Protein AF-0000000077068169 (afdb_homodimer)

Foldseek 3Di:
DAAAADLLQQDPVGDGNLVLLLLRLVLLVVLPDQEYEALDVLVVNQPDDLVRQLVSLQSSQVSCVPSHFYEYEQAAADALLVSLVSLQSSLVRGLAYEDAQCRQDHQPDDPVSSLVSVVVSCVSRDLGAYEYEQDPPPHGNDDALVSLLVLQQDQSYAEYEDAPVDQVRLLSNVVSSVVHPPGNYAYEYAALLCFVVCVVSPHQAYYYDCCLAFVNLRVCLRPVVVVDDPVLNVLSSVLRNVCRVLQPVLPPLSSQCLLCVPQVRPGDSDGPPRPDDDDPVSVVSSVVSVVVVVVSCVVSVTDGRRSPDD/DAAAQACQAQDPVGDGNLVLLLLSLVLLVVLPDQEYEALDVLNVNQPDDLVRQLVSLQSSQVSCVPSHFYEYEQAAADALLVSLVSLQSSLVRGLAYEDEQCRQPHQPDDPVSSLVSVVVSCVSRDLGAYEYEQDPPPHGNDDALVSLLVLQQDQSYAEYEDAPVDQVRLLSNVVSSVVHPPGNYAYEYAALLCFVVCVVSPHQAYYYDCCLAFVSLRVCLRPVVVVDDPVLNVLSSVLRNVCRVLQPVLPPLSSQCLLCVPQVRPTDSDGPPRPDDDDPVSVVSSVVSVVVVVVSCVVSVTDGRRSPDD

Sequence (620 aa):
MARNFYSVFCNKEKSIDWKGLDMLTEWYIRSGVAGIFSVCLSSEMFQLTNKERIEIAQRVVDKAAGRVPVVAGATFEGNLDEQAQLMRDMGQIASAVIIITNQIAAMDDSDEVWLSNAQKLLDLTGDIPVGIYETPIPKVRSLTPAMLKWAASNDRFVFHKDTSLDTATMINKLKAVQSVESTKLKFFTAKTQFVKTLLDNGGNGFSGVIANFFPWMMVWMTGKGREVGEKEREKMHRFLSVSDRVLAHKYPTSAKVYLNKFYNAPLAPVSRIFDVTLNEQDLMSLESMKEYMEETAKELGVAIVDPTSQMARNFYSVFCNKEKSIDWKGLDMLTEWYIRSGVAGIFSVCLSSEMFQLTNKERIEIAQRVVDKAAGRVPVVAGATFEGNLDEQAQLMRDMGQIASAVIIITNQIAAMDDSDEVWLSNAQKLLDLTGDIPVGIYETPIPKVRSLTPAMLKWAASNDRFVFHKDTSLDTATMINKLKAVQSVESTKLKFFTAKTQFVKTLLDNGGNGFSGVIANFFPWMMVWMTGKGREVGEKEREKMHRFLSVSDRVLAHKYPTSAKVYLNKFYNAPLAPVSRIFDVTLNEQDLMSLESMKEYMEETAKELGVAIVDPTSQ

Organism: Amphimedon queenslandica (NCBI:txid400682)

pLDDT: mean 92.99, std 9.69, range [31.56, 98.81]

Radius of gyration: 27.15 Å; Cα contacts (8 Å, |Δi|>4): 1206; chains: 2; bounding box: 46×78×62 Å

Solvent-accessible surface area (backbone atoms only — not comparable to full-atom values): 31981 Å² total; per-residue (Å²): 60,40,31,36,55,62,27,52,27,19,29,87,83,64,41,83,24,63,68,48,45,50,40,50,54,50,34,44,52,75,33,55,49,59,23,36,31,35,52,32,74,58,37,43,41,88,77,48,52,73,67,53,45,49,51,50,41,45,52,50,44,61,70,43,62,77,76,41,53,32,31,26,53,32,42,45,84,70,55,67,69,57,23,24,51,43,31,47,60,42,41,76,65,29,70,22,25,22,40,33,39,43,52,64,28,53,63,85,50,56,70,64,53,35,51,49,45,52,49,49,39,47,68,67,41,63,83,54,34,29,26,40,34,35,43,63,70,90,53,50,21,78,77,50,36,68,57,42,29,57,43,18,68,34,81,40,26,44,38,35,42,41,65,73,70,37,69,70,60,48,50,48,34,48,49,32,31,66,68,33,80,89,41,51,48,40,45,21,34,39,48,59,76,48,36,65,61,38,46,74,71,70,39,63,32,47,34,25,66,61,43,48,75,44,39,36,60,53,35,37,54,67,47,59,36,72,74,53,56,67,67,62,35,49,52,52,47,32,52,44,26,47,43,46,53,51,55,53,52,67,57,59,40,37,42,23,41,50,41,23,74,75,55,66,36,88,40,36,61,39,52,91,81,53,90,61,80,81,51,60,59,53,52,49,34,51,50,30,47,52,52,51,49,52,52,52,24,59,76,70,70,49,75,83,72,60,61,66,66,129,57,40,34,40,68,27,32,50,37,16,29,89,84,64,42,81,25,64,68,50,46,52,40,50,53,51,32,44,53,75,33,56,49,59,23,36,28,33,48,28,73,50,31,41,42,87,77,49,51,72,69,52,46,50,51,50,42,44,52,50,42,60,70,44,63,75,76,41,53,34,30,26,55,32,41,46,85,69,56,66,68,58,22,24,50,42,32,47,62,41,40,74,64,30,71,22,25,22,39,32,39,43,50,66,30,52,64,86,49,56,70,64,52,36,50,50,43,50,49,49,39,46,69,66,41,64,83,54,33,29,26,40,34,36,44,63,67,91,52,51,23,79,76,51,37,68,57,41,28,57,44,19,69,33,82,41,26,46,38,34,41,42,63,73,70,37,70,69,62,47,50,48,34,48,50,32,31,64,69,33,80,88,41,52,47,39,44,24,34,39,48,58,75,49,37,63,61,37,45,75,70,69,39,66,34,46,37,27,68,62,44,61,74,44,40,35,60,51,35,36,54,67,47,58,36,72,75,52,56,67,68,62,36,49,51,51,47,33,50,44,26,47,44,46,54,51,53,53,53,67,55,55,39,38,41,23,43,49,41,22,75,76,55,66,35,88,43,36,62,36,47,93,83,53,88,62,80,81,51,59,57,53,52,50,34,51,51,30,47,50,50,50,47,52,51,52,26,59,78,69,70,50,74,83,72,62,59,66,65,132

Structure (mmCIF, N/CA/C/O backbone):
data_AF-0000000077068169-model_v1
#
loop_
_entity.id
_entity.type
_entity.pdbx_description
1 polymer 'Dihydrodipicolinate synthase family protein'
#
loop_
_atom_site.group_PDB
_atom_site.id
_atom_site.type_symbol
_atom_site.label_atom_id
_atom_site.label_alt_id
_atom_site.label_comp_id
_atom_site.label_asym_id
_atom_site.label_entity_id
_atom_site.label_seq_id
_atom_site.pdbx_PDB_ins_code
_atom_site.Cartn_x
_atom_site.Cartn_y
_atom_site.Cartn_z
_atom_site.occupancy
_atom_site.B_iso_or_equiv
_atom_site.auth_seq_id
_atom_site.auth_comp_id
_atom_site.auth_asym_id
_atom_site.auth_atom_id
_atom_site.pdbx_PDB_model_num
ATOM 1 N N . MET A 1 1 ? 0.513 -19.75 -17.141 1 31.56 1 MET A N 1
ATOM 2 C CA . MET A 1 1 ? 0.369 -18.641 -16.172 1 31.56 1 MET A CA 1
ATOM 3 C C . MET A 1 1 ? -0.646 -19 -15.094 1 31.56 1 MET A C 1
ATOM 5 O O . MET A 1 1 ? -1.796 -19.328 -15.398 1 31.56 1 MET A O 1
ATOM 9 N N . ALA A 1 2 ? -0.054 -19.844 -14.133 1 37.41 2 ALA A N 1
ATOM 10 C CA . ALA A 1 2 ? -1.024 -20.25 -13.117 1 37.41 2 ALA A CA 1
ATOM 11 C C . ALA A 1 2 ? -1.483 -19.062 -12.289 1 37.41 2 ALA A C 1
ATOM 13 O O . ALA A 1 2 ? -0.666 -18.234 -11.867 1 37.41 2 ALA A O 1
ATOM 14 N N . ARG A 1 3 ? -2.602 -18.5 -12.516 1 43.75 3 ARG A N 1
ATOM 15 C CA . ARG A 1 3 ? -3.195 -17.344 -11.844 1 43.75 3 ARG A CA 1
ATOM 16 C C . ARG A 1 3 ? -3.955 -17.781 -10.594 1 43.75 3 ARG A C 1
ATOM 18 O O . ARG A 1 3 ? -4.531 -18.875 -10.555 1 43.75 3 ARG A O 1
ATOM 25 N N . ASN A 1 4 ? -3.396 -17.547 -9.422 1 41.53 4 ASN A N 1
ATOM 26 C CA . ASN A 1 4 ? -3.883 -17.875 -8.094 1 41.53 4 ASN A CA 1
ATOM 27 C C . ASN A 1 4 ? -5.238 -17.234 -7.812 1 41.53 4 ASN A C 1
ATOM 29 O O . ASN A 1 4 ? -5.355 -16 -7.793 1 41.53 4 ASN A O 1
ATOM 33 N N . PHE A 1 5 ? -6.25 -17.625 -8.344 1 39.53 5 PHE A N 1
ATOM 34 C CA . PHE A 1 5 ? -7.566 -17 -8.352 1 39.53 5 PHE A CA 1
ATOM 35 C C . PHE A 1 5 ? -8.102 -16.844 -6.934 1 39.53 5 PHE A C 1
ATOM 37 O O . PHE A 1 5 ? -8.492 -15.742 -6.527 1 39.53 5 PHE A O 1
ATOM 44 N N . TYR A 1 6 ? -8.797 -17.984 -6.242 1 43.78 6 TYR A N 1
ATOM 45 C CA . TYR A 1 6 ? -10.203 -18.062 -5.844 1 43.78 6 TYR A CA 1
ATOM 46 C C . TYR A 1 6 ? -10.359 -17.797 -4.352 1 43.78 6 TYR A C 1
ATOM 48 O O . TYR A 1 6 ? -10.797 -18.688 -3.605 1 43.78 6 TYR A O 1
ATOM 56 N N . SER A 1 7 ? -9.469 -17.297 -3.578 1 49.81 7 SER A N 1
ATOM 57 C CA . SER A 1 7 ? -9.852 -17.453 -2.18 1 49.81 7 SER A CA 1
ATOM 58 C C . SER A 1 7 ? -11.219 -16.844 -1.908 1 49.81 7 SER A C 1
ATOM 60 O O . SER A 1 7 ? -11.68 -16.828 -0.765 1 49.81 7 SER A O 1
ATOM 62 N N . VAL A 1 8 ? -11.781 -16.188 -2.824 1 52.53 8 VAL A N 1
ATOM 63 C CA . VAL A 1 8 ? -12.898 -15.305 -2.492 1 52.53 8 VAL A CA 1
ATOM 64 C C . VAL A 1 8 ? -14.133 -16.125 -2.156 1 52.53 8 VAL A C 1
ATOM 66 O O . VAL A 1 8 ? -15.258 -15.633 -2.219 1 52.53 8 VAL A O 1
ATOM 69 N N . PHE A 1 9 ? -13.859 -17.609 -1.821 1 58.81 9 PHE A N 1
ATOM 70 C CA . PHE A 1 9 ? -15.172 -18.203 -2.033 1 58.81 9 PHE A CA 1
ATOM 71 C C . PHE A 1 9 ? -15.906 -18.391 -0.709 1 58.81 9 PHE A C 1
ATOM 73 O O . PHE A 1 9 ? -16.812 -19.219 -0.605 1 58.81 9 PHE A O 1
ATOM 80 N N . CYS A 1 10 ? -15.734 -17.5 0.14 1 63.62 10 CYS A N 1
ATOM 81 C CA . CYS A 1 10 ? -16.641 -17.766 1.243 1 63.62 10 CYS A CA 1
ATOM 82 C C . CYS A 1 10 ? -17.891 -16.891 1.153 1 63.62 10 CYS A C 1
ATOM 84 O O . CYS A 1 10 ? -17.781 -15.695 0.884 1 63.62 10 CYS A O 1
ATOM 86 N N . ASN A 1 11 ? -19 -17.562 1.201 1 71.38 11 ASN A N 1
ATOM 87 C CA . ASN A 1 11 ? -20.234 -16.781 1.301 1 71.38 11 ASN A CA 1
ATOM 88 C C . ASN A 1 11 ? -20.422 -16.219 2.703 1 71.38 11 ASN A C 1
ATOM 90 O O . ASN A 1 11 ? -19.516 -16.297 3.539 1 71.38 11 ASN A O 1
ATOM 94 N N . LYS A 1 12 ? -21.438 -15.594 2.959 1 78.88 12 LYS A N 1
ATOM 95 C CA . LYS A 1 12 ? -21.703 -14.875 4.203 1 78.88 12 LYS A CA 1
ATOM 96 C C . LYS A 1 12 ? -21.688 -15.828 5.398 1 78.88 12 LYS A C 1
ATOM 98 O O . LYS A 1 12 ? -21.391 -15.422 6.52 1 78.88 12 LYS A O 1
ATOM 103 N N . GLU A 1 13 ? -21.953 -17.141 5.105 1 81.81 13 GLU A N 1
ATOM 104 C CA . GLU A 1 13 ? -21.969 -18.156 6.156 1 81.81 13 GLU A CA 1
ATOM 105 C C . GLU A 1 13 ? -20.609 -18.828 6.305 1 81.81 13 GLU A C 1
ATOM 107 O O . GLU A 1 13 ? -20.484 -19.828 7.016 1 81.81 13 GLU A O 1
ATOM 112 N N . LYS A 1 14 ? -19.703 -18.406 5.594 1 82.75 14 LYS A N 1
ATOM 113 C CA . LYS A 1 14 ? -18.312 -18.875 5.617 1 82.75 14 LYS A CA 1
ATOM 114 C C . LYS A 1 14 ? -18.219 -20.297 5.051 1 82.75 14 LYS A C 1
ATOM 116 O O . LYS A 1 14 ? -17.359 -21.078 5.461 1 82.75 14 LYS A O 1
ATOM 121 N N . SER A 1 15 ? -19.219 -20.641 4.273 1 87.56 15 SER A N 1
ATOM 122 C CA . SER A 1 15 ? -19.156 -21.859 3.463 1 87.56 15 SER A CA 1
ATOM 123 C C . SER A 1 15 ? -18.641 -21.562 2.059 1 87.56 15 SER A C 1
ATOM 125 O O . SER A 1 15 ? -18.516 -20.391 1.67 1 87.56 15 SER A O 1
ATOM 127 N N . ILE A 1 16 ? -18.328 -22.641 1.341 1 90.19 16 ILE A N 1
ATOM 128 C CA . ILE A 1 16 ? -17.766 -22.469 0.002 1 90.19 16 ILE A CA 1
ATOM 129 C C . ILE A 1 16 ? -18.812 -21.797 -0.897 1 90.19 16 ILE A C 1
ATOM 131 O O . ILE A 1 16 ? -19.953 -22.266 -0.981 1 90.19 16 ILE A O 1
ATOM 135 N N . ASP A 1 17 ? -18.5 -20.766 -1.541 1 90.31 17 ASP A N 1
ATOM 136 C CA . ASP A 1 17 ? -19.344 -20.078 -2.523 1 90.31 17 ASP A CA 1
ATOM 137 C C . ASP A 1 17 ? -19.156 -20.688 -3.914 1 90.31 17 ASP A C 1
ATOM 139 O O . ASP A 1 17 ? -18.438 -20.125 -4.75 1 90.31 17 ASP A O 1
ATOM 143 N N . TRP A 1 18 ? -19.922 -21.719 -4.227 1 92.56 18 TRP A N 1
ATOM 144 C CA . TRP A 1 18 ? -19.766 -22.469 -5.465 1 92.56 18 TRP A CA 1
ATOM 145 C C . TRP A 1 18 ? -20.109 -21.594 -6.676 1 92.56 18 TRP A C 1
ATOM 147 O O . TRP A 1 18 ? -19.438 -21.688 -7.707 1 92.56 18 TRP A O 1
ATOM 157 N N . LYS A 1 19 ? -21.109 -20.797 -6.559 1 91.31 19 LYS A N 1
ATOM 158 C CA . LYS A 1 19 ? -21.484 -19.922 -7.664 1 91.31 19 LYS A CA 1
ATOM 159 C C . LYS A 1 19 ? -20.391 -18.891 -7.945 1 91.31 19 LYS A C 1
ATOM 161 O O . LYS A 1 19 ? -20.078 -18.609 -9.102 1 91.31 19 LYS A O 1
ATOM 166 N N . GLY A 1 20 ? -19.859 -18.281 -6.883 1 90.88 20 GLY A N 1
ATOM 167 C CA . GLY A 1 20 ? -18.719 -17.375 -7.043 1 90.88 20 GLY A CA 1
ATOM 168 C C . GLY A 1 20 ? -17.516 -18.047 -7.668 1 90.88 20 GLY A C 1
ATOM 169 O O . GLY A 1 20 ? -16.844 -17.453 -8.523 1 90.88 20 GLY A O 1
ATOM 170 N N . LEU A 1 21 ? -17.312 -19.266 -7.246 1 92.81 21 LEU A N 1
ATOM 171 C CA . LEU A 1 21 ? -16.188 -20.031 -7.781 1 92.81 21 LEU A CA 1
ATOM 172 C C . LEU A 1 21 ? -16.359 -20.266 -9.281 1 92.81 21 LEU A C 1
ATOM 174 O O . LEU A 1 21 ? -15.406 -20.109 -10.047 1 92.81 21 LEU A O 1
ATOM 178 N N . ASP A 1 22 ? -17.516 -20.625 -9.672 1 93.62 22 ASP A N 1
ATOM 179 C CA . ASP A 1 22 ? -17.812 -20.828 -11.086 1 93.62 22 ASP A CA 1
ATOM 180 C C . ASP A 1 22 ? -17.594 -19.531 -11.875 1 93.62 22 ASP A C 1
ATOM 182 O O . ASP A 1 22 ? -17 -19.562 -12.953 1 93.62 22 ASP A O 1
ATOM 186 N N . MET A 1 23 ? -18.078 -18.469 -11.367 1 93.19 23 MET A N 1
ATOM 187 C CA . MET A 1 23 ? -17.969 -17.188 -12.039 1 93.19 23 MET A CA 1
ATOM 188 C C . MET A 1 23 ? -16.5 -16.797 -12.219 1 93.19 23 MET A C 1
ATOM 190 O O . MET A 1 23 ? -16.094 -16.375 -13.305 1 93.19 23 MET A O 1
ATOM 194 N N . LEU A 1 24 ? -15.734 -16.953 -11.18 1 93.25 24 LEU A N 1
ATOM 195 C CA . LEU A 1 24 ? -14.32 -16.578 -11.234 1 93.25 24 LEU A CA 1
ATOM 196 C C . LEU A 1 24 ? -13.562 -17.469 -12.211 1 93.25 24 LEU A C 1
ATOM 198 O O . LEU A 1 24 ? -12.727 -16.984 -12.977 1 93.25 24 LEU A O 1
ATOM 202 N N . THR A 1 25 ? -13.836 -18.766 -12.141 1 94.62 25 THR A N 1
ATOM 203 C CA . THR A 1 25 ? -13.18 -19.688 -13.055 1 94.62 25 THR A CA 1
ATOM 204 C C . THR A 1 25 ? -13.438 -19.281 -14.508 1 94.62 25 THR A C 1
ATOM 206 O O . THR A 1 25 ? -12.5 -19.172 -15.297 1 94.62 25 THR A O 1
ATOM 209 N N . GLU A 1 26 ? -14.656 -19.016 -14.797 1 95.06 26 GLU A N 1
ATOM 210 C CA . GLU A 1 26 ? -15.023 -18.609 -16.141 1 95.06 26 GLU A CA 1
ATOM 211 C C . GLU A 1 26 ? -14.367 -17.266 -16.5 1 95.06 26 GLU A C 1
ATOM 213 O O . GLU A 1 26 ? -13.883 -17.094 -17.625 1 95.06 26 GLU A O 1
ATOM 218 N N . TRP A 1 27 ? -14.391 -16.359 -15.594 1 95 27 TRP A N 1
ATOM 219 C CA . TRP A 1 27 ? -13.812 -15.039 -15.789 1 95 27 TRP A CA 1
ATOM 220 C C . TRP A 1 27 ? -12.328 -15.141 -16.141 1 95 27 TRP A C 1
ATOM 222 O O . TRP A 1 27 ? -11.859 -14.469 -17.062 1 95 27 TRP A O 1
ATOM 232 N N . TYR A 1 28 ? -11.57 -15.984 -15.438 1 95.12 28 TYR A N 1
ATOM 233 C CA . TYR A 1 28 ? -10.148 -16.172 -15.703 1 95.12 28 TYR A CA 1
ATOM 234 C C . TYR A 1 28 ? -9.922 -16.75 -17.094 1 95.12 28 TYR A C 1
ATOM 236 O O . TYR A 1 28 ? -9.07 -16.266 -17.844 1 95.12 28 TYR A O 1
ATOM 244 N N . ILE A 1 29 ? -10.719 -17.703 -17.406 1 96.19 29 ILE A N 1
ATOM 245 C CA . ILE A 1 29 ? -10.562 -18.359 -18.703 1 96.19 29 ILE A CA 1
ATOM 246 C C . ILE A 1 29 ? -10.883 -17.375 -19.828 1 96.19 29 ILE A C 1
ATOM 248 O O . ILE A 1 29 ? -10.125 -17.25 -20.781 1 96.19 29 ILE A O 1
ATOM 252 N N . ARG A 1 30 ? -11.969 -16.625 -19.688 1 96.44 30 ARG A N 1
ATOM 253 C CA . ARG A 1 30 ? -12.336 -15.633 -20.688 1 96.44 30 ARG A CA 1
ATOM 254 C C . ARG A 1 30 ? -11.281 -14.539 -20.797 1 96.44 30 ARG A C 1
ATOM 256 O O . ARG A 1 30 ? -11.125 -13.922 -21.844 1 96.44 30 ARG A O 1
ATOM 263 N N . SER A 1 31 ? -10.555 -14.305 -19.734 1 96 31 SER A N 1
ATOM 264 C CA . SER A 1 31 ? -9.516 -13.281 -19.719 1 96 31 SER A CA 1
ATOM 265 C C . SER A 1 31 ? -8.258 -13.758 -20.438 1 96 31 SER A C 1
ATOM 267 O O . SER A 1 31 ? -7.324 -12.984 -20.656 1 96 31 SER A O 1
ATOM 269 N N . GLY A 1 32 ? -8.164 -15.086 -20.656 1 96.31 32 GLY A N 1
ATOM 270 C CA . GLY A 1 32 ? -7.078 -15.617 -21.469 1 96.31 32 GLY A CA 1
ATOM 271 C C . GLY A 1 32 ? -5.953 -16.203 -20.641 1 96.31 32 GLY A C 1
ATOM 272 O O . GLY A 1 32 ? -4.816 -16.312 -21.109 1 96.31 32 GLY A O 1
ATOM 273 N N . VAL A 1 33 ? -6.227 -16.625 -19.438 1 95.5 33 VAL A N 1
ATOM 274 C CA . VAL A 1 33 ? -5.16 -17.172 -18.609 1 95.5 33 VAL A CA 1
ATOM 275 C C . VAL A 1 33 ? -4.695 -18.5 -19.172 1 95.5 33 VAL A C 1
ATOM 277 O O . VAL A 1 33 ? -5.457 -19.203 -19.844 1 95.5 33 VAL A O 1
ATOM 280 N N . ALA A 1 34 ? -3.457 -18.859 -18.891 1 95.31 34 ALA A N 1
ATOM 281 C CA . ALA A 1 34 ? -2.859 -20.078 -19.422 1 95.31 34 ALA A CA 1
ATOM 282 C C . ALA A 1 34 ? -3.17 -21.281 -18.547 1 95.31 34 ALA A C 1
ATOM 284 O O . ALA A 1 34 ? -3.033 -22.438 -18.984 1 95.31 34 ALA A O 1
ATOM 285 N N . GLY A 1 35 ? -3.578 -21.047 -17.344 1 95.81 35 GLY A N 1
ATOM 286 C CA . GLY A 1 35 ? -3.891 -22.094 -16.375 1 95.81 35 GLY A CA 1
ATOM 287 C C . GLY A 1 35 ? -4.453 -21.531 -15.07 1 95.81 35 GLY A C 1
ATOM 288 O O . GLY A 1 35 ? -4.48 -20.328 -14.867 1 95.81 35 GLY A O 1
ATOM 289 N N . ILE A 1 36 ? -4.965 -22.438 -14.227 1 95.56 36 ILE A N 1
ATOM 290 C CA . ILE A 1 36 ? -5.562 -22.047 -12.953 1 95.56 36 ILE A CA 1
ATOM 291 C C . ILE A 1 36 ? -4.91 -22.828 -11.82 1 95.56 36 ILE A C 1
ATOM 293 O O . ILE A 1 36 ? -4.707 -24.047 -11.93 1 95.56 36 ILE A O 1
ATOM 297 N N . PHE A 1 37 ? -4.473 -22.156 -10.82 1 96.06 37 PHE A N 1
ATOM 298 C CA . PHE A 1 37 ? -3.971 -22.766 -9.594 1 96.06 37 PHE A CA 1
ATOM 299 C C . PHE A 1 37 ? -5.059 -22.797 -8.523 1 96.06 37 PHE A C 1
ATOM 301 O O . PHE A 1 37 ? -5.324 -21.781 -7.867 1 96.06 37 PHE A O 1
ATOM 308 N N . SER A 1 38 ? -5.707 -23.953 -8.375 1 94.06 38 SER A N 1
ATOM 309 C CA . SER A 1 38 ? -6.754 -24.141 -7.375 1 94.06 38 SER A CA 1
ATOM 310 C C . SER A 1 38 ? -6.164 -24.562 -6.031 1 94.06 38 SER A C 1
ATOM 312 O O . SER A 1 38 ? -5.074 -25.141 -5.98 1 94.06 38 SER A O 1
ATOM 314 N N . VAL A 1 39 ? -6.855 -24.234 -4.93 1 93.06 39 VAL A N 1
ATOM 315 C CA . VAL A 1 39 ? -6.445 -24.578 -3.572 1 93.06 39 VAL A CA 1
ATOM 316 C C . VAL A 1 39 ? -5.062 -24 -3.285 1 93.06 39 VAL A C 1
ATOM 318 O O . VAL A 1 39 ? -4.121 -24.734 -2.986 1 93.06 39 VAL A O 1
ATOM 321 N N . CYS A 1 40 ? -4.941 -22.734 -3.418 1 92.19 40 CYS A N 1
ATOM 322 C CA . CYS A 1 40 ? -3.746 -21.953 -3.146 1 92.19 40 CYS A CA 1
ATOM 323 C C . CYS A 1 40 ? -3.953 -21.047 -1.939 1 92.19 40 CYS A C 1
ATOM 325 O O . CYS A 1 40 ? -5.004 -21.094 -1.298 1 92.19 40 CYS A O 1
ATOM 327 N N . LEU A 1 41 ? -2.998 -20.25 -1.637 1 86.31 41 LEU A N 1
ATOM 328 C CA . LEU A 1 41 ? -3.066 -19.406 -0.446 1 86.31 41 LEU A CA 1
ATOM 329 C C . LEU A 1 41 ? -4.242 -18.438 -0.532 1 86.31 41 LEU A C 1
ATOM 331 O O . LEU A 1 41 ? -4.949 -18.234 0.454 1 86.31 41 LEU A O 1
ATOM 335 N N . SER A 1 42 ? -4.508 -17.859 -1.714 1 79.88 42 SER A N 1
ATOM 336 C CA . SER A 1 42 ? -5.605 -16.922 -1.921 1 79.88 42 SER A CA 1
ATOM 337 C C . SER A 1 42 ? -6.957 -17.594 -1.677 1 79.88 42 SER A C 1
ATOM 339 O O . SER A 1 42 ? -7.957 -16.922 -1.431 1 79.88 42 SER A O 1
ATOM 341 N N . SER A 1 43 ? -6.98 -18.891 -1.739 1 77 43 SER A N 1
ATOM 342 C CA . SER A 1 43 ? -8.195 -19.656 -1.477 1 77 43 SER A CA 1
ATOM 343 C C . SER A 1 43 ? -8.312 -20.016 -0 1 77 43 SER A C 1
ATOM 345 O O . SER A 1 43 ? -9.188 -20.797 0.385 1 77 43 SER A O 1
ATOM 347 N N . GLU A 1 44 ? -7.387 -19.531 0.736 1 85 44 GLU A N 1
ATOM 348 C CA . GLU A 1 44 ? -7.332 -19.844 2.158 1 85 44 GLU A CA 1
ATOM 349 C C . GLU A 1 44 ? -7.129 -21.344 2.377 1 85 44 GLU A C 1
ATOM 351 O O . GLU A 1 44 ? -7.84 -21.953 3.176 1 85 44 GLU A O 1
ATOM 356 N N . MET A 1 45 ? -6.227 -21.891 1.657 1 88.94 45 MET A N 1
ATOM 357 C CA . MET A 1 45 ? -5.996 -23.328 1.524 1 88.94 45 MET A CA 1
ATOM 358 C C . MET A 1 45 ? -5.746 -23.969 2.887 1 88.94 45 MET A C 1
ATOM 360 O O . MET A 1 45 ? -6.094 -25.125 3.105 1 88.94 45 MET A O 1
ATOM 364 N N . PHE A 1 46 ? -5.238 -23.281 3.826 1 89.94 46 PHE A N 1
ATOM 365 C CA . PHE A 1 46 ? -4.914 -23.844 5.129 1 89.94 46 PHE A CA 1
ATOM 366 C C . PHE A 1 46 ? -6.156 -23.922 6.012 1 89.94 46 PHE A C 1
ATOM 368 O O . PHE A 1 46 ? -6.148 -24.578 7.047 1 89.94 46 PHE A O 1
ATOM 375 N N . GLN A 1 47 ? -7.215 -23.234 5.559 1 87.75 47 GLN A N 1
ATOM 376 C CA . GLN A 1 47 ? -8.453 -23.234 6.324 1 87.75 47 GLN A CA 1
ATOM 377 C C . GLN A 1 47 ? -9.453 -24.234 5.754 1 87.75 47 GLN A C 1
ATOM 379 O O . GLN A 1 47 ? -10.594 -24.312 6.223 1 87.75 47 GLN A O 1
ATOM 384 N N . LEU A 1 48 ? -9.078 -24.938 4.773 1 90.94 48 LEU A N 1
ATOM 385 C CA . LEU A 1 48 ? -9.953 -25.906 4.121 1 90.94 48 LEU A CA 1
ATOM 386 C C . LEU A 1 48 ? -9.711 -27.312 4.656 1 90.94 48 LEU A C 1
ATOM 388 O O . LEU A 1 48 ? -8.57 -27.672 4.957 1 90.94 48 LEU A O 1
ATOM 392 N N . THR A 1 49 ? -10.789 -28.062 4.77 1 91.25 49 THR A N 1
ATOM 393 C CA . THR A 1 49 ? -10.641 -29.5 4.992 1 91.25 49 THR A CA 1
ATOM 394 C C . THR A 1 49 ? -10.195 -30.203 3.711 1 91.25 49 THR A C 1
ATOM 396 O O . THR A 1 49 ? -10.336 -29.656 2.615 1 91.25 49 THR A O 1
ATOM 399 N N . ASN A 1 50 ? -9.633 -31.422 3.859 1 94.62 50 ASN A N 1
ATOM 400 C CA . ASN A 1 50 ? -9.242 -32.188 2.672 1 94.62 50 ASN A CA 1
ATOM 401 C C . ASN A 1 50 ? -10.43 -32.406 1.741 1 94.62 50 ASN A C 1
ATOM 403 O O . ASN A 1 50 ? -10.281 -32.375 0.519 1 94.62 50 ASN A O 1
ATOM 407 N N . LYS A 1 51 ? -11.555 -32.656 2.328 1 94.94 51 LYS A N 1
ATOM 408 C CA . LYS A 1 51 ? -12.758 -32.844 1.522 1 94.94 51 LYS A CA 1
ATOM 409 C C . LYS A 1 51 ? -13.062 -31.594 0.708 1 94.94 51 LYS A C 1
ATOM 411 O O . LYS A 1 51 ? -13.336 -31.688 -0.492 1 94.94 51 LYS A O 1
ATOM 416 N N . GLU A 1 52 ? -13.031 -30.422 1.317 1 93 52 GLU A N 1
ATOM 417 C CA . GLU A 1 52 ? -13.273 -29.156 0.634 1 93 52 GLU A CA 1
ATOM 418 C C . GLU A 1 52 ? -12.242 -28.906 -0.47 1 93 52 GLU A C 1
ATOM 420 O O . GLU A 1 52 ? -12.594 -28.438 -1.556 1 93 52 GLU A O 1
ATOM 425 N N . ARG A 1 53 ? -11 -29.234 -0.142 1 95.38 53 ARG A N 1
ATOM 426 C CA . ARG A 1 53 ? -9.938 -29.062 -1.126 1 95.38 53 ARG A CA 1
ATOM 427 C C . ARG A 1 53 ? -10.219 -29.875 -2.387 1 95.38 53 ARG A C 1
ATOM 429 O O . ARG A 1 53 ? -10.133 -29.344 -3.5 1 95.38 53 ARG A O 1
ATOM 436 N N . ILE A 1 54 ? -10.57 -31.109 -2.186 1 96.62 54 ILE A N 1
ATOM 437 C CA . ILE A 1 54 ? -10.844 -32 -3.303 1 96.62 54 ILE A CA 1
ATOM 438 C C . ILE A 1 54 ? -12.062 -31.5 -4.078 1 96.62 54 ILE A C 1
ATOM 440 O O . ILE A 1 54 ? -12.039 -31.438 -5.309 1 96.62 54 ILE A O 1
ATOM 444 N N . GLU A 1 55 ? -13.086 -31.078 -3.373 1 95.62 55 GLU A N 1
ATOM 445 C CA . GLU A 1 55 ? -14.312 -30.625 -4.008 1 95.62 55 GLU A CA 1
ATOM 446 C C . GLU A 1 55 ? -14.078 -29.344 -4.805 1 95.62 55 GLU A C 1
ATOM 448 O O . GLU A 1 55 ? -14.617 -29.172 -5.895 1 95.62 55 GLU A O 1
ATOM 453 N N . ILE A 1 56 ? -13.328 -28.438 -4.281 1 94.81 56 ILE A N 1
ATOM 454 C CA . ILE A 1 56 ? -12.992 -27.188 -4.961 1 94.81 56 ILE A CA 1
ATOM 455 C C . ILE A 1 56 ? -12.219 -27.484 -6.238 1 94.81 56 ILE A C 1
ATOM 457 O O . ILE A 1 56 ? -12.547 -26.984 -7.309 1 94.81 56 ILE A O 1
ATOM 461 N N . ALA A 1 57 ? -11.188 -28.312 -6.113 1 96.25 57 ALA A N 1
ATOM 462 C CA . ALA A 1 57 ? -10.398 -28.672 -7.285 1 96.25 57 ALA A CA 1
ATOM 463 C C . ALA A 1 57 ? -11.273 -29.312 -8.367 1 96.25 57 ALA A C 1
ATOM 465 O O . ALA A 1 57 ? -11.172 -28.953 -9.539 1 96.25 57 ALA A O 1
ATOM 466 N N . GLN A 1 58 ? -12.109 -30.219 -7.922 1 97.56 58 GLN A N 1
ATOM 467 C CA . GLN A 1 58 ? -13.008 -30.891 -8.859 1 97.56 58 GLN A CA 1
ATOM 468 C C . GLN A 1 58 ? -13.914 -29.891 -9.562 1 97.56 58 GLN A C 1
ATOM 470 O O . GLN A 1 58 ? -14.094 -29.953 -10.781 1 97.56 58 GLN A O 1
ATOM 475 N N . ARG A 1 59 ? -14.516 -29.016 -8.789 1 96.44 59 ARG A N 1
ATOM 476 C CA . ARG A 1 59 ? -15.43 -28.016 -9.344 1 96.44 59 ARG A CA 1
ATOM 477 C C . ARG A 1 59 ? -14.727 -27.141 -10.367 1 96.44 59 ARG A C 1
ATOM 479 O O . ARG A 1 59 ? -15.289 -26.844 -11.43 1 96.44 59 ARG A O 1
ATOM 486 N N . VAL A 1 60 ? -13.516 -26.688 -10.07 1 96.19 60 VAL A N 1
ATOM 487 C CA . VAL A 1 60 ? -12.75 -25.812 -10.969 1 96.19 60 VAL A CA 1
ATOM 488 C C . VAL A 1 60 ? -12.406 -26.578 -12.242 1 96.19 60 VAL A C 1
ATOM 490 O O . VAL A 1 60 ? -12.547 -26.047 -13.352 1 96.19 60 VAL A O 1
ATOM 493 N N . VAL A 1 61 ? -11.977 -27.812 -12.125 1 97.62 61 VAL A N 1
ATOM 494 C CA . VAL A 1 61 ? -11.633 -28.625 -13.281 1 97.62 61 VAL A CA 1
ATOM 495 C C . VAL A 1 61 ? -12.867 -28.828 -14.164 1 97.62 61 VAL A C 1
ATOM 497 O O . VAL A 1 61 ? -12.797 -28.672 -15.383 1 97.62 61 VAL A O 1
ATOM 500 N N . ASP A 1 62 ? -13.969 -29.156 -13.516 1 98.12 62 ASP A N 1
ATOM 501 C CA . ASP A 1 62 ? -15.211 -29.359 -14.258 1 98.12 62 ASP A CA 1
ATOM 502 C C . ASP A 1 62 ? -15.602 -28.094 -15.016 1 98.12 62 ASP A C 1
ATOM 504 O O . ASP A 1 62 ? -15.969 -28.156 -16.188 1 98.12 62 ASP A O 1
ATOM 508 N N . LYS A 1 63 ? -15.508 -26.953 -14.312 1 96.38 63 LYS A N 1
ATOM 509 C CA . LYS A 1 63 ? -15.883 -25.688 -14.914 1 96.38 63 LYS A CA 1
ATOM 510 C C . LYS A 1 63 ? -14.914 -25.297 -16.031 1 96.38 63 LYS A C 1
ATOM 512 O O . LYS A 1 63 ? -15.328 -24.703 -17.031 1 96.38 63 LYS A O 1
ATOM 517 N N . ALA A 1 64 ? -13.609 -25.547 -15.844 1 97.25 64 ALA A N 1
ATOM 518 C CA . ALA A 1 64 ? -12.617 -25.266 -16.875 1 97.25 64 ALA A CA 1
ATOM 519 C C . ALA A 1 64 ? -12.867 -26.078 -18.125 1 97.25 64 ALA A C 1
ATOM 521 O O . ALA A 1 64 ? -12.531 -25.656 -19.234 1 97.25 64 ALA A O 1
ATOM 522 N N . ALA A 1 65 ? -13.344 -27.312 -17.922 1 98.19 65 ALA A N 1
ATOM 523 C CA . ALA A 1 65 ? -13.781 -28.172 -19.016 1 98.19 65 ALA A CA 1
ATOM 524 C C . ALA A 1 65 ? -12.656 -28.391 -20.031 1 98.19 65 ALA A C 1
ATOM 526 O O . ALA A 1 65 ? -12.883 -28.344 -21.234 1 98.19 65 ALA A O 1
ATOM 527 N N . GLY A 1 66 ? -11.477 -28.5 -19.547 1 97.62 66 GLY A N 1
ATOM 528 C CA . GLY A 1 66 ? -10.352 -28.844 -20.391 1 97.62 66 GLY A CA 1
ATOM 529 C C . GLY A 1 66 ? -9.812 -27.672 -21.203 1 97.62 66 GLY A C 1
ATOM 530 O O . GLY A 1 66 ? -8.859 -27.812 -21.969 1 97.62 66 GLY A O 1
ATOM 531 N N . ARG A 1 67 ? -10.367 -26.453 -21.062 1 97.69 67 ARG A N 1
ATOM 532 C CA . ARG A 1 67 ? -9.945 -25.297 -21.844 1 97.69 67 ARG A CA 1
ATOM 533 C C . ARG A 1 67 ? -8.562 -24.828 -21.406 1 97.69 67 ARG A C 1
ATOM 535 O O . ARG A 1 67 ? -7.801 -24.297 -22.219 1 97.69 67 ARG A O 1
ATOM 542 N N . VAL A 1 68 ? -8.234 -24.938 -20.062 1 97 68 VAL A N 1
ATOM 543 C CA . VAL A 1 68 ? -6.914 -24.641 -19.516 1 97 68 VAL A CA 1
ATOM 544 C C . VAL A 1 68 ? -6.555 -25.688 -18.453 1 97 68 VAL A C 1
ATOM 546 O O . VAL A 1 68 ? -7.441 -26.266 -17.828 1 97 68 VAL A O 1
ATOM 549 N N . PRO A 1 69 ? -5.262 -25.922 -18.297 1 96.94 69 PRO A N 1
ATOM 550 C CA . PRO A 1 69 ? -4.895 -26.812 -17.203 1 96.94 69 PRO A CA 1
ATOM 551 C C . PRO A 1 69 ? -5.195 -26.234 -15.828 1 96.94 69 PRO A C 1
ATOM 553 O O . PRO A 1 69 ? -5.102 -25.016 -15.641 1 96.94 69 PRO A O 1
ATOM 556 N N . VAL A 1 70 ? -5.586 -27.109 -14.883 1 97 70 VAL A N 1
ATOM 557 C CA . VAL A 1 70 ? -5.816 -26.75 -13.484 1 97 70 VAL A CA 1
ATOM 558 C C . VAL A 1 70 ? -4.863 -27.516 -12.586 1 97 70 VAL A C 1
ATOM 560 O O . VAL A 1 70 ? -4.793 -28.75 -12.656 1 97 70 VAL A O 1
ATOM 563 N N . VAL A 1 71 ? -4.059 -26.828 -11.82 1 97.12 71 VAL A N 1
ATOM 564 C CA . VAL A 1 71 ? -3.221 -27.453 -10.805 1 97.12 71 VAL A CA 1
ATOM 565 C C . VAL A 1 71 ? -3.816 -27.219 -9.422 1 97.12 71 VAL A C 1
ATOM 567 O O . VAL A 1 71 ? -4.648 -26.328 -9.234 1 97.12 71 VAL A O 1
ATOM 570 N N . ALA A 1 72 ? -3.414 -28.016 -8.469 1 96.5 72 ALA A N 1
ATOM 571 C CA . ALA A 1 72 ? -4.047 -27.906 -7.156 1 96.5 72 ALA A CA 1
ATOM 572 C C . ALA A 1 72 ? -3.045 -28.188 -6.039 1 96.5 72 ALA A C 1
ATOM 574 O O . ALA A 1 72 ? -2.244 -29.125 -6.137 1 96.5 72 ALA A O 1
ATOM 575 N N . GLY A 1 73 ? -3.076 -27.406 -5.027 1 96.81 73 GLY A N 1
ATOM 576 C CA . GLY A 1 73 ? -2.303 -27.719 -3.838 1 96.81 73 GLY A CA 1
ATOM 577 C C . GLY A 1 73 ? -2.682 -29.047 -3.209 1 96.81 73 GLY A C 1
ATOM 578 O O . GLY A 1 73 ? -3.859 -29.391 -3.16 1 96.81 73 GLY A O 1
ATOM 579 N N . ALA A 1 74 ? -1.536 -29.734 -2.693 1 96.94 74 ALA A N 1
ATOM 580 C CA . ALA A 1 74 ? -1.906 -31.094 -2.301 1 96.94 74 ALA A CA 1
ATOM 581 C C . ALA A 1 74 ? -1.118 -31.547 -1.073 1 96.94 74 ALA A C 1
ATOM 583 O O . ALA A 1 74 ? -1.333 -32.656 -0.559 1 96.94 74 ALA A O 1
ATOM 584 N N . THR A 1 75 ? -0.199 -30.781 -0.636 1 97.19 75 THR A N 1
ATOM 585 C CA . THR A 1 75 ? 0.482 -31.141 0.603 1 97.19 75 THR A CA 1
ATOM 586 C C . THR A 1 75 ? 0.135 -30.156 1.717 1 97.19 75 THR A C 1
ATOM 588 O O . THR A 1 75 ? 0.378 -28.953 1.589 1 97.19 75 THR A O 1
ATOM 591 N N . PHE A 1 76 ? -0.418 -30.703 2.756 1 95.06 76 PHE A N 1
ATOM 592 C CA . PHE A 1 76 ? -0.844 -29.938 3.928 1 95.06 76 PHE A CA 1
ATOM 593 C C . PHE A 1 76 ? -0.471 -30.672 5.211 1 95.06 76 PHE A C 1
ATOM 595 O O . PHE A 1 76 ? 0.385 -31.562 5.199 1 95.06 76 PHE A O 1
ATOM 602 N N . GLU A 1 77 ? -0.905 -30.312 6.227 1 90.62 77 GLU A N 1
ATOM 603 C CA . GLU A 1 77 ? -0.538 -30.891 7.52 1 90.62 77 GLU A CA 1
ATOM 604 C C . GLU A 1 77 ? -0.742 -32.406 7.523 1 90.62 77 GLU A C 1
ATOM 606 O O . GLU A 1 77 ? -1.494 -32.938 6.707 1 90.62 77 GLU A O 1
ATOM 611 N N . GLY A 1 78 ? -0.057 -33.094 8.414 1 93.75 78 GLY A N 1
ATOM 612 C CA . GLY A 1 78 ? -0.049 -34.562 8.492 1 93.75 78 GLY A CA 1
ATOM 613 C C . GLY A 1 78 ? 1.288 -35.156 8.117 1 93.75 78 GLY A C 1
ATOM 614 O O . GLY A 1 78 ? 2.213 -34.438 7.723 1 93.75 78 GLY A O 1
ATOM 615 N N . ASN A 1 79 ? 1.405 -36.469 8.289 1 96.38 79 ASN A N 1
ATOM 616 C CA . ASN A 1 79 ? 2.635 -37.125 7.891 1 96.38 79 ASN A CA 1
ATOM 617 C C . ASN A 1 79 ? 2.693 -37.344 6.383 1 96.38 79 ASN A C 1
ATOM 619 O O . ASN A 1 79 ? 1.728 -37.062 5.672 1 96.38 79 ASN A O 1
ATOM 623 N N . LEU A 1 80 ? 3.791 -37.781 5.84 1 98 80 LEU A N 1
ATOM 624 C CA . LEU A 1 80 ? 4.016 -37.875 4.402 1 98 80 LEU A CA 1
ATOM 625 C C . LEU A 1 80 ? 3.064 -38.875 3.754 1 98 80 LEU A C 1
ATOM 627 O O . LEU A 1 80 ? 2.645 -38.688 2.611 1 98 80 LEU A O 1
ATOM 631 N N . ASP A 1 81 ? 2.691 -39.938 4.469 1 98.31 81 ASP A N 1
ATOM 632 C CA . ASP A 1 81 ? 1.751 -40.906 3.922 1 98.31 81 ASP A CA 1
ATOM 633 C C . ASP A 1 81 ? 0.375 -40.281 3.705 1 98.31 81 ASP A C 1
ATOM 635 O O . ASP A 1 81 ? -0.279 -40.531 2.693 1 98.31 81 ASP A O 1
ATOM 639 N N . GLU A 1 82 ? -0.033 -39.531 4.645 1 98 82 GLU A N 1
ATOM 640 C CA . GLU A 1 82 ? -1.305 -38.812 4.539 1 98 82 GLU A CA 1
ATOM 641 C C . GLU A 1 82 ? -1.273 -37.781 3.406 1 98 82 GLU A C 1
ATOM 643 O O . GLU A 1 82 ? -2.244 -37.656 2.658 1 98 82 GLU A O 1
ATOM 648 N N . GLN A 1 83 ? -0.183 -37.094 3.307 1 98.38 83 GLN A N 1
ATOM 649 C CA . GLN A 1 83 ? -0.034 -36.125 2.23 1 98.38 83 GLN A CA 1
ATOM 650 C C . GLN A 1 83 ? -0 -36.812 0.868 1 98.38 83 GLN A C 1
ATOM 652 O O . GLN A 1 83 ? -0.585 -36.312 -0.098 1 98.38 83 GLN A O 1
ATOM 657 N N . ALA A 1 84 ? 0.668 -37.969 0.804 1 98.75 84 ALA A N 1
ATOM 658 C CA . ALA A 1 84 ? 0.696 -38.75 -0.439 1 98.75 84 ALA A CA 1
ATOM 659 C C . ALA A 1 84 ? -0.709 -39.188 -0.846 1 98.75 84 ALA A C 1
ATOM 661 O O . ALA A 1 84 ? -1.043 -39.188 -2.033 1 98.75 84 ALA A O 1
ATOM 662 N N . GLN A 1 85 ? -1.446 -39.562 0.141 1 98.5 85 GLN A N 1
ATOM 663 C CA . GLN A 1 85 ? -2.82 -39.938 -0.159 1 98.5 85 GLN A CA 1
ATOM 664 C C . GLN A 1 85 ? -3.604 -38.781 -0.764 1 98.5 85 GLN A C 1
ATOM 666 O O . GLN A 1 85 ? -4.316 -38.969 -1.753 1 98.5 85 GLN A O 1
ATOM 671 N N . LEU A 1 86 ? -3.525 -37.656 -0.186 1 98.5 86 LEU A N 1
ATOM 672 C CA . LEU A 1 86 ? -4.199 -36.5 -0.743 1 98.5 86 LEU A CA 1
ATOM 673 C C . LEU A 1 86 ? -3.676 -36.188 -2.141 1 98.5 86 LEU A C 1
ATOM 675 O O . LEU A 1 86 ? -4.449 -35.812 -3.031 1 98.5 86 LEU A O 1
ATOM 679 N N . MET A 1 87 ? -2.35 -36.312 -2.332 1 98.69 87 MET A N 1
ATOM 680 C CA . MET A 1 87 ? -1.77 -36.094 -3.656 1 98.69 87 MET A CA 1
ATOM 681 C C . MET A 1 87 ? -2.385 -37.062 -4.676 1 98.69 87 MET A C 1
ATOM 683 O O . MET A 1 87 ? -2.691 -36.656 -5.801 1 98.69 87 MET A O 1
ATOM 687 N N . ARG A 1 88 ? -2.559 -38.281 -4.285 1 98.69 88 ARG A N 1
ATOM 688 C CA . ARG A 1 88 ? -3.156 -39.25 -5.188 1 98.69 88 ARG A CA 1
ATOM 689 C C . ARG A 1 88 ? -4.605 -38.906 -5.504 1 98.69 88 ARG A C 1
ATOM 691 O O . ARG A 1 88 ? -5.027 -38.969 -6.664 1 98.69 88 ARG A O 1
ATOM 698 N N . ASP A 1 89 ? -5.316 -38.5 -4.465 1 98.25 89 ASP A N 1
ATOM 699 C CA . ASP A 1 89 ? -6.707 -38.094 -4.66 1 98.25 89 ASP A CA 1
ATOM 700 C C . ASP A 1 89 ? -6.801 -36.906 -5.59 1 98.25 89 ASP A C 1
ATOM 702 O O . ASP A 1 89 ? -7.605 -36.875 -6.523 1 98.25 89 ASP A O 1
ATOM 706 N N . MET A 1 90 ? -5.961 -35.938 -5.383 1 97.88 90 MET A N 1
ATOM 707 C CA . MET A 1 90 ? -5.953 -34.688 -6.172 1 97.88 90 MET A CA 1
ATOM 708 C C . MET A 1 90 ? -5.438 -34.969 -7.586 1 97.88 90 MET A C 1
ATOM 710 O O . MET A 1 90 ? -5.875 -34.312 -8.539 1 97.88 90 MET A O 1
ATOM 714 N N . GLY A 1 91 ? -4.516 -35.906 -7.641 1 98.12 91 GLY A N 1
ATOM 715 C CA . GLY A 1 91 ? -3.914 -36.25 -8.922 1 98.12 91 GLY A CA 1
ATOM 716 C C . GLY A 1 91 ? -4.898 -36.875 -9.898 1 98.12 91 GLY A C 1
ATOM 717 O O . GLY A 1 91 ? -4.668 -36.844 -11.109 1 98.12 91 GLY A O 1
ATOM 718 N N . GLN A 1 92 ? -5.984 -37.375 -9.383 1 97.75 92 GLN A N 1
ATOM 719 C CA . GLN A 1 92 ? -7.035 -37.938 -10.234 1 97.75 92 GLN A CA 1
ATOM 720 C C . GLN A 1 92 ? -7.844 -36.812 -10.891 1 97.75 92 GLN A C 1
ATOM 722 O O . GLN A 1 92 ? -8.57 -37.062 -11.859 1 97.75 92 GLN A O 1
ATOM 727 N N . ILE A 1 93 ? -7.707 -35.625 -10.367 1 97.69 93 ILE A N 1
ATOM 728 C CA . ILE A 1 93 ? -8.562 -34.5 -10.758 1 97.69 93 ILE A CA 1
ATOM 729 C C . ILE A 1 93 ? -7.734 -33.469 -11.523 1 97.69 93 ILE A C 1
ATOM 731 O O . ILE A 1 93 ? -8.062 -33.156 -12.664 1 97.69 93 ILE A O 1
ATOM 735 N N . ALA A 1 94 ? -6.641 -33.031 -11.016 1 97.56 94 ALA A N 1
ATOM 736 C CA . ALA A 1 94 ? -5.887 -31.875 -11.484 1 97.56 94 ALA A CA 1
ATOM 737 C C . ALA A 1 94 ? -4.781 -32.281 -12.453 1 97.56 94 ALA A C 1
ATOM 739 O O . ALA A 1 94 ? -4.305 -33.438 -12.406 1 97.56 94 ALA A O 1
ATOM 740 N N . SER A 1 95 ? -4.406 -31.406 -13.289 1 97.62 95 SER A N 1
ATOM 741 C CA . SER A 1 95 ? -3.344 -31.656 -14.258 1 97.62 95 SER A CA 1
ATOM 742 C C . SER A 1 95 ? -2.004 -31.859 -13.562 1 97.62 95 SER A C 1
ATOM 744 O O . SER A 1 95 ? -1.111 -32.5 -14.117 1 97.62 95 SER A O 1
ATOM 746 N N . ALA A 1 96 ? -1.832 -31.297 -12.406 1 97.88 96 ALA A N 1
ATOM 747 C CA . ALA A 1 96 ? -0.683 -31.484 -11.523 1 97.88 96 ALA A CA 1
ATOM 748 C C . ALA A 1 96 ? -1.05 -31.172 -10.078 1 97.88 96 ALA A C 1
ATOM 750 O O . ALA A 1 96 ? -1.983 -30.422 -9.812 1 97.88 96 ALA A O 1
ATOM 751 N N . VAL A 1 97 ? -0.324 -31.812 -9.188 1 98.5 97 VAL A N 1
ATOM 752 C CA . VAL A 1 97 ? -0.51 -31.547 -7.77 1 98.5 97 VAL A CA 1
ATOM 753 C C . VAL A 1 97 ? 0.691 -30.766 -7.23 1 98.5 97 VAL A C 1
ATOM 755 O O . VAL A 1 97 ? 1.831 -31.031 -7.621 1 98.5 97 VAL A O 1
ATOM 758 N N . ILE A 1 98 ? 0.438 -29.812 -6.371 1 98.12 98 ILE A N 1
ATOM 759 C CA . ILE A 1 98 ? 1.468 -28.859 -5.973 1 98.12 98 ILE A CA 1
ATOM 760 C C . ILE A 1 98 ? 1.964 -29.188 -4.566 1 98.12 98 ILE A C 1
ATOM 762 O O . ILE A 1 98 ? 1.171 -29.281 -3.627 1 98.12 98 ILE A O 1
ATOM 766 N N . ILE A 1 99 ? 3.248 -29.359 -4.461 1 98.5 99 ILE A N 1
ATOM 767 C CA . ILE A 1 99 ? 3.914 -29.484 -3.17 1 98.5 99 ILE A CA 1
ATOM 768 C C . ILE A 1 99 ? 4.129 -28.109 -2.557 1 98.5 99 ILE A C 1
ATOM 770 O O . ILE A 1 99 ? 4.809 -27.266 -3.141 1 98.5 99 ILE A O 1
ATOM 774 N N . ILE A 1 100 ? 3.545 -27.938 -1.418 1 97.69 100 ILE A N 1
ATOM 775 C CA . ILE A 1 100 ? 3.789 -26.734 -0.622 1 97.69 100 ILE A CA 1
ATOM 776 C C . ILE A 1 100 ? 5.059 -26.922 0.209 1 97.69 100 ILE A C 1
ATOM 778 O O . ILE A 1 100 ? 5.082 -27.719 1.146 1 97.69 100 ILE A O 1
ATOM 782 N N . THR A 1 101 ? 6.008 -26.172 -0.037 1 98 101 THR A N 1
ATOM 783 C CA . THR A 1 101 ? 7.371 -26.516 0.361 1 98 101 THR A CA 1
ATOM 784 C C . THR A 1 101 ? 7.492 -26.562 1.881 1 98 101 THR A C 1
ATOM 786 O O . THR A 1 101 ? 8.18 -27.438 2.424 1 98 101 THR A O 1
ATOM 789 N N . ASN A 1 102 ? 6.789 -25.656 2.576 1 97 102 ASN A N 1
ATOM 790 C CA . ASN A 1 102 ? 6.977 -25.578 4.02 1 97 102 ASN A CA 1
ATOM 791 C C . ASN A 1 102 ? 6.137 -26.609 4.758 1 97 102 ASN A C 1
ATOM 793 O O . ASN A 1 102 ? 6.18 -26.688 5.988 1 97 102 ASN A O 1
ATOM 797 N N . GLN A 1 103 ? 5.402 -27.438 3.98 1 97.19 103 GLN A N 1
ATOM 798 C CA . GLN A 1 103 ? 4.555 -28.453 4.598 1 97.19 103 GLN A CA 1
ATOM 799 C C . GLN A 1 103 ? 5.25 -29.812 4.625 1 97.19 103 GLN A C 1
ATOM 801 O O . GLN A 1 103 ? 4.789 -30.734 5.293 1 97.19 103 GLN A O 1
ATOM 806 N N . ILE A 1 104 ? 6.398 -29.891 3.898 1 98.06 104 ILE A N 1
ATOM 807 C CA . ILE A 1 104 ? 7.039 -31.203 3.896 1 98.06 104 ILE A CA 1
ATOM 808 C C . ILE A 1 104 ? 8.383 -31.125 4.621 1 98.06 104 ILE A C 1
ATOM 810 O O . ILE A 1 104 ? 8.977 -32.156 4.949 1 98.06 104 ILE A O 1
ATOM 814 N N . ALA A 1 105 ? 8.867 -29.922 4.777 1 97.31 105 ALA A N 1
ATOM 815 C CA . ALA A 1 105 ? 10.039 -29.641 5.598 1 97.31 105 ALA A CA 1
ATOM 816 C C . ALA A 1 105 ? 10.039 -28.203 6.086 1 97.31 105 ALA A C 1
ATOM 818 O O . ALA A 1 105 ? 9.75 -27.281 5.32 1 97.31 105 ALA A O 1
ATOM 819 N N . ALA A 1 106 ? 10.414 -28 7.355 1 93.56 106 ALA A N 1
ATOM 820 C CA . ALA A 1 106 ? 10.43 -26.656 7.938 1 93.56 106 ALA A CA 1
ATOM 821 C C . ALA A 1 106 ? 11.594 -25.828 7.395 1 93.56 106 ALA A C 1
ATOM 823 O O . ALA A 1 106 ? 12.523 -26.375 6.801 1 93.56 106 ALA A O 1
ATOM 824 N N . MET A 1 107 ? 11.508 -24.594 7.57 1 91.62 107 MET A N 1
ATOM 825 C CA . MET A 1 107 ? 12.516 -23.656 7.078 1 91.62 107 MET A CA 1
ATOM 826 C C . MET A 1 107 ? 13.891 -23.984 7.648 1 91.62 107 MET A C 1
ATOM 828 O O . MET A 1 107 ? 14.906 -23.828 6.961 1 91.62 107 MET A O 1
ATOM 832 N N . ASP A 1 108 ? 13.898 -24.484 8.875 1 94.38 108 ASP A N 1
ATOM 833 C CA . ASP A 1 108 ? 15.172 -24.703 9.555 1 94.38 108 ASP A CA 1
ATOM 834 C C . ASP A 1 108 ? 15.68 -26.125 9.32 1 94.38 108 ASP A C 1
ATOM 836 O O . ASP A 1 108 ? 16.812 -26.453 9.68 1 94.38 108 ASP A O 1
ATOM 840 N N . ASP A 1 109 ? 14.875 -26.984 8.719 1 96.5 109 ASP A N 1
ATOM 841 C CA . ASP A 1 109 ? 15.344 -28.312 8.336 1 96.5 109 ASP A CA 1
ATOM 842 C C . ASP A 1 109 ? 16.391 -28.219 7.223 1 96.5 109 ASP A C 1
ATOM 844 O O . ASP A 1 109 ? 16.406 -27.266 6.449 1 96.5 109 ASP A O 1
ATOM 848 N N . SER A 1 110 ? 17.266 -29.172 7.195 1 97.69 110 SER A N 1
ATOM 849 C CA . SER A 1 110 ? 18.281 -29.188 6.152 1 97.69 110 SER A CA 1
ATOM 850 C C . SER A 1 110 ? 17.672 -29.422 4.777 1 97.69 110 SER A C 1
ATOM 852 O O . SER A 1 110 ? 16.562 -29.938 4.672 1 97.69 110 SER A O 1
ATOM 854 N N . ASP A 1 111 ? 18.406 -29.109 3.756 1 98.12 111 ASP A N 1
ATOM 855 C CA . ASP A 1 111 ? 17.969 -29.375 2.387 1 98.12 111 ASP A CA 1
ATOM 856 C C . ASP A 1 111 ? 17.781 -30.859 2.146 1 98.12 111 ASP A C 1
ATOM 858 O O . ASP A 1 111 ? 16.875 -31.266 1.416 1 98.12 111 ASP A O 1
ATOM 862 N N . GLU A 1 112 ? 18.562 -31.656 2.791 1 98.38 112 GLU A N 1
ATOM 863 C CA . GLU A 1 112 ? 18.484 -33.125 2.639 1 98.38 112 GLU A CA 1
ATOM 864 C C . GLU A 1 112 ? 17.141 -33.656 3.125 1 98.38 112 GLU A C 1
ATOM 866 O O . GLU A 1 112 ? 16.594 -34.562 2.533 1 98.38 112 GLU A O 1
ATOM 871 N N . VAL A 1 113 ? 16.672 -33.031 4.16 1 98.5 113 VAL A N 1
ATOM 872 C CA . VAL A 1 113 ? 15.398 -33.469 4.707 1 98.5 113 VAL A CA 1
ATOM 873 C C . VAL A 1 113 ? 14.281 -33.188 3.709 1 98.5 113 VAL A C 1
ATOM 875 O O . VAL A 1 113 ? 13.43 -34.031 3.443 1 98.5 113 VAL A O 1
ATOM 878 N N . TRP A 1 114 ? 14.305 -32 3.141 1 98.62 114 TRP A N 1
ATOM 879 C CA . TRP A 1 114 ? 13.281 -31.641 2.164 1 98.62 114 TRP A CA 1
ATOM 880 C C . TRP A 1 114 ? 13.336 -32.562 0.946 1 98.62 114 TRP A C 1
ATOM 882 O O . TRP A 1 114 ? 12.312 -33.062 0.496 1 98.62 114 TRP A O 1
ATOM 892 N N . LEU A 1 115 ? 14.57 -32.781 0.487 1 98.69 115 LEU A N 1
ATOM 893 C CA . LEU A 1 115 ? 14.75 -33.625 -0.706 1 98.69 115 LEU A CA 1
ATOM 894 C C . LEU A 1 115 ? 14.289 -35.031 -0.453 1 98.69 115 LEU A C 1
ATOM 896 O O . LEU A 1 115 ? 13.656 -35.656 -1.313 1 98.69 115 LEU A O 1
ATOM 900 N N . SER A 1 116 ? 14.617 -35.5 0.724 1 98.69 116 SER A N 1
ATOM 901 C CA . SER A 1 116 ? 14.203 -36.844 1.083 1 98.69 116 SER A CA 1
ATOM 902 C C . SER A 1 116 ? 12.688 -36.969 1.148 1 98.69 116 SER A C 1
ATOM 904 O O . SER A 1 116 ? 12.109 -37.938 0.654 1 98.69 116 SER A O 1
ATOM 906 N N . ASN A 1 117 ? 12.062 -36.031 1.778 1 98.75 117 ASN A N 1
ATOM 907 C CA . ASN A 1 117 ? 10.609 -36.031 1.891 1 98.75 117 ASN A CA 1
ATOM 908 C C . ASN A 1 117 ? 9.938 -35.906 0.524 1 98.75 117 ASN A C 1
ATOM 910 O O . ASN A 1 117 ? 8.961 -36.594 0.242 1 98.75 117 ASN A O 1
ATOM 914 N N . ALA A 1 118 ? 10.492 -35.031 -0.326 1 98.75 118 ALA A N 1
ATOM 915 C CA . ALA A 1 118 ? 9.969 -34.875 -1.68 1 98.75 118 ALA A CA 1
ATOM 916 C C . ALA A 1 118 ? 10.102 -36.188 -2.471 1 98.75 118 ALA A C 1
ATOM 918 O O . ALA A 1 118 ? 9.156 -36.594 -3.156 1 98.75 118 ALA A O 1
ATOM 919 N N . GLN A 1 119 ? 11.25 -36.812 -2.312 1 98.56 119 GLN A N 1
ATOM 920 C CA . GLN A 1 119 ? 11.461 -38.062 -3.004 1 98.56 119 GLN A CA 1
ATOM 921 C C . GLN A 1 119 ? 10.477 -39.125 -2.516 1 98.56 119 GLN A C 1
ATOM 923 O O . GLN A 1 119 ? 9.938 -39.906 -3.312 1 98.56 119 GLN A O 1
ATOM 928 N N . LYS A 1 120 ? 10.305 -39.156 -1.237 1 98.62 120 LYS A N 1
ATOM 929 C CA . LYS A 1 120 ? 9.352 -40.125 -0.685 1 98.62 120 LYS A CA 1
ATOM 930 C C . LYS A 1 120 ? 7.953 -39.875 -1.256 1 98.62 120 LYS A C 1
ATOM 932 O O . LYS A 1 120 ? 7.254 -40.844 -1.613 1 98.62 120 LYS A O 1
ATOM 937 N N . LEU A 1 121 ? 7.527 -38.656 -1.328 1 98.75 121 LEU A N 1
ATOM 938 C CA . LEU A 1 121 ? 6.227 -38.344 -1.905 1 98.75 121 LEU A CA 1
ATOM 939 C C . LEU A 1 121 ? 6.148 -38.781 -3.357 1 98.75 121 LEU A C 1
ATOM 941 O O . LEU A 1 121 ? 5.125 -39.312 -3.793 1 98.75 121 LEU A O 1
ATOM 945 N N . LEU A 1 122 ? 7.227 -38.594 -4.148 1 98.62 122 LEU A N 1
ATOM 946 C CA . LEU A 1 122 ? 7.254 -39.031 -5.539 1 98.62 122 LEU A CA 1
ATOM 947 C C . LEU A 1 122 ? 7.102 -40.531 -5.629 1 98.62 122 LEU A C 1
ATOM 949 O O . LEU A 1 122 ? 6.328 -41.031 -6.449 1 98.62 122 LEU A O 1
ATOM 953 N N . ASP A 1 123 ? 7.773 -41.188 -4.723 1 98.31 123 ASP A N 1
ATOM 954 C CA . ASP A 1 123 ? 7.723 -42.656 -4.715 1 98.31 123 ASP A CA 1
ATOM 955 C C . ASP A 1 123 ? 6.316 -43.156 -4.387 1 98.31 123 ASP A C 1
ATOM 957 O O . ASP A 1 123 ? 5.871 -44.156 -4.93 1 98.31 123 ASP A O 1
ATOM 961 N N . LEU A 1 124 ? 5.641 -42.469 -3.568 1 98.44 124 LEU A N 1
ATOM 962 C CA . LEU A 1 124 ? 4.348 -42.906 -3.055 1 98.44 124 LEU A CA 1
ATOM 963 C C . LEU A 1 124 ? 3.221 -42.5 -4.004 1 98.44 124 LEU A C 1
ATOM 965 O O . LEU A 1 124 ? 2.082 -42.969 -3.842 1 98.44 124 LEU A O 1
ATOM 969 N N . THR A 1 125 ? 3.479 -41.719 -5.039 1 98.31 125 THR A N 1
ATOM 970 C CA . THR A 1 125 ? 2.373 -41.125 -5.805 1 98.31 125 THR A CA 1
ATOM 971 C C . THR A 1 125 ? 2.514 -41.469 -7.285 1 98.31 125 THR A C 1
ATOM 973 O O . THR A 1 125 ? 1.686 -41.062 -8.102 1 98.31 125 THR A O 1
ATOM 976 N N . GLY A 1 126 ? 3.521 -42.188 -7.715 1 94.12 126 GLY A N 1
ATOM 977 C CA . GLY A 1 126 ? 3.67 -42.688 -9.07 1 94.12 126 GLY A CA 1
ATOM 978 C C . GLY A 1 126 ? 3.99 -41.594 -10.078 1 94.12 126 GLY A C 1
ATOM 979 O O . GLY A 1 126 ? 4.906 -40.812 -9.867 1 94.12 126 GLY A O 1
ATOM 980 N N . ASP A 1 127 ? 3.162 -41.531 -11.164 1 96.06 127 ASP A N 1
ATOM 981 C CA . ASP A 1 127 ? 3.523 -40.656 -12.289 1 96.06 127 ASP A CA 1
ATOM 982 C C . ASP A 1 127 ? 2.738 -39.344 -12.266 1 96.06 127 ASP A C 1
ATOM 984 O O . ASP A 1 127 ? 2.721 -38.625 -13.25 1 96.06 127 ASP A O 1
ATOM 988 N N . ILE A 1 128 ? 2.135 -39.062 -11.156 1 98.19 128 ILE A N 1
ATOM 989 C CA . ILE A 1 128 ? 1.373 -37.812 -11.023 1 98.19 128 ILE A CA 1
ATOM 990 C C . ILE A 1 128 ? 2.297 -36.625 -11.234 1 98.19 128 ILE A C 1
ATOM 992 O O . ILE A 1 128 ? 3.322 -36.5 -10.562 1 98.19 128 ILE A O 1
ATOM 996 N N . PRO A 1 129 ? 1.979 -35.781 -12.227 1 98.69 129 PRO A N 1
ATOM 997 C CA . PRO A 1 129 ? 2.768 -34.562 -12.344 1 98.69 129 PRO A CA 1
ATOM 998 C C . PRO A 1 129 ? 2.703 -33.688 -11.086 1 98.69 129 PRO A C 1
ATOM 1000 O O . PRO A 1 129 ? 1.652 -33.594 -10.445 1 98.69 129 PRO A O 1
ATOM 1003 N N . VAL A 1 130 ? 3.852 -33.062 -10.773 1 98.62 130 VAL A N 1
ATOM 1004 C CA . VAL A 1 130 ? 3.939 -32.312 -9.516 1 98.62 130 VAL A CA 1
ATOM 1005 C C . VAL A 1 130 ? 4.469 -30.906 -9.773 1 98.62 130 VAL A C 1
ATOM 1007 O O . VAL A 1 130 ? 5.133 -30.656 -10.789 1 98.62 130 VAL A O 1
ATOM 1010 N N . GLY A 1 131 ? 4.055 -29.984 -8.938 1 98.31 131 GLY A N 1
ATOM 1011 C CA . GLY A 1 131 ? 4.605 -28.625 -8.906 1 98.31 131 GLY A CA 1
ATOM 1012 C C . GLY A 1 131 ? 5.102 -28.219 -7.531 1 98.31 131 GLY A C 1
ATOM 1013 O O . GLY A 1 131 ? 5.027 -29 -6.582 1 98.31 131 GLY A O 1
ATOM 1014 N N . ILE A 1 132 ? 5.668 -27 -7.477 1 98.5 132 ILE A N 1
ATOM 1015 C CA . ILE A 1 132 ? 6.262 -26.469 -6.254 1 98.5 132 ILE A CA 1
ATOM 1016 C C . ILE A 1 132 ? 5.711 -25.078 -5.98 1 98.5 132 ILE A C 1
ATOM 1018 O O . ILE A 1 132 ? 5.656 -24.234 -6.879 1 98.5 132 ILE A O 1
ATOM 1022 N N . TYR A 1 133 ? 5.277 -24.859 -4.836 1 97.44 133 TYR A N 1
ATOM 1023 C CA . TYR A 1 133 ? 4.871 -23.531 -4.383 1 97.44 133 TYR A CA 1
ATOM 1024 C C . TYR A 1 133 ? 5.586 -23.156 -3.092 1 97.44 133 TYR A C 1
ATOM 1026 O O . TYR A 1 133 ? 5.387 -23.797 -2.055 1 97.44 133 TYR A O 1
ATOM 1034 N N . GLU A 1 134 ? 6.387 -22.109 -3.197 1 97 134 GLU A N 1
ATOM 1035 C CA . GLU A 1 134 ? 7.109 -21.594 -2.039 1 97 134 GLU A CA 1
ATOM 1036 C C . GLU A 1 134 ? 6.281 -20.562 -1.28 1 97 134 GLU A C 1
ATOM 1038 O O . GLU A 1 134 ? 6.645 -19.391 -1.22 1 97 134 GLU A O 1
ATOM 1043 N N . THR A 1 135 ? 5.273 -21.078 -0.591 1 93 135 THR A N 1
ATOM 1044 C CA . THR A 1 135 ? 4.316 -20.203 0.066 1 93 135 THR A CA 1
ATOM 1045 C C . THR A 1 135 ? 4.984 -19.422 1.2 1 93 135 THR A C 1
ATOM 1047 O O . THR A 1 135 ? 5.789 -19.984 1.949 1 93 135 THR A O 1
ATOM 1050 N N . PRO A 1 136 ? 4.629 -18.203 1.325 1 89.31 136 PRO A N 1
ATOM 1051 C CA . PRO A 1 136 ? 5.23 -17.406 2.391 1 89.31 136 PRO A CA 1
ATOM 1052 C C . PRO A 1 136 ? 4.598 -17.656 3.756 1 89.31 136 PRO A C 1
ATOM 1054 O O . PRO A 1 136 ? 5.141 -17.25 4.781 1 89.31 136 PRO A O 1
ATOM 1057 N N . ILE A 1 137 ? 3.453 -18.266 3.723 1 86.31 137 ILE A N 1
ATOM 1058 C CA . ILE A 1 137 ? 2.719 -18.516 4.957 1 86.31 137 ILE A CA 1
ATOM 1059 C C . ILE A 1 137 ? 2.736 -20 5.277 1 86.31 137 ILE A C 1
ATOM 1061 O O . ILE A 1 137 ? 2.641 -20.844 4.375 1 86.31 137 ILE A O 1
ATOM 1065 N N . PRO A 1 138 ? 2.852 -20.359 6.355 1 83.44 138 PRO A N 1
ATOM 1066 C CA . PRO A 1 138 ? 3.117 -19.484 7.508 1 83.44 138 PRO A CA 1
ATOM 1067 C C . PRO A 1 138 ? 4.543 -18.938 7.516 1 83.44 138 PRO A C 1
ATOM 1069 O O . PRO A 1 138 ? 4.793 -17.875 8.078 1 83.44 138 PRO A O 1
ATOM 1072 N N . LYS A 1 139 ? 5.551 -19.719 7.16 1 88.69 139 LYS A N 1
ATOM 1073 C CA . LYS A 1 139 ? 6.945 -19.344 6.969 1 88.69 139 LYS A CA 1
ATOM 1074 C C . LYS A 1 139 ? 7.512 -19.938 5.688 1 88.69 139 LYS A C 1
ATOM 1076 O O . LYS A 1 139 ? 7.336 -21.141 5.43 1 88.69 139 LYS A O 1
ATOM 1081 N N . VAL A 1 140 ? 8.219 -19.141 4.988 1 93.19 140 VAL A N 1
ATOM 1082 C CA . VAL A 1 140 ? 8.648 -19.578 3.666 1 93.19 140 VAL A CA 1
ATOM 1083 C C . VAL A 1 140 ? 9.773 -20.609 3.801 1 93.19 140 VAL A C 1
ATOM 1085 O O . VAL A 1 140 ? 10.695 -20.422 4.598 1 93.19 140 VAL A O 1
ATOM 1088 N N . ARG A 1 141 ? 9.633 -21.688 3.178 1 96.38 141 ARG A N 1
ATOM 1089 C CA . ARG A 1 141 ? 10.711 -22.625 2.875 1 96.38 141 ARG A CA 1
ATOM 1090 C C . ARG A 1 141 ? 11.164 -22.484 1.426 1 96.38 141 ARG A C 1
ATOM 1092 O O . ARG A 1 141 ? 10.617 -23.141 0.533 1 96.38 141 ARG A O 1
ATOM 1099 N N . SER A 1 142 ? 12.203 -21.703 1.277 1 96.12 142 SER A N 1
ATOM 1100 C CA . SER A 1 142 ? 12.727 -21.453 -0.062 1 96.12 142 SER A CA 1
ATOM 1101 C C . SER A 1 142 ? 13.648 -22.578 -0.51 1 96.12 142 SER A C 1
ATOM 1103 O O . SER A 1 142 ? 14.453 -23.078 0.279 1 96.12 142 SER A O 1
ATOM 1105 N N . LEU A 1 143 ? 13.531 -22.922 -1.751 1 98.19 143 LEU A N 1
ATOM 1106 C CA . LEU A 1 143 ? 14.414 -23.938 -2.307 1 98.19 143 LEU A CA 1
ATOM 1107 C C . LEU A 1 143 ? 15.656 -23.297 -2.918 1 98.19 143 LEU A C 1
ATOM 1109 O O . LEU A 1 143 ? 15.578 -22.234 -3.541 1 98.19 143 LEU A O 1
ATOM 1113 N N . THR A 1 144 ? 16.797 -23.938 -2.773 1 97.81 144 THR A N 1
ATOM 1114 C CA . THR A 1 144 ? 18.047 -23.484 -3.377 1 97.81 144 THR A CA 1
ATOM 1115 C C . THR A 1 144 ? 18.078 -23.812 -4.867 1 97.81 144 THR A C 1
ATOM 1117 O O . THR A 1 144 ? 17.312 -24.656 -5.34 1 97.81 144 THR A O 1
ATOM 1120 N N . PRO A 1 145 ? 19 -23.156 -5.574 1 98.44 145 PRO A N 1
ATOM 1121 C CA . PRO A 1 145 ? 19.156 -23.5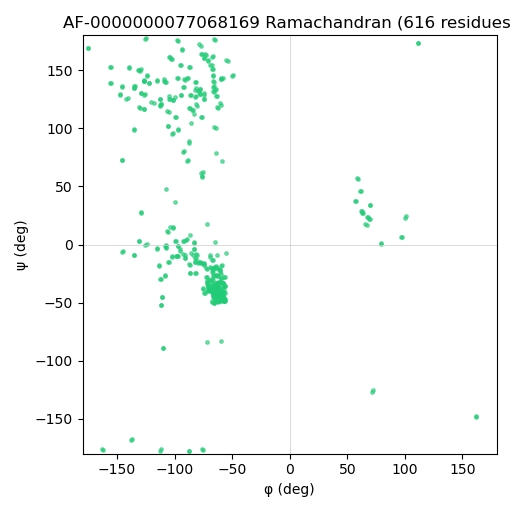16 -6.984 1 98.44 145 PRO A CA 1
ATOM 1122 C C . PRO A 1 145 ? 19.469 -25 -7.199 1 98.44 145 PRO A C 1
ATOM 1124 O O . PRO A 1 145 ? 18.938 -25.609 -8.133 1 98.44 145 PRO A O 1
ATOM 1127 N N . ALA A 1 146 ? 20.188 -25.578 -6.332 1 98.56 146 ALA A N 1
ATOM 1128 C CA . ALA A 1 146 ? 20.531 -27 -6.453 1 98.56 146 ALA A CA 1
ATOM 1129 C C . ALA A 1 146 ? 19.281 -27.875 -6.301 1 98.56 146 ALA A C 1
ATOM 1131 O O . ALA A 1 146 ? 19.125 -28.859 -7.02 1 98.56 146 ALA A O 1
ATOM 1132 N N . MET A 1 147 ? 18.453 -27.562 -5.352 1 98.75 147 MET A N 1
ATOM 1133 C CA . MET A 1 147 ? 17.234 -28.312 -5.129 1 98.75 147 MET A CA 1
ATOM 1134 C C . MET A 1 147 ? 16.281 -28.172 -6.32 1 98.75 147 MET A C 1
ATOM 1136 O O . MET A 1 147 ? 15.633 -29.141 -6.719 1 98.75 147 MET A O 1
ATOM 1140 N N . LEU A 1 148 ? 16.25 -27 -6.914 1 98.81 148 LEU A N 1
ATOM 1141 C CA . LEU A 1 148 ? 15.398 -26.797 -8.086 1 98.81 148 LEU A CA 1
ATOM 1142 C C . LEU A 1 148 ? 15.953 -27.531 -9.297 1 98.81 148 LEU A C 1
ATOM 1144 O O . LEU A 1 148 ? 15.195 -28 -10.141 1 98.81 148 LEU A O 1
ATOM 1148 N N . LYS A 1 149 ? 17.266 -27.547 -9.391 1 98.75 149 LYS A N 1
ATOM 1149 C CA . LYS A 1 149 ? 17.875 -28.328 -10.461 1 98.75 149 LYS A CA 1
ATOM 1150 C C . LYS A 1 149 ? 17.5 -29.797 -10.336 1 98.75 149 LYS A C 1
ATOM 1152 O O . LYS A 1 149 ? 17.203 -30.469 -11.336 1 98.75 149 LYS A O 1
ATOM 1157 N N . TRP A 1 150 ? 17.531 -30.281 -9.094 1 98.69 150 TRP A N 1
ATOM 1158 C CA . TRP A 1 150 ? 17.094 -31.641 -8.836 1 98.69 150 TRP A CA 1
ATOM 1159 C C . TRP A 1 150 ? 15.656 -31.844 -9.312 1 98.69 150 TRP A C 1
ATOM 1161 O O . TRP A 1 150 ? 15.359 -32.812 -10.016 1 98.69 150 TRP A O 1
ATOM 1171 N N . ALA A 1 151 ? 14.789 -30.953 -9.008 1 98.81 151 ALA A N 1
ATOM 1172 C CA . ALA A 1 151 ? 13.398 -31.047 -9.438 1 98.81 151 ALA A CA 1
ATOM 1173 C C . ALA A 1 151 ? 13.281 -30.969 -10.961 1 98.81 151 ALA A C 1
ATOM 1175 O O . ALA A 1 151 ? 12.555 -31.75 -11.578 1 98.81 151 ALA A O 1
ATOM 1176 N N . ALA A 1 152 ? 14.047 -30.047 -11.531 1 98.69 152 ALA A N 1
ATOM 1177 C CA . ALA A 1 152 ? 14.008 -29.828 -12.977 1 98.69 152 ALA A CA 1
ATOM 1178 C C . ALA A 1 152 ? 14.453 -31.062 -13.742 1 98.69 152 ALA A C 1
ATOM 1180 O O . ALA A 1 152 ? 14.07 -31.266 -14.891 1 98.69 152 ALA A O 1
ATOM 1181 N N . SER A 1 153 ? 15.25 -31.828 -13.109 1 98.38 153 SER A N 1
ATOM 1182 C CA . SER A 1 153 ? 15.797 -33 -13.75 1 98.38 153 SER A CA 1
ATOM 1183 C C . SER A 1 153 ? 14.797 -34.156 -13.703 1 98.38 153 SER A C 1
ATOM 1185 O O . SER A 1 153 ? 15.055 -35.25 -14.258 1 98.38 153 SER A O 1
ATOM 1187 N N . ASN A 1 154 ? 13.75 -34.031 -13.016 1 97.44 154 ASN A N 1
ATOM 1188 C CA . ASN A 1 154 ? 12.664 -35 -12.922 1 97.44 154 ASN A CA 1
ATOM 1189 C C . ASN A 1 154 ? 11.477 -34.594 -13.781 1 97.44 154 ASN A C 1
ATOM 1191 O O . ASN A 1 154 ? 10.883 -33.531 -13.562 1 97.44 154 ASN A O 1
ATOM 1195 N N . ASP A 1 155 ? 11.016 -35.406 -14.664 1 96.75 155 ASP A N 1
ATOM 1196 C CA . ASP A 1 155 ? 10.008 -35.094 -15.672 1 96.75 155 ASP A CA 1
ATOM 1197 C C . ASP A 1 155 ? 8.641 -34.875 -15.023 1 96.75 155 ASP A C 1
ATOM 1199 O O . ASP A 1 155 ? 7.719 -34.344 -15.656 1 96.75 155 ASP A O 1
ATOM 1203 N N . ARG A 1 156 ? 8.539 -35.188 -13.805 1 97.94 156 ARG A N 1
ATOM 1204 C CA . ARG A 1 156 ? 7.25 -35.062 -13.125 1 97.94 156 ARG A CA 1
ATOM 1205 C C . ARG A 1 156 ? 7.02 -33.625 -12.68 1 97.94 156 ARG A C 1
ATOM 1207 O O . ARG A 1 156 ? 5.879 -33.219 -12.453 1 97.94 156 ARG A O 1
ATOM 1214 N N . PHE A 1 157 ? 8.078 -32.875 -12.484 1 98.62 157 PHE A N 1
ATOM 1215 C CA . PHE A 1 157 ? 7.934 -31.484 -12.031 1 98.62 157 PHE A CA 1
ATOM 1216 C C . PHE A 1 157 ? 7.613 -30.562 -13.195 1 98.62 157 PHE A C 1
ATOM 1218 O O . PHE A 1 157 ? 8.375 -30.5 -14.172 1 98.62 157 PHE A O 1
ATOM 1225 N N . VAL A 1 158 ? 6.52 -29.75 -13.07 1 98.25 158 VAL A N 1
ATOM 1226 C CA . VAL A 1 158 ? 6.062 -29.031 -14.258 1 98.25 158 VAL A CA 1
ATOM 1227 C C . VAL A 1 158 ? 5.75 -27.578 -13.891 1 98.25 158 VAL A C 1
ATOM 1229 O O . VAL A 1 158 ? 5.5 -26.75 -14.773 1 98.25 158 VAL A O 1
ATOM 1232 N N . PHE A 1 159 ? 5.73 -27.172 -12.625 1 97.94 159 PHE A N 1
ATOM 1233 C CA . PHE A 1 159 ? 5.309 -25.844 -12.195 1 97.94 159 PHE A CA 1
ATOM 1234 C C . PHE A 1 159 ? 6.086 -25.391 -10.961 1 97.94 159 PHE A C 1
ATOM 1236 O O . PHE A 1 159 ? 6.215 -26.156 -10 1 97.94 159 PHE A O 1
ATOM 1243 N N . HIS A 1 160 ? 6.648 -24.25 -10.992 1 98.12 160 HIS A N 1
ATOM 1244 C CA . HIS A 1 160 ? 7.309 -23.656 -9.836 1 98.12 160 HIS A CA 1
ATOM 1245 C C . HIS A 1 160 ? 6.84 -22.219 -9.609 1 98.12 160 HIS A C 1
ATOM 1247 O O . HIS A 1 160 ? 7.02 -21.359 -10.484 1 98.12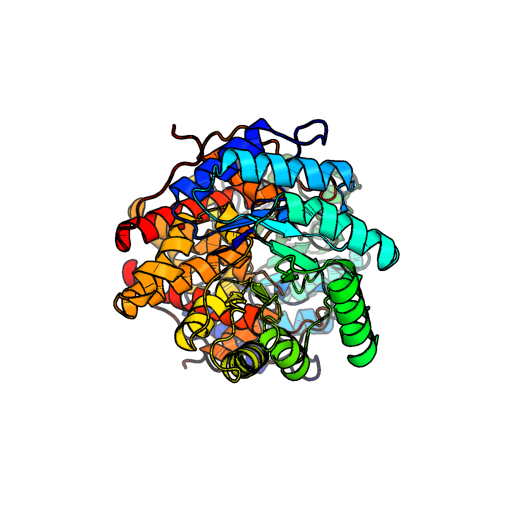 160 HIS A O 1
ATOM 1253 N N . LYS A 1 161 ? 6.242 -21.953 -8.516 1 96.94 161 LYS A N 1
ATOM 1254 C CA . LYS A 1 161 ? 5.863 -20.609 -8.078 1 96.94 161 LYS A CA 1
ATOM 1255 C C . LYS A 1 161 ? 6.883 -20.047 -7.09 1 96.94 161 LYS A C 1
ATOM 1257 O O . LYS A 1 161 ? 6.934 -20.469 -5.93 1 96.94 161 LYS A O 1
ATOM 1262 N N . ASP A 1 162 ? 7.582 -19.078 -7.586 1 97.06 162 ASP A N 1
ATOM 1263 C CA . ASP A 1 162 ? 8.656 -18.469 -6.816 1 97.06 162 ASP A CA 1
ATOM 1264 C C . ASP A 1 162 ? 8.148 -17.266 -6.031 1 97.06 162 ASP A C 1
ATOM 1266 O O . ASP A 1 162 ? 7.402 -16.438 -6.559 1 97.06 162 ASP A O 1
ATOM 1270 N N . THR A 1 163 ? 8.578 -17.188 -4.727 1 94.81 163 THR A N 1
ATOM 1271 C CA . THR A 1 163 ? 8.203 -16.047 -3.887 1 94.81 163 THR A CA 1
ATOM 1272 C C . THR A 1 163 ? 9.438 -15.445 -3.221 1 94.81 163 THR A C 1
ATOM 1274 O O . THR A 1 163 ? 9.352 -14.938 -2.102 1 94.81 163 THR A O 1
ATOM 1277 N N . SER A 1 164 ? 10.602 -15.578 -3.85 1 91.81 164 SER A N 1
ATOM 1278 C CA . SER A 1 164 ? 11.859 -15.117 -3.27 1 91.81 164 SER A CA 1
ATOM 1279 C C . SER A 1 164 ? 11.844 -13.609 -3.061 1 91.81 164 SER A C 1
ATOM 1281 O O . SER A 1 164 ? 12.477 -13.094 -2.133 1 91.81 164 SER A O 1
ATOM 1283 N N . LEU A 1 165 ? 11.266 -12.82 -3.873 1 87.38 165 LEU A N 1
ATOM 1284 C CA . LEU A 1 165 ? 11.164 -11.367 -3.781 1 87.38 165 LEU A CA 1
ATOM 1285 C C . LEU A 1 165 ? 12.539 -10.719 -3.857 1 87.38 165 LEU A C 1
ATOM 1287 O O . LEU A 1 165 ? 12.812 -9.742 -3.154 1 87.38 165 LEU A O 1
ATOM 1291 N N . ASP A 1 166 ? 13.414 -11.359 -4.484 1 93.19 166 ASP A N 1
ATOM 1292 C CA . ASP A 1 166 ? 14.789 -10.93 -4.727 1 93.19 166 ASP A CA 1
ATOM 1293 C C . ASP A 1 166 ? 15.25 -11.336 -6.125 1 93.19 166 ASP A C 1
ATOM 1295 O O . ASP A 1 166 ? 15.172 -12.508 -6.496 1 93.19 166 ASP A O 1
ATOM 1299 N N . THR A 1 167 ? 15.695 -10.328 -6.844 1 97.25 167 THR A N 1
ATOM 1300 C CA . THR A 1 167 ? 16.016 -10.555 -8.25 1 97.25 167 THR A CA 1
ATOM 1301 C C . THR A 1 167 ? 17.156 -11.57 -8.391 1 97.25 167 THR A C 1
ATOM 1303 O O . THR A 1 167 ? 17.047 -12.516 -9.172 1 97.25 167 THR A O 1
ATOM 1306 N N . ALA A 1 168 ? 18.219 -11.367 -7.633 1 97.5 168 ALA A N 1
ATOM 1307 C CA . ALA A 1 168 ? 19.375 -12.242 -7.75 1 97.5 168 ALA A CA 1
ATOM 1308 C C . ALA A 1 168 ? 19.016 -13.688 -7.43 1 97.5 168 ALA A C 1
ATOM 1310 O O . ALA A 1 168 ? 19.391 -14.609 -8.156 1 97.5 168 ALA A O 1
ATOM 1311 N N . THR A 1 169 ? 18.266 -13.891 -6.379 1 97.62 169 THR A N 1
ATOM 1312 C CA . THR A 1 169 ? 17.844 -15.227 -5.984 1 97.62 169 THR A CA 1
ATOM 1313 C C . THR A 1 169 ? 16.938 -15.844 -7.055 1 97.62 169 THR A C 1
ATOM 1315 O O . THR A 1 169 ? 17.125 -17 -7.434 1 97.62 169 THR A O 1
ATOM 1318 N N . MET A 1 170 ? 16.016 -15.086 -7.547 1 98.19 170 MET A N 1
ATOM 1319 C CA . MET A 1 170 ? 15.078 -15.57 -8.555 1 98.19 170 MET A CA 1
ATOM 1320 C C . MET A 1 170 ? 15.812 -15.992 -9.82 1 98.19 170 MET A C 1
ATOM 1322 O O . MET A 1 170 ? 15.562 -17.078 -10.359 1 98.19 170 MET A O 1
ATOM 1326 N N . ILE A 1 171 ? 16.781 -15.164 -10.258 1 98.44 171 ILE A N 1
ATOM 1327 C CA . ILE A 1 171 ? 17.5 -15.43 -11.5 1 98.44 171 ILE A CA 1
ATOM 1328 C C . ILE A 1 171 ? 18.406 -16.641 -11.312 1 98.44 171 ILE A C 1
ATOM 1330 O O . ILE A 1 171 ? 18.547 -17.469 -12.227 1 98.44 171 ILE A O 1
ATOM 1334 N N . ASN A 1 172 ? 19.031 -16.766 -10.133 1 98.69 172 ASN A N 1
ATOM 1335 C CA . ASN A 1 172 ? 19.859 -17.938 -9.875 1 98.69 172 ASN A CA 1
ATOM 1336 C C . ASN A 1 172 ? 19.031 -19.219 -9.906 1 98.69 172 ASN A C 1
ATOM 1338 O O . ASN A 1 172 ? 19.469 -20.234 -10.445 1 98.69 172 ASN A O 1
ATOM 1342 N N . LYS A 1 173 ? 17.891 -19.203 -9.344 1 98.75 173 LYS A N 1
ATOM 1343 C CA . LYS A 1 173 ? 16.984 -20.344 -9.391 1 98.75 173 LYS A CA 1
ATOM 1344 C C . LYS A 1 173 ? 16.578 -20.672 -10.82 1 98.75 173 LYS A C 1
ATOM 1346 O O . LYS A 1 173 ? 16.594 -21.828 -11.227 1 98.75 173 LYS A O 1
ATOM 1351 N N . LEU A 1 174 ? 16.25 -19.625 -11.547 1 98.75 174 LEU A N 1
ATOM 1352 C CA . LEU A 1 174 ? 15.828 -19.797 -12.938 1 98.75 174 LEU A CA 1
ATOM 1353 C C . LEU A 1 174 ? 16.953 -20.438 -13.766 1 98.75 174 LEU A C 1
ATOM 1355 O O . LEU A 1 174 ? 16.703 -21.359 -14.539 1 98.75 174 LEU A O 1
ATOM 1359 N N . LYS A 1 175 ? 18.125 -19.953 -13.57 1 98.69 175 LYS A N 1
ATOM 1360 C CA . LYS A 1 175 ? 19.266 -20.484 -14.305 1 98.69 175 LYS A CA 1
ATOM 1361 C C . LYS A 1 175 ? 19.484 -21.953 -13.992 1 98.69 175 LYS A C 1
ATOM 1363 O O . LYS A 1 175 ? 19.844 -22.734 -14.875 1 98.69 175 LYS A O 1
ATOM 1368 N N . ALA A 1 176 ? 19.344 -22.297 -12.734 1 98.75 176 ALA A N 1
ATOM 1369 C CA . ALA A 1 176 ? 19.484 -23.703 -12.344 1 98.75 176 ALA A CA 1
ATOM 1370 C C . ALA A 1 176 ? 18.469 -24.578 -13.07 1 98.75 176 ALA A C 1
ATOM 1372 O O . ALA A 1 176 ? 18.797 -25.656 -13.57 1 98.75 176 ALA A O 1
ATOM 1373 N N . VAL A 1 177 ? 17.25 -24.125 -13.18 1 98.75 177 VAL A N 1
ATOM 1374 C CA . VAL A 1 177 ? 16.203 -24.859 -13.875 1 98.75 177 VAL A CA 1
ATOM 1375 C C . VAL A 1 177 ? 16.547 -24.953 -15.367 1 98.75 177 VAL A C 1
ATOM 1377 O O . VAL A 1 177 ? 16.469 -26.031 -15.953 1 98.75 177 VAL A O 1
ATOM 1380 N N . GLN A 1 178 ? 17 -23.875 -15.914 1 98.25 178 GLN A N 1
ATOM 1381 C CA . GLN A 1 178 ? 17.266 -23.781 -17.344 1 98.25 178 GLN A CA 1
ATOM 1382 C C . GLN A 1 178 ? 18.5 -24.594 -17.719 1 98.25 178 GLN A C 1
ATOM 1384 O O . GLN A 1 178 ? 18.719 -24.891 -18.906 1 98.25 178 GLN A O 1
ATOM 1389 N N . SER A 1 179 ? 19.312 -24.859 -16.75 1 98.5 179 SER A N 1
ATOM 1390 C CA . SER A 1 179 ? 20.516 -25.641 -17.016 1 98.5 179 SER A CA 1
ATOM 1391 C C . SER A 1 179 ? 20.188 -27.094 -17.359 1 98.5 179 SER A C 1
ATOM 1393 O O . SER A 1 179 ? 21.031 -27.828 -17.875 1 98.5 179 SER A O 1
ATOM 1395 N N . VAL A 1 180 ? 19.031 -27.547 -17 1 98.38 180 VAL A N 1
ATOM 1396 C CA . VAL A 1 180 ? 18.578 -28.891 -17.328 1 98.38 180 VAL A CA 1
ATOM 1397 C C . VAL A 1 180 ? 17.906 -28.906 -18.703 1 98.38 180 VAL A C 1
ATOM 1399 O O . VAL A 1 180 ? 16.844 -28.312 -18.891 1 98.38 180 VAL A O 1
ATOM 1402 N N . GLU A 1 181 ? 18.516 -29.641 -19.562 1 94.19 181 GLU A N 1
ATOM 1403 C CA . GLU A 1 181 ? 18.016 -29.688 -20.922 1 94.19 181 GLU A CA 1
ATOM 1404 C C . GLU A 1 181 ? 16.609 -30.297 -20.984 1 94.19 181 GLU A C 1
ATOM 1406 O O . GLU A 1 181 ? 16.344 -31.297 -20.297 1 94.19 181 GLU A O 1
ATOM 1411 N N . SER A 1 182 ? 15.711 -29.734 -21.672 1 94.19 182 SER A N 1
ATOM 1412 C CA . SER A 1 182 ? 14.367 -30.203 -21.984 1 94.19 182 SER A CA 1
ATOM 1413 C C . SER A 1 182 ? 13.508 -30.297 -20.719 1 94.19 182 SER A C 1
ATOM 1415 O O . SER A 1 182 ? 12.578 -31.109 -20.656 1 94.19 182 SER A O 1
ATOM 1417 N N . THR A 1 183 ? 13.922 -29.625 -19.594 1 97.81 183 THR A N 1
ATOM 1418 C CA . THR A 1 183 ? 13.117 -29.625 -18.375 1 97.81 183 THR A CA 1
ATOM 1419 C C . THR A 1 183 ? 11.664 -29.25 -18.688 1 97.81 183 THR A C 1
ATOM 1421 O O . THR A 1 183 ? 11.414 -28.406 -19.547 1 97.81 183 THR A O 1
ATOM 1424 N N . LYS A 1 184 ? 10.75 -29.844 -17.984 1 98.06 184 LYS A N 1
ATOM 1425 C CA . LYS A 1 184 ? 9.336 -29.5 -18.078 1 98.06 184 LYS A CA 1
ATOM 1426 C C . LYS A 1 184 ? 8.938 -28.5 -17 1 98.06 184 LYS A C 1
ATOM 1428 O O . LYS A 1 184 ? 7.812 -28 -16.984 1 98.06 184 LYS A O 1
ATOM 1433 N N . LEU A 1 185 ? 9.891 -28.172 -16.109 1 98.56 185 LEU A N 1
ATOM 1434 C CA . LEU A 1 185 ? 9.602 -27.297 -14.977 1 98.56 185 LEU A CA 1
ATOM 1435 C C . LEU A 1 185 ? 9.523 -25.844 -15.422 1 98.56 185 LEU A C 1
ATOM 1437 O O . LEU A 1 185 ? 10.539 -25.25 -15.789 1 98.56 185 LEU A O 1
ATOM 1441 N N . LYS A 1 186 ? 8.312 -25.312 -15.398 1 97.69 186 LYS A N 1
ATOM 1442 C CA . LYS A 1 186 ? 8.086 -23.906 -15.734 1 97.69 186 LYS A CA 1
ATOM 1443 C C . LYS A 1 186 ? 8.203 -23.016 -14.508 1 97.69 186 LYS A C 1
ATOM 1445 O O . LYS A 1 186 ? 7.785 -23.391 -13.414 1 97.69 186 LYS A O 1
ATOM 1450 N N . PHE A 1 187 ? 8.75 -21.844 -14.703 1 98 187 PHE A N 1
ATOM 1451 C CA . PHE A 1 187 ? 9.117 -20.953 -13.617 1 98 187 PHE A CA 1
ATOM 1452 C C . PHE A 1 187 ? 8.25 -19.703 -13.617 1 98 187 PHE A C 1
ATOM 1454 O O . PHE A 1 187 ? 8.281 -18.922 -14.57 1 98 187 PHE A O 1
ATOM 1461 N N . PHE A 1 188 ? 7.496 -19.438 -12.531 1 97.12 188 PHE A N 1
ATOM 1462 C CA . PHE A 1 188 ? 6.594 -18.297 -12.391 1 97.12 188 PHE A CA 1
ATOM 1463 C C . PHE A 1 188 ? 6.938 -17.484 -11.156 1 97.12 188 PHE A C 1
ATOM 1465 O O . PHE A 1 188 ? 7.363 -18.047 -10.133 1 97.12 188 PHE A O 1
ATOM 1472 N N . THR A 1 189 ? 6.781 -16.219 -11.234 1 96.25 189 THR A N 1
ATOM 1473 C CA . THR A 1 189 ? 6.914 -15.375 -10.047 1 96.25 189 THR A CA 1
ATOM 1474 C C . THR A 1 189 ? 5.543 -14.969 -9.516 1 96.25 189 THR A C 1
ATOM 1476 O O . THR A 1 189 ? 4.562 -14.953 -10.258 1 96.25 189 THR A O 1
ATOM 1479 N N . ALA A 1 190 ? 5.523 -14.586 -8.258 1 93.62 190 ALA A N 1
ATOM 1480 C CA . ALA A 1 190 ? 4.258 -14.289 -7.602 1 93.62 190 ALA A CA 1
ATOM 1481 C C . ALA A 1 190 ? 4.039 -12.781 -7.496 1 93.62 190 ALA A C 1
ATOM 1483 O O . ALA A 1 190 ? 2.941 -12.328 -7.172 1 93.62 190 ALA A O 1
ATOM 1484 N N . LYS A 1 191 ? 5.059 -11.984 -7.797 1 93.69 191 LYS A N 1
ATOM 1485 C CA . LYS A 1 191 ? 4.941 -10.539 -7.602 1 93.69 191 LYS A CA 1
ATOM 1486 C C . LYS A 1 191 ? 5.191 -9.789 -8.906 1 93.69 191 LYS A C 1
ATOM 1488 O O . LYS A 1 191 ? 6.117 -10.117 -9.648 1 93.69 191 LYS A O 1
ATOM 1493 N N . THR A 1 192 ? 4.398 -8.828 -9.086 1 95.25 192 THR A N 1
ATOM 1494 C CA . THR A 1 192 ? 4.359 -8.133 -10.367 1 95.25 192 THR A CA 1
ATOM 1495 C C . THR A 1 192 ? 5.66 -7.379 -10.609 1 95.25 192 THR A C 1
ATOM 1497 O O . THR A 1 192 ? 6.098 -7.242 -11.758 1 95.25 192 THR A O 1
ATOM 1500 N N . GLN A 1 193 ? 6.328 -6.922 -9.586 1 95.94 193 GLN A N 1
ATOM 1501 C CA . GLN A 1 193 ? 7.562 -6.152 -9.711 1 95.94 193 GLN A CA 1
ATOM 1502 C C . GLN A 1 193 ? 8.648 -6.965 -10.406 1 95.94 193 GLN A C 1
ATOM 1504 O O . GLN A 1 193 ? 9.531 -6.402 -11.055 1 95.94 193 GLN A O 1
ATOM 1509 N N . PHE A 1 194 ? 8.508 -8.312 -10.375 1 96.69 194 PHE A N 1
ATOM 1510 C CA . PHE A 1 194 ? 9.594 -9.172 -10.828 1 96.69 194 PHE A CA 1
ATOM 1511 C C . PHE A 1 194 ? 9.258 -9.812 -12.164 1 96.69 194 PHE A C 1
ATOM 1513 O O . PHE A 1 194 ? 10.102 -10.492 -12.766 1 96.69 194 PHE A O 1
ATOM 1520 N N . VAL A 1 195 ? 8.094 -9.57 -12.68 1 95.06 195 VAL A N 1
ATOM 1521 C CA . VAL A 1 195 ? 7.605 -10.305 -13.844 1 95.06 195 VAL A CA 1
ATOM 1522 C C . VAL A 1 195 ? 8.438 -9.938 -15.07 1 95.06 195 VAL A C 1
ATOM 1524 O O . VAL A 1 195 ? 8.875 -10.812 -15.812 1 95.06 195 VAL A O 1
ATOM 1527 N N . LYS A 1 196 ? 8.617 -8.648 -15.281 1 94.88 196 LYS A N 1
ATOM 1528 C CA . LYS A 1 196 ? 9.367 -8.219 -16.453 1 94.88 196 LYS A CA 1
ATOM 1529 C C . LYS A 1 196 ? 10.766 -8.828 -16.469 1 94.88 196 LYS A C 1
ATOM 1531 O O . LYS A 1 196 ? 11.203 -9.367 -17.484 1 94.88 196 LYS A O 1
ATOM 1536 N N . THR A 1 197 ? 11.445 -8.75 -15.305 1 95.81 197 THR A N 1
ATOM 1537 C CA . THR A 1 197 ? 12.789 -9.297 -15.195 1 95.81 197 THR A CA 1
ATOM 1538 C C . THR A 1 197 ? 12.781 -10.805 -15.43 1 95.81 197 THR A C 1
ATOM 1540 O O . THR A 1 197 ? 13.664 -11.336 -16.109 1 95.81 197 THR A O 1
ATOM 1543 N N . LEU A 1 198 ? 11.844 -11.484 -14.867 1 96.75 198 LEU A N 1
ATOM 1544 C CA . LEU A 1 198 ? 11.75 -12.93 -15.055 1 96.75 198 LEU A CA 1
ATOM 1545 C C . LEU A 1 198 ? 11.602 -13.281 -16.531 1 96.75 198 LEU A C 1
ATOM 1547 O O . LEU A 1 198 ? 12.328 -14.125 -17.047 1 96.75 198 LEU A O 1
ATOM 1551 N N . LEU A 1 199 ? 10.68 -12.586 -17.203 1 95.88 199 LEU A N 1
ATOM 1552 C CA . LEU A 1 199 ? 10.414 -12.852 -18.609 1 95.88 199 LEU A CA 1
ATOM 1553 C C . LEU A 1 199 ? 11.641 -12.547 -19.469 1 95.88 199 LEU A C 1
ATOM 1555 O O . LEU A 1 199 ? 11.984 -13.312 -20.375 1 95.88 199 LEU A O 1
ATOM 1559 N N . ASP A 1 200 ? 12.258 -11.469 -19.156 1 95.31 200 ASP A N 1
ATOM 1560 C CA . ASP A 1 200 ? 13.43 -11.047 -19.922 1 95.31 200 ASP A CA 1
ATOM 1561 C C . ASP A 1 200 ? 14.562 -12.055 -19.781 1 95.31 200 ASP A C 1
ATOM 1563 O O . ASP A 1 200 ? 15.484 -12.078 -20.594 1 95.31 200 ASP A O 1
ATOM 1567 N N . ASN A 1 201 ? 14.531 -12.891 -18.781 1 97 201 ASN A N 1
ATOM 1568 C CA . ASN A 1 201 ? 15.562 -13.891 -18.547 1 97 201 ASN A CA 1
ATOM 1569 C C . ASN A 1 201 ? 15.07 -15.297 -18.906 1 97 201 ASN A C 1
ATOM 1571 O O . ASN A 1 201 ? 15.672 -16.281 -18.484 1 97 201 ASN A O 1
ATOM 1575 N N . GLY A 1 202 ? 13.969 -15.367 -19.531 1 95.94 202 GLY A N 1
ATOM 1576 C CA . GLY A 1 202 ? 13.516 -16.641 -20.078 1 95.94 202 GLY A CA 1
ATOM 1577 C C . GLY A 1 202 ? 12.523 -17.359 -19.172 1 95.94 202 GLY A C 1
ATOM 1578 O O . GLY A 1 202 ? 12.188 -18.516 -19.422 1 95.94 202 GLY A O 1
ATOM 1579 N N . GLY A 1 203 ? 12.102 -16.672 -18.094 1 96.38 203 GLY A N 1
ATOM 1580 C CA . GLY A 1 203 ? 11.062 -17.25 -17.266 1 96.38 203 GLY A CA 1
ATOM 1581 C C . GLY A 1 203 ? 9.727 -17.375 -17.969 1 96.38 203 GLY A C 1
ATOM 1582 O O . GLY A 1 203 ? 9.578 -16.922 -19.109 1 96.38 203 GLY A O 1
ATOM 1583 N N . ASN A 1 204 ? 8.766 -17.938 -17.312 1 95.88 204 ASN A N 1
ATOM 1584 C CA . ASN A 1 204 ? 7.594 -18.422 -18.031 1 95.88 204 ASN A CA 1
ATOM 1585 C C . ASN A 1 204 ? 6.367 -17.547 -17.75 1 95.88 204 ASN A C 1
ATOM 1587 O O . ASN A 1 204 ? 5.414 -17.547 -18.531 1 95.88 204 ASN A O 1
ATOM 1591 N N . GLY A 1 205 ? 6.328 -16.891 -16.578 1 95 205 GLY A N 1
ATOM 1592 C CA . GLY A 1 205 ? 5.145 -16.062 -16.391 1 95 205 GLY A CA 1
ATOM 1593 C C . GLY A 1 205 ? 4.898 -15.68 -14.945 1 95 205 GLY A C 1
ATOM 1594 O O . GLY A 1 205 ? 5.84 -15.406 -14.203 1 95 205 GLY A O 1
ATOM 1595 N N . PHE A 1 206 ? 3.572 -15.555 -14.664 1 95.31 206 PHE A N 1
ATOM 1596 C CA . PHE A 1 206 ? 3.135 -14.961 -13.406 1 95.31 206 PHE A CA 1
ATOM 1597 C C . PHE A 1 206 ? 2.014 -15.789 -12.781 1 95.31 206 PHE A C 1
ATOM 1599 O O . PHE A 1 206 ? 1.115 -16.25 -13.484 1 95.31 206 PHE A O 1
ATOM 1606 N N . SER A 1 207 ? 2.107 -16.031 -11.508 1 94.69 207 SER A N 1
ATOM 1607 C CA . SER A 1 207 ? 1.048 -16.578 -10.664 1 94.69 207 SER A CA 1
ATOM 1608 C C . SER A 1 207 ? 0.946 -15.828 -9.344 1 94.69 207 SER A C 1
ATOM 1610 O O . SER A 1 207 ? 1.691 -16.109 -8.398 1 94.69 207 SER A O 1
ATOM 1612 N N . GLY A 1 208 ? -0.03 -14.891 -9.281 1 92.31 208 GLY A N 1
ATOM 1613 C CA . GLY A 1 208 ? -0.059 -14.078 -8.07 1 92.31 208 GLY A CA 1
ATOM 1614 C C . GLY A 1 208 ? -1.377 -13.359 -7.867 1 92.31 208 GLY A C 1
ATOM 1615 O O . GLY A 1 208 ? -2.303 -13.508 -8.664 1 92.31 208 GLY A O 1
ATOM 1616 N N . VAL A 1 209 ? -1.487 -12.562 -6.879 1 89.31 209 VAL A N 1
ATOM 1617 C CA . VAL A 1 209 ? -2.707 -12.023 -6.289 1 89.31 209 VAL A CA 1
ATOM 1618 C C . VAL A 1 209 ? -3.322 -10.992 -7.227 1 89.31 209 VAL A C 1
ATOM 1620 O O . VAL A 1 209 ? -4.547 -10.859 -7.305 1 89.31 209 VAL A O 1
ATOM 1623 N N . ILE A 1 210 ? -2.549 -10.297 -7.953 1 91.81 210 ILE A N 1
ATOM 1624 C CA . ILE A 1 210 ? -3.037 -9.172 -8.742 1 91.81 210 ILE A CA 1
ATOM 1625 C C . ILE A 1 210 ? -3.949 -9.68 -9.852 1 91.81 210 ILE A C 1
ATOM 1627 O O . ILE A 1 210 ? -4.863 -8.977 -10.289 1 91.81 210 ILE A O 1
ATOM 1631 N N . ALA A 1 211 ? -3.781 -10.906 -10.219 1 92.38 211 ALA A N 1
ATOM 1632 C CA . ALA A 1 211 ? -4.598 -11.508 -11.273 1 92.38 211 ALA A CA 1
ATOM 1633 C C . ALA A 1 211 ? -6.047 -11.656 -10.82 1 92.38 211 ALA A C 1
ATOM 1635 O O . ALA A 1 211 ? -6.941 -11.875 -11.648 1 92.38 211 ALA A O 1
ATOM 1636 N N . ASN A 1 212 ? -6.309 -11.5 -9.547 1 92.94 212 ASN A N 1
ATOM 1637 C CA . ASN A 1 212 ? -7.668 -11.594 -9.023 1 92.94 212 ASN A CA 1
ATOM 1638 C C . ASN A 1 212 ? -8.414 -10.273 -9.18 1 92.94 212 ASN A C 1
ATOM 1640 O O . ASN A 1 212 ? -9.609 -10.188 -8.875 1 92.94 212 ASN A O 1
ATOM 1644 N N . PHE A 1 213 ? -7.707 -9.273 -9.664 1 94.69 213 PHE A N 1
ATOM 1645 C CA . PHE A 1 213 ? -8.32 -7.977 -9.914 1 94.69 213 PHE A CA 1
ATOM 1646 C C . PHE A 1 213 ? -8.406 -7.695 -11.406 1 94.69 213 PHE A C 1
ATOM 1648 O O . PHE A 1 213 ? -9.453 -7.27 -11.906 1 94.69 213 PHE A O 1
ATOM 1655 N N . PHE A 1 214 ? -7.332 -7.961 -12.125 1 93.94 214 PHE A N 1
ATOM 1656 C CA . PHE A 1 214 ? -7.277 -7.676 -13.555 1 93.94 214 PHE A CA 1
ATOM 1657 C C . PHE A 1 214 ? -6.441 -8.719 -14.281 1 93.94 214 PHE A C 1
ATOM 1659 O O . PHE A 1 214 ? -5.383 -8.406 -14.828 1 93.94 214 PHE A O 1
ATOM 1666 N N . PRO A 1 215 ? -6.992 -9.922 -14.422 1 95.56 215 PRO A N 1
ATOM 1667 C CA . PRO A 1 215 ? -6.25 -10.992 -15.094 1 95.56 215 PRO A CA 1
ATOM 1668 C C . PRO A 1 215 ? -5.879 -10.641 -16.531 1 95.56 215 PRO A C 1
ATOM 1670 O O . PRO A 1 215 ? -4.809 -11.016 -17.016 1 95.56 215 PRO A O 1
ATOM 1673 N N . TRP A 1 216 ? -6.656 -9.82 -17.234 1 96.19 216 TRP A N 1
ATOM 1674 C CA . TRP A 1 216 ? -6.402 -9.477 -18.625 1 96.19 216 TRP A CA 1
ATOM 1675 C C . TRP A 1 216 ? -5.152 -8.609 -18.766 1 96.19 216 TRP A C 1
ATOM 1677 O O . TRP A 1 216 ? -4.438 -8.688 -19.766 1 96.19 216 TRP A O 1
ATOM 1687 N N . MET A 1 217 ? -4.895 -7.801 -17.719 1 96.5 217 MET A N 1
ATOM 1688 C CA . MET A 1 217 ? -3.676 -6.996 -17.75 1 96.5 217 MET A CA 1
ATOM 1689 C C . MET A 1 217 ? -2.438 -7.883 -17.641 1 96.5 217 MET A C 1
ATOM 1691 O O . MET A 1 217 ? -1.443 -7.645 -18.344 1 96.5 217 MET A O 1
ATOM 1695 N N . MET A 1 218 ? -2.535 -8.898 -16.781 1 95.25 218 MET A N 1
ATOM 1696 C CA . MET A 1 218 ? -1.411 -9.82 -16.625 1 95.25 218 MET A CA 1
ATOM 1697 C C . MET A 1 218 ? -1.225 -10.672 -17.875 1 95.25 218 MET A C 1
ATOM 1699 O O . MET A 1 218 ? -0.095 -10.984 -18.25 1 95.25 218 MET A O 1
ATOM 1703 N N . VAL A 1 219 ? -2.365 -11.062 -18.438 1 96.12 219 VAL A N 1
ATOM 1704 C CA . VAL A 1 219 ? -2.305 -11.812 -19.703 1 96.12 219 VAL A CA 1
ATOM 1705 C C . VAL A 1 219 ? -1.585 -10.984 -20.766 1 96.12 219 VAL A C 1
ATOM 1707 O O . VAL A 1 219 ? -0.718 -11.5 -21.469 1 96.12 219 VAL A O 1
ATOM 1710 N N . TRP A 1 220 ? -1.926 -9.758 -20.828 1 96.56 220 TRP A N 1
ATOM 1711 C CA . TRP A 1 220 ? -1.26 -8.859 -21.766 1 96.56 220 TRP A CA 1
ATOM 1712 C C . TRP A 1 220 ? 0.238 -8.797 -21.484 1 96.56 220 TRP A C 1
ATOM 1714 O O . TRP A 1 220 ? 1.052 -8.938 -22.406 1 96.56 220 TRP A O 1
ATOM 1724 N N . MET A 1 221 ? 0.682 -8.625 -20.266 1 95.69 221 MET A N 1
ATOM 1725 C CA . MET A 1 221 ? 2.082 -8.477 -19.875 1 95.69 221 MET A CA 1
ATOM 1726 C C . MET A 1 221 ? 2.875 -9.734 -20.219 1 95.69 221 MET A C 1
ATOM 1728 O O . MET A 1 221 ? 4.004 -9.656 -20.703 1 95.69 221 MET A O 1
ATOM 1732 N N . THR A 1 222 ? 2.273 -10.891 -20 1 94.5 222 THR A N 1
ATOM 1733 C CA . THR A 1 222 ? 3 -12.148 -20.156 1 94.5 222 THR A CA 1
ATOM 1734 C C . THR A 1 222 ? 2.859 -12.695 -21.578 1 94.5 222 THR A C 1
ATOM 1736 O O . THR A 1 222 ? 3.543 -13.648 -21.953 1 94.5 222 THR A O 1
ATOM 1739 N N . GLY A 1 223 ? 1.977 -12.133 -22.344 1 92.94 223 GLY A N 1
ATOM 1740 C CA . GLY A 1 223 ? 1.792 -12.508 -23.734 1 92.94 223 GLY A CA 1
ATOM 1741 C C . GLY A 1 223 ? 2.252 -11.438 -24.703 1 92.94 223 GLY A C 1
ATOM 1742 O O . GLY A 1 223 ? 3.436 -11.375 -25.047 1 92.94 223 GLY A O 1
ATOM 1743 N N . LYS A 1 224 ? 1.287 -10.523 -25.031 1 87.19 224 LYS A N 1
ATOM 1744 C CA . LYS A 1 224 ? 1.541 -9.43 -25.969 1 87.19 224 LYS A CA 1
ATOM 1745 C C . LYS A 1 224 ? 2.697 -8.555 -25.5 1 87.19 224 LYS A C 1
ATOM 1747 O O . LYS A 1 224 ? 3.445 -8.016 -26.312 1 87.19 224 LYS A O 1
ATOM 1752 N N . GLY A 1 225 ? 2.826 -8.422 -24.25 1 88.06 225 GLY A N 1
ATOM 1753 C CA . GLY A 1 225 ? 3.867 -7.59 -23.672 1 88.06 225 GLY A CA 1
ATOM 1754 C C . GLY A 1 225 ? 5.266 -8.023 -24.062 1 88.06 225 GLY A C 1
ATOM 1755 O O . GLY A 1 225 ? 6.215 -7.238 -23.984 1 88.06 225 GLY A O 1
ATOM 1756 N N . ARG A 1 226 ? 5.367 -9.242 -24.531 1 87.44 226 ARG A N 1
ATOM 1757 C CA . ARG A 1 226 ? 6.668 -9.766 -24.938 1 87.44 226 ARG A CA 1
ATOM 1758 C C . ARG A 1 226 ? 7.02 -9.312 -26.344 1 87.44 226 ARG A C 1
ATOM 1760 O O . ARG A 1 226 ? 8.172 -9.422 -26.781 1 87.44 226 ARG A O 1
ATOM 1767 N N . GLU A 1 227 ? 6.035 -8.812 -27.062 1 88.88 227 GLU A N 1
ATOM 1768 C CA . GLU A 1 227 ? 6.203 -8.531 -28.484 1 88.88 227 GLU A CA 1
ATOM 1769 C C . GLU A 1 227 ? 6.094 -7.031 -28.781 1 88.88 227 GLU A C 1
ATOM 1771 O O . GLU A 1 227 ? 6.238 -6.602 -29.922 1 88.88 227 GLU A O 1
ATOM 1776 N N . VAL A 1 228 ? 5.801 -6.281 -27.797 1 88.62 228 VAL A N 1
ATOM 1777 C CA . VAL A 1 228 ? 5.57 -4.855 -28 1 88.62 228 VAL A CA 1
ATOM 1778 C C . VAL A 1 228 ? 6.844 -4.074 -27.688 1 88.62 228 VAL A C 1
ATOM 1780 O O . VAL A 1 228 ? 7.859 -4.66 -27.297 1 88.62 228 VAL A O 1
ATOM 1783 N N . GLY A 1 229 ? 6.723 -2.758 -27.953 1 87.06 229 GLY A N 1
ATOM 1784 C CA . GLY A 1 229 ? 7.852 -1.884 -27.672 1 87.06 229 GLY A CA 1
ATOM 1785 C C . GLY A 1 229 ? 8.094 -1.67 -26.188 1 87.06 229 GLY A C 1
ATOM 1786 O O . GLY A 1 229 ? 7.188 -1.873 -25.375 1 87.06 229 GLY A O 1
ATOM 1787 N N . GLU A 1 230 ? 9.289 -1.284 -25.859 1 92.62 230 GLU A N 1
ATOM 1788 C CA . GLU A 1 230 ? 9.727 -1.127 -24.469 1 92.62 230 GLU A CA 1
ATOM 1789 C C . GLU A 1 230 ? 8.883 -0.089 -23.734 1 92.62 230 GLU A C 1
ATOM 1791 O O . GLU A 1 230 ? 8.602 -0.236 -22.547 1 92.62 230 GLU A O 1
ATOM 1796 N N . LYS A 1 231 ? 8.453 0.874 -24.469 1 94 231 LYS A N 1
ATOM 1797 C CA . LYS A 1 231 ? 7.66 1.931 -23.844 1 94 231 LYS A CA 1
ATOM 1798 C C . LYS A 1 231 ? 6.336 1.389 -23.312 1 94 231 LYS A C 1
ATOM 1800 O O . LYS A 1 231 ? 5.961 1.656 -22.172 1 94 231 LYS A O 1
ATOM 1805 N N . GLU A 1 232 ? 5.621 0.64 -24.156 1 95.56 232 GLU A N 1
ATOM 1806 C CA . GLU A 1 232 ? 4.348 0.047 -23.75 1 95.56 232 GLU A CA 1
ATOM 1807 C C . GLU A 1 232 ? 4.535 -0.954 -22.625 1 95.56 232 GLU A C 1
ATOM 1809 O O . GLU A 1 232 ? 3.748 -0.979 -21.672 1 95.56 232 GLU A O 1
ATOM 1814 N N . ARG A 1 233 ? 5.578 -1.714 -22.75 1 95.56 233 ARG A N 1
ATOM 1815 C CA . ARG A 1 233 ? 5.867 -2.727 -21.734 1 95.56 233 ARG A CA 1
ATOM 1816 C C . ARG A 1 233 ? 6.188 -2.08 -20.391 1 95.56 233 ARG A C 1
ATOM 1818 O O . ARG A 1 233 ? 5.734 -2.553 -19.344 1 95.56 233 ARG A O 1
ATOM 1825 N N . GLU A 1 234 ? 6.938 -1.045 -20.438 1 94.94 234 GLU A N 1
ATOM 1826 C CA . GLU A 1 234 ? 7.301 -0.33 -19.219 1 94.94 234 GLU A CA 1
ATOM 1827 C C . GLU A 1 234 ? 6.082 0.318 -18.578 1 94.94 234 GLU A C 1
ATOM 1829 O O . GLU A 1 234 ? 5.973 0.365 -17.359 1 94.94 234 GLU A O 1
ATOM 1834 N N . LYS A 1 235 ? 5.203 0.809 -19.391 1 95.5 235 LYS A N 1
ATOM 1835 C CA . LYS A 1 235 ? 3.973 1.397 -18.875 1 95.5 235 LYS A CA 1
ATOM 1836 C C . LYS A 1 235 ? 3.143 0.362 -18.125 1 95.5 235 LYS A C 1
ATOM 1838 O O . LYS A 1 235 ? 2.672 0.621 -17.016 1 95.5 235 LYS A O 1
ATOM 1843 N N . MET A 1 236 ? 3 -0.808 -18.734 1 96.69 236 MET A N 1
ATOM 1844 C CA . MET A 1 236 ? 2.264 -1.888 -18.078 1 96.69 236 MET A CA 1
ATOM 1845 C C . MET A 1 236 ? 2.961 -2.324 -16.797 1 96.69 236 MET A C 1
ATOM 1847 O O . MET A 1 236 ? 2.314 -2.496 -15.766 1 96.69 236 MET A O 1
ATOM 1851 N N . HIS A 1 237 ? 4.266 -2.467 -16.891 1 95.62 237 HIS A N 1
ATOM 1852 C CA . HIS A 1 237 ? 5.035 -2.893 -15.727 1 95.62 237 HIS A CA 1
ATOM 1853 C C . HIS A 1 237 ? 4.867 -1.914 -14.57 1 95.62 237 HIS A C 1
ATOM 1855 O O . HIS A 1 237 ? 4.699 -2.328 -13.422 1 95.62 237 HIS A O 1
ATOM 1861 N N . ARG A 1 238 ? 4.941 -0.659 -14.836 1 95 238 ARG A N 1
ATOM 1862 C CA . ARG A 1 238 ? 4.758 0.377 -13.828 1 95 238 ARG A CA 1
ATOM 1863 C C . ARG A 1 238 ? 3.377 0.283 -13.188 1 95 238 ARG A C 1
ATOM 1865 O O . ARG A 1 238 ? 3.248 0.321 -11.961 1 95 238 ARG A O 1
ATOM 1872 N N . PHE A 1 239 ? 2.375 0.179 -14.023 1 95.94 239 PHE A N 1
ATOM 1873 C CA . PHE A 1 239 ? 1.007 0.042 -13.539 1 95.94 239 PHE A CA 1
ATOM 1874 C C . PHE A 1 239 ? 0.877 -1.162 -12.617 1 95.94 239 PHE A C 1
ATOM 1876 O O . PHE A 1 239 ? 0.352 -1.045 -11.508 1 95.94 239 PHE A O 1
ATOM 1883 N N . LEU A 1 240 ? 1.382 -2.256 -13.062 1 95.75 240 LEU A N 1
ATOM 1884 C CA . LEU A 1 240 ? 1.25 -3.492 -12.305 1 95.75 240 LEU A CA 1
ATOM 1885 C C . LEU A 1 240 ? 2.021 -3.408 -10.992 1 95.75 240 LEU A C 1
ATOM 1887 O O . LEU A 1 240 ? 1.553 -3.895 -9.961 1 95.75 240 LEU A O 1
ATOM 1891 N N . SER A 1 241 ? 3.186 -2.814 -11.031 1 94.12 241 SER A N 1
ATOM 1892 C CA . SER A 1 241 ? 4.012 -2.664 -9.836 1 94.12 241 SER A CA 1
ATOM 1893 C C . SER A 1 241 ? 3.322 -1.794 -8.789 1 94.12 241 SER A C 1
ATOM 1895 O O . SER A 1 241 ? 3.303 -2.135 -7.609 1 94.12 241 SER A O 1
ATOM 1897 N N . VAL A 1 242 ? 2.713 -0.739 -9.219 1 93.81 242 VAL A N 1
ATOM 1898 C CA . VAL A 1 242 ? 1.994 0.18 -8.344 1 93.81 242 VAL A CA 1
ATOM 1899 C C . VAL A 1 242 ? 0.735 -0.496 -7.801 1 93.81 242 VAL A C 1
ATOM 1901 O O . VAL A 1 242 ? 0.406 -0.359 -6.621 1 93.81 242 VAL A O 1
ATOM 1904 N N . SER A 1 243 ? 0.108 -1.236 -8.609 1 93.81 243 SER A N 1
ATOM 1905 C CA . SER A 1 243 ? -1.158 -1.867 -8.25 1 93.81 243 SER A CA 1
ATOM 1906 C C . SER A 1 243 ? -0.96 -2.926 -7.172 1 93.81 243 SER A C 1
ATOM 1908 O O . SER A 1 243 ? -1.835 -3.127 -6.328 1 93.81 243 SER A O 1
ATOM 1910 N N . ASP A 1 244 ? 0.16 -3.57 -7.215 1 91.25 244 ASP A N 1
ATOM 1911 C CA . ASP A 1 244 ? 0.434 -4.676 -6.301 1 91.25 244 ASP A CA 1
ATOM 1912 C C . ASP A 1 244 ? 0.305 -4.23 -4.844 1 91.25 244 ASP A C 1
ATOM 1914 O O . ASP A 1 244 ? -0.374 -4.879 -4.047 1 91.25 244 ASP A O 1
ATOM 1918 N N . ARG A 1 245 ? 0.775 -3.086 -4.531 1 87.5 245 ARG A N 1
ATOM 1919 C CA . ARG A 1 245 ? 0.782 -2.592 -3.158 1 87.5 245 ARG A CA 1
ATOM 1920 C C . ARG A 1 245 ? -0.612 -2.146 -2.73 1 87.5 245 ARG A C 1
ATOM 1922 O O . ARG A 1 245 ? -1.029 -2.396 -1.598 1 87.5 245 ARG A O 1
ATOM 1929 N N . VAL A 1 246 ? -1.305 -1.559 -3.596 1 92 246 VAL A N 1
ATOM 1930 C CA . VAL A 1 246 ? -2.617 -1.002 -3.281 1 92 246 VAL A CA 1
ATOM 1931 C C . VAL A 1 246 ? -3.635 -2.131 -3.131 1 92 246 VAL A C 1
ATOM 1933 O O . VAL A 1 246 ? -4.355 -2.195 -2.135 1 92 246 VAL A O 1
ATOM 1936 N N . LEU A 1 247 ? -3.506 -3.047 -4.004 1 91.62 247 LEU A N 1
ATOM 1937 C CA . LEU A 1 247 ? -4.559 -4.051 -4.105 1 91.62 247 LEU A CA 1
ATOM 1938 C C . LEU A 1 247 ? -4.312 -5.199 -3.131 1 91.62 247 LEU A C 1
ATOM 1940 O O . LEU A 1 247 ? -5.25 -5.887 -2.721 1 91.62 247 LEU A O 1
ATOM 1944 N N . ALA A 1 248 ? -3.066 -5.395 -2.754 1 88.12 248 ALA A N 1
ATOM 1945 C CA . ALA A 1 248 ? -2.736 -6.453 -1.804 1 88.12 248 ALA A CA 1
ATOM 1946 C C . ALA A 1 248 ? -3.148 -6.066 -0.386 1 88.12 248 ALA A C 1
ATOM 1948 O O . ALA A 1 248 ? -3.236 -6.926 0.497 1 88.12 248 ALA A O 1
ATOM 1949 N N . HIS A 1 249 ? -3.383 -4.754 -0.189 1 89.75 249 HIS A N 1
ATOM 1950 C CA . HIS A 1 249 ? -3.828 -4.289 1.12 1 89.75 249 HIS A CA 1
ATOM 1951 C C . HIS A 1 249 ? -5.184 -4.887 1.484 1 89.75 249 HIS A C 1
ATOM 1953 O O . HIS A 1 249 ? -6.176 -4.656 0.789 1 89.75 249 HIS A O 1
ATOM 1959 N N . LYS A 1 250 ? -5.25 -5.711 2.637 1 89.38 250 LYS A N 1
ATOM 1960 C CA . LYS A 1 250 ? -6.453 -6.359 3.16 1 89.38 250 LYS A CA 1
ATOM 1961 C C . LYS A 1 250 ? -6.949 -7.441 2.209 1 89.38 250 LYS A C 1
ATOM 1963 O O . LYS A 1 250 ? -8.156 -7.684 2.113 1 89.38 250 LYS A O 1
ATOM 1968 N N . TYR A 1 251 ? -6.051 -7.996 1.353 1 89.06 251 TYR A N 1
ATOM 1969 C CA . TYR A 1 251 ? -6.348 -9.172 0.54 1 89.06 251 TYR A CA 1
ATOM 1970 C C . TYR A 1 251 ? -6.566 -10.398 1.415 1 89.06 251 TYR A C 1
ATOM 1972 O O . TYR A 1 251 ? -5.902 -10.562 2.441 1 89.06 251 TYR A O 1
ATOM 1980 N N . PRO A 1 252 ? -7.578 -11.141 1.083 1 88.56 252 PRO A N 1
ATOM 1981 C CA . PRO A 1 252 ? -8.352 -11.266 -0.156 1 88.56 252 PRO A CA 1
ATOM 1982 C C . PRO A 1 252 ? -9.648 -10.461 -0.124 1 88.56 252 PRO A C 1
ATOM 1984 O O . PRO A 1 252 ? -10.336 -10.359 -1.143 1 88.56 252 PRO A O 1
ATOM 1987 N N . THR A 1 253 ? -10.047 -9.93 0.984 1 89.81 253 THR A N 1
ATOM 1988 C CA . THR A 1 253 ? -11.297 -9.188 1.109 1 89.81 253 THR A CA 1
ATOM 1989 C C . THR A 1 253 ? -11.344 -8.031 0.112 1 89.81 253 THR A C 1
ATOM 1991 O O . THR A 1 253 ? -12.391 -7.754 -0.479 1 89.81 253 THR A O 1
ATOM 1994 N N . SER A 1 254 ? -10.211 -7.426 -0.116 1 92.81 254 SER A N 1
ATOM 1995 C CA . SER A 1 254 ? -10.148 -6.316 -1.062 1 92.81 254 SER A CA 1
ATOM 1996 C C . SER A 1 254 ? -10.57 -6.758 -2.459 1 92.81 254 SER A C 1
ATOM 1998 O O . SER A 1 254 ? -11.258 -6.023 -3.168 1 92.81 254 SER A O 1
ATOM 2000 N N . ALA A 1 255 ? -10.148 -7.957 -2.855 1 93 255 ALA A N 1
ATOM 2001 C CA . ALA A 1 255 ? -10.508 -8.445 -4.184 1 93 255 ALA A CA 1
ATOM 2002 C C . ALA A 1 255 ? -12.008 -8.688 -4.289 1 93 255 ALA A C 1
ATOM 2004 O O . ALA A 1 255 ? -12.625 -8.367 -5.309 1 93 255 ALA A O 1
ATOM 2005 N N . LYS A 1 256 ? -12.594 -9.266 -3.27 1 91.56 256 LYS A N 1
ATOM 2006 C CA . LYS A 1 256 ? -14.031 -9.508 -3.252 1 91.56 256 LYS A CA 1
ATOM 2007 C C . LYS A 1 256 ? -14.812 -8.195 -3.312 1 91.56 256 LYS A C 1
ATOM 2009 O O . LYS A 1 256 ? -15.773 -8.07 -4.07 1 91.56 256 LYS A O 1
ATOM 2014 N N . VAL A 1 257 ? -14.367 -7.281 -2.518 1 93.44 257 VAL A N 1
ATOM 2015 C CA . VAL A 1 257 ? -15.031 -5.98 -2.471 1 93.44 257 VAL A CA 1
ATOM 2016 C C . VAL A 1 257 ? -14.875 -5.27 -3.814 1 93.44 257 VAL A C 1
ATOM 2018 O O . VAL A 1 257 ? -15.828 -4.684 -4.332 1 93.44 257 VAL A O 1
ATOM 2021 N N . TYR A 1 258 ? -13.703 -5.324 -4.395 1 96.25 258 TYR A N 1
ATOM 2022 C CA . TYR A 1 258 ? -13.438 -4.711 -5.688 1 96.25 258 TYR A CA 1
ATOM 2023 C C . TYR A 1 258 ? -14.391 -5.242 -6.75 1 96.25 258 TYR A C 1
ATOM 2025 O O . TYR A 1 258 ? -15.047 -4.465 -7.449 1 96.25 258 TYR A O 1
ATOM 2033 N N . LEU A 1 259 ? -14.523 -6.559 -6.824 1 95.12 259 LEU A N 1
ATOM 2034 C CA . LEU A 1 259 ? -15.359 -7.184 -7.848 1 95.12 259 LEU A CA 1
ATOM 2035 C C . LEU A 1 259 ? -16.844 -6.93 -7.57 1 95.12 259 LEU A C 1
ATOM 2037 O O . LEU A 1 259 ? -17.625 -6.758 -8.5 1 95.12 259 LEU A O 1
ATOM 2041 N N . ASN A 1 260 ? -17.172 -6.969 -6.332 1 94.31 260 ASN A N 1
ATOM 2042 C CA . ASN A 1 260 ? -18.562 -6.684 -5.977 1 94.31 260 ASN A CA 1
ATOM 2043 C C . ASN A 1 260 ? -18.938 -5.234 -6.277 1 94.31 260 ASN A C 1
ATOM 2045 O O . ASN A 1 260 ? -19.922 -4.973 -6.973 1 94.31 260 ASN A O 1
ATOM 2049 N N . LYS A 1 261 ? -18.172 -4.328 -5.844 1 95.94 261 LYS A N 1
ATOM 2050 C CA . LYS A 1 261 ? -18.469 -2.9 -5.926 1 95.94 261 LYS A CA 1
ATOM 2051 C C . LYS A 1 261 ? -18.453 -2.424 -7.375 1 95.94 261 LYS A C 1
ATOM 2053 O O . LYS A 1 261 ? -19.312 -1.64 -7.781 1 95.94 261 LYS A O 1
ATOM 2058 N N . PHE A 1 262 ? -17.5 -2.936 -8.164 1 96.81 262 PHE A N 1
ATOM 2059 C CA . PHE A 1 262 ? -17.281 -2.285 -9.453 1 96.81 262 PHE A CA 1
ATOM 2060 C C . PHE A 1 262 ? -17.859 -3.121 -10.586 1 96.81 262 PHE A C 1
ATOM 2062 O O . PHE A 1 262 ? -18.047 -2.627 -11.695 1 96.81 262 PHE A O 1
ATOM 2069 N N . TYR A 1 263 ? -18.156 -4.395 -10.281 1 95.88 263 TYR A N 1
ATOM 2070 C CA . TYR A 1 263 ? -18.656 -5.246 -11.352 1 95.88 263 TYR A CA 1
ATOM 2071 C C . TYR A 1 263 ? -19.922 -5.988 -10.914 1 95.88 263 TYR A C 1
ATOM 2073 O O . TYR A 1 263 ? -20.406 -6.879 -11.617 1 95.88 263 TYR A O 1
ATOM 2081 N N . ASN A 1 264 ? -20.422 -5.742 -9.719 1 94.88 264 ASN A N 1
ATOM 2082 C CA . ASN A 1 264 ? -21.625 -6.352 -9.164 1 94.88 264 ASN A CA 1
ATOM 2083 C C . ASN A 1 264 ? -21.484 -7.863 -9.023 1 94.88 264 ASN A C 1
ATOM 2085 O O . ASN A 1 264 ? -22.438 -8.602 -9.211 1 94.88 264 ASN A O 1
ATOM 2089 N N . ALA A 1 265 ? -20.25 -8.312 -8.828 1 93.38 265 ALA A N 1
ATOM 2090 C CA . ALA A 1 265 ? -20.047 -9.734 -8.57 1 93.38 265 ALA A CA 1
ATOM 2091 C C . ALA A 1 265 ? -20.672 -10.148 -7.238 1 93.38 265 ALA A C 1
ATOM 2093 O O . ALA A 1 265 ? -20.531 -9.438 -6.238 1 93.38 265 ALA A O 1
ATOM 2094 N N . PRO A 1 266 ? -21.422 -11.195 -7.273 1 89.56 266 PRO A N 1
ATOM 2095 C CA . PRO A 1 266 ? -22.078 -11.625 -6.043 1 89.56 266 PRO A CA 1
ATOM 2096 C C . PRO A 1 266 ? -21.125 -12.305 -5.062 1 89.56 266 PRO A C 1
ATOM 2098 O O . PRO A 1 266 ? -21.328 -13.469 -4.707 1 89.56 266 PRO A O 1
ATOM 2101 N N . LEU A 1 267 ? -20.109 -11.609 -4.574 1 90.31 267 LEU A N 1
ATOM 2102 C CA . LEU A 1 267 ? -19.109 -12.109 -3.641 1 90.31 267 LEU A CA 1
ATOM 2103 C C . LEU A 1 267 ? -19.234 -11.414 -2.287 1 90.31 267 LEU A C 1
ATOM 2105 O O . LEU A 1 267 ? -19.281 -10.188 -2.217 1 90.31 267 LEU A O 1
ATOM 2109 N N . ALA A 1 268 ? -19.375 -12.172 -1.279 1 88.38 268 ALA A N 1
ATOM 2110 C CA . ALA A 1 268 ? -19.438 -11.625 0.074 1 88.38 268 ALA A CA 1
ATOM 2111 C C . ALA A 1 268 ? -18.047 -11.258 0.583 1 88.38 268 ALA A C 1
ATOM 2113 O O . ALA A 1 268 ? -17.078 -12.016 0.396 1 88.38 268 ALA A O 1
ATOM 2114 N N . PRO A 1 269 ? -17.938 -10.094 1.15 1 88.5 269 PRO A N 1
ATOM 2115 C CA . PRO A 1 269 ? -16.625 -9.695 1.67 1 88.5 269 PRO A CA 1
ATOM 2116 C C . PRO A 1 269 ? -16.266 -10.383 2.984 1 88.5 269 PRO A C 1
ATOM 2118 O O . PRO A 1 269 ? -15.969 -9.719 3.977 1 88.5 269 PRO A O 1
ATOM 2121 N N . VAL A 1 270 ? -16.25 -11.68 2.959 1 85.56 270 VAL A N 1
ATOM 2122 C CA . VAL A 1 270 ? -16.016 -12.5 4.141 1 85.56 270 VAL A CA 1
ATOM 2123 C C . VAL A 1 270 ? -14.875 -13.477 3.877 1 85.56 270 VAL A C 1
ATOM 2125 O O . VAL A 1 270 ? -14.68 -13.922 2.744 1 85.56 270 VAL A O 1
ATOM 2128 N N . SER A 1 271 ? -14.062 -13.672 4.844 1 82.31 271 SER A N 1
ATOM 2129 C CA . SER A 1 271 ? -12.984 -14.656 4.84 1 82.31 271 SER A CA 1
ATOM 2130 C C . SER A 1 271 ? -13 -15.5 6.105 1 82.31 271 SER A C 1
ATOM 2132 O O . SER A 1 271 ? -13.523 -15.07 7.137 1 82.31 271 SER A O 1
ATOM 2134 N N . ARG A 1 272 ? -12.562 -16.703 6.055 1 82.12 272 ARG A N 1
ATOM 2135 C CA . ARG A 1 272 ? -12.516 -17.562 7.23 1 82.12 272 ARG A CA 1
ATOM 2136 C C . ARG A 1 272 ? -11.414 -17.125 8.188 1 82.12 272 ARG A C 1
ATOM 2138 O O . ARG A 1 272 ? -11.5 -17.359 9.398 1 82.12 272 ARG A O 1
ATOM 2145 N N . ILE A 1 273 ? -10.344 -16.516 7.73 1 74.81 273 ILE A N 1
ATOM 2146 C CA . ILE A 1 273 ? -9.203 -16.219 8.586 1 74.81 273 ILE A CA 1
ATOM 2147 C C . ILE A 1 273 ? -9.078 -14.703 8.75 1 74.81 273 ILE A C 1
ATOM 2149 O O . ILE A 1 273 ? -8.609 -14.219 9.789 1 74.81 273 ILE A O 1
ATOM 2153 N N . PHE A 1 274 ? -9.523 -14.086 7.711 1 72.44 274 PHE A N 1
ATOM 2154 C CA . PHE A 1 274 ? -9.289 -12.648 7.746 1 72.44 274 PHE A CA 1
ATOM 2155 C C . PHE A 1 274 ? -10.578 -11.898 8.047 1 72.44 274 PHE A C 1
ATOM 2157 O O . PHE A 1 274 ? -11.523 -11.938 7.258 1 72.44 274 PHE A O 1
ATOM 2164 N N . ASP A 1 275 ? -10.703 -11.508 9.188 1 79.44 275 ASP A N 1
ATOM 2165 C CA . ASP A 1 275 ? -11.828 -10.656 9.531 1 79.44 275 ASP A CA 1
ATOM 2166 C C . ASP A 1 275 ? -11.461 -9.18 9.398 1 79.44 275 ASP A C 1
ATOM 2168 O O . ASP A 1 275 ? -11.125 -8.523 10.383 1 79.44 275 ASP A O 1
ATOM 2172 N N . VAL A 1 276 ? -11.516 -8.781 8.156 1 85.62 276 VAL A N 1
ATOM 2173 C CA . VAL A 1 276 ? -11.109 -7.406 7.883 1 85.62 276 VAL A CA 1
ATOM 2174 C C . VAL A 1 276 ? -12.211 -6.684 7.109 1 85.62 276 VAL A C 1
ATOM 2176 O O . VAL A 1 276 ? -12.914 -7.297 6.305 1 85.62 276 VAL A O 1
ATOM 2179 N N . THR A 1 277 ? -12.422 -5.473 7.414 1 90 277 THR A N 1
ATOM 2180 C CA . THR A 1 277 ? -13.352 -4.602 6.707 1 90 277 THR A CA 1
ATOM 2181 C C . THR A 1 277 ? -12.602 -3.449 6.035 1 90 277 THR A C 1
ATOM 2183 O O . THR A 1 277 ? -11.602 -2.961 6.559 1 90 277 THR A O 1
ATOM 2186 N N . LEU A 1 278 ? -13.062 -3.152 4.879 1 93.31 278 LEU A N 1
ATOM 2187 C CA . LEU A 1 278 ? -12.508 -1.996 4.184 1 93.31 278 LEU A CA 1
ATOM 2188 C C . LEU A 1 278 ? -13.211 -0.713 4.605 1 93.31 278 LEU A C 1
ATOM 2190 O O . LEU A 1 278 ? -14.445 -0.664 4.645 1 93.31 278 LEU A O 1
ATOM 2194 N N . ASN A 1 279 ? -12.445 0.251 4.98 1 93.06 279 ASN A N 1
ATOM 2195 C CA . ASN A 1 279 ? -13.016 1.56 5.281 1 93.06 279 ASN A CA 1
ATOM 2196 C C . ASN A 1 279 ? -13.109 2.434 4.035 1 93.06 279 ASN A C 1
ATOM 2198 O O . ASN A 1 279 ? -12.797 1.982 2.932 1 93.06 279 ASN A O 1
ATOM 2202 N N . GLU A 1 280 ? -13.555 3.635 4.18 1 95.25 280 GLU A N 1
ATOM 2203 C CA . GLU A 1 280 ? -13.781 4.508 3.031 1 95.25 280 GLU A CA 1
ATOM 2204 C C . GLU A 1 280 ? -12.477 4.809 2.297 1 95.25 280 GLU A C 1
ATOM 2206 O O . GLU A 1 280 ? -12.461 4.891 1.066 1 95.25 280 GLU A O 1
ATOM 2211 N N . GLN A 1 281 ? -11.445 5.027 3.033 1 93.44 281 GLN A N 1
ATOM 2212 C CA . GLN A 1 281 ? -10.148 5.27 2.412 1 93.44 281 GLN A CA 1
ATOM 2213 C C . GLN A 1 281 ? -9.742 4.105 1.517 1 93.44 281 GLN A C 1
ATOM 2215 O O . GLN A 1 281 ? -9.242 4.312 0.41 1 93.44 281 GLN A O 1
ATOM 2220 N N . ASP A 1 282 ? -9.93 2.895 2.043 1 94.31 282 ASP A N 1
ATOM 2221 C CA . ASP A 1 282 ? -9.633 1.695 1.268 1 94.31 282 ASP A CA 1
ATOM 2222 C C . ASP A 1 282 ? -10.438 1.665 -0.029 1 94.31 282 ASP A C 1
ATOM 2224 O O . ASP A 1 282 ? -9.891 1.402 -1.102 1 94.31 282 ASP A O 1
ATOM 2228 N N . LEU A 1 283 ? -11.734 1.98 0.119 1 95.56 283 LEU A N 1
ATOM 2229 C CA . LEU A 1 283 ? -12.625 1.927 -1.029 1 95.56 283 LEU A CA 1
ATOM 2230 C C . LEU A 1 283 ? -12.234 2.961 -2.078 1 95.56 283 LEU A C 1
ATOM 2232 O O . LEU A 1 283 ? -12.25 2.672 -3.277 1 95.56 283 LEU A O 1
ATOM 2236 N N . MET A 1 284 ? -11.836 4.09 -1.656 1 95 284 MET A N 1
ATOM 2237 C CA . MET A 1 284 ? -11.406 5.145 -2.572 1 95 284 MET A CA 1
ATOM 2238 C C . MET A 1 284 ? -10.117 4.762 -3.279 1 95 284 MET A C 1
ATOM 2240 O O . MET A 1 284 ? -9.922 5.086 -4.453 1 95 284 MET A O 1
ATOM 2244 N N . SER A 1 285 ? -9.25 4.117 -2.574 1 94.88 285 SER A N 1
ATOM 2245 C CA . SER A 1 285 ? -8.016 3.646 -3.186 1 94.88 285 SER A CA 1
ATOM 2246 C C . SER A 1 285 ? -8.289 2.607 -4.266 1 94.88 285 SER A C 1
ATOM 2248 O O . SER A 1 285 ? -7.656 2.621 -5.324 1 94.88 285 SER A O 1
ATOM 2250 N N . LEU A 1 286 ? -9.234 1.739 -3.984 1 96.44 286 LEU A N 1
ATOM 2251 C CA . LEU A 1 286 ? -9.609 0.737 -4.977 1 96.44 286 LEU A CA 1
ATOM 2252 C C . LEU A 1 286 ? -10.227 1.394 -6.203 1 96.44 286 LEU A C 1
ATOM 2254 O O . LEU A 1 286 ? -9.977 0.973 -7.336 1 96.44 286 LEU A O 1
ATOM 2258 N N . GLU A 1 287 ? -11.008 2.387 -5.969 1 96.56 287 GLU A N 1
ATOM 2259 C CA . GLU A 1 287 ? -11.633 3.111 -7.074 1 96.56 287 GLU A CA 1
ATOM 2260 C C . GLU A 1 287 ? -10.586 3.795 -7.949 1 96.56 287 GLU A C 1
ATOM 2262 O O . GLU A 1 287 ? -10.656 3.73 -9.18 1 96.56 287 GLU A O 1
ATOM 2267 N N . SER A 1 288 ? -9.672 4.418 -7.32 1 95.69 288 SER A N 1
ATOM 2268 C CA . SER A 1 288 ? -8.602 5.078 -8.062 1 95.69 288 SER A CA 1
ATOM 2269 C C . SER A 1 288 ? -7.777 4.07 -8.867 1 95.69 288 SER A C 1
ATOM 2271 O O . SER A 1 288 ? -7.348 4.363 -9.977 1 95.69 288 SER A O 1
ATOM 2273 N N . MET A 1 289 ? -7.562 2.92 -8.266 1 96.06 289 MET A N 1
ATOM 2274 C CA . MET A 1 289 ? -6.82 1.88 -8.969 1 96.06 289 MET A CA 1
ATOM 2275 C C . MET A 1 289 ? -7.598 1.377 -10.18 1 96.06 289 MET A C 1
ATOM 2277 O O . MET A 1 289 ? -7.008 1.083 -11.227 1 96.06 289 MET A O 1
ATOM 2281 N N . LYS A 1 290 ? -8.898 1.241 -10.031 1 97.12 290 LYS A N 1
ATOM 2282 C CA . LYS A 1 290 ? -9.727 0.845 -11.172 1 97.12 290 LYS A CA 1
ATOM 2283 C C . LYS A 1 290 ? -9.609 1.847 -12.312 1 97.12 290 LYS A C 1
ATOM 2285 O O . LYS A 1 290 ? -9.461 1.456 -13.477 1 97.12 290 LYS A O 1
ATOM 2290 N N . GLU A 1 291 ? -9.648 3.092 -11.969 1 96.31 291 GLU A N 1
ATOM 2291 C CA . GLU A 1 291 ? -9.547 4.129 -12.992 1 96.31 291 GLU A CA 1
ATOM 2292 C C . GLU A 1 291 ? -8.18 4.117 -13.656 1 96.31 291 GLU A C 1
ATOM 2294 O O . GLU A 1 291 ? -8.07 4.297 -14.867 1 96.31 291 GLU A O 1
ATOM 2299 N N . TYR A 1 292 ? -7.211 3.975 -12.836 1 95.56 292 TYR A N 1
ATOM 2300 C CA . TYR A 1 292 ? -5.859 3.865 -13.383 1 95.56 292 TYR A CA 1
ATOM 2301 C C . TYR A 1 292 ? -5.746 2.672 -14.32 1 95.56 292 TYR A C 1
ATOM 2303 O O . TYR A 1 292 ? -5.129 2.768 -15.383 1 95.56 292 TYR A O 1
ATOM 2311 N N . MET A 1 293 ? -6.328 1.561 -13.961 1 97.25 293 MET A N 1
ATOM 2312 C CA . MET A 1 293 ? -6.355 0.377 -14.812 1 97.25 293 MET A CA 1
ATOM 2313 C C . MET A 1 293 ? -7.059 0.674 -16.125 1 97.25 293 MET A C 1
ATOM 2315 O O . MET A 1 293 ? -6.555 0.335 -17.203 1 97.25 293 MET A O 1
ATOM 2319 N N . GLU A 1 294 ? -8.172 1.315 -16.094 1 97.44 294 GLU A N 1
ATOM 2320 C CA . GLU A 1 294 ? -8.938 1.631 -17.297 1 97.44 294 GLU A CA 1
ATOM 2321 C C . GLU A 1 294 ? -8.156 2.543 -18.234 1 97.44 294 GLU A C 1
ATOM 2323 O O . GLU A 1 294 ? -8.164 2.348 -19.438 1 97.44 294 GLU A O 1
ATOM 2328 N N . GLU A 1 295 ? -7.508 3.498 -17.625 1 95.12 295 GLU A N 1
ATOM 2329 C CA . GLU A 1 295 ? -6.688 4.402 -18.422 1 95.12 295 GLU A CA 1
ATOM 2330 C C . GLU A 1 295 ? -5.539 3.658 -19.094 1 95.12 295 GLU A C 1
ATOM 2332 O O . GLU A 1 295 ? -5.277 3.857 -20.281 1 95.12 295 GLU A O 1
ATOM 2337 N N . THR A 1 296 ? -4.832 2.826 -18.344 1 96.75 296 THR A N 1
ATOM 2338 C CA . THR A 1 296 ? -3.711 2.062 -18.875 1 96.75 296 THR A CA 1
ATOM 2339 C C . THR A 1 296 ? -4.176 1.098 -19.969 1 96.75 296 THR A C 1
ATOM 2341 O O . THR A 1 296 ? -3.541 0.983 -21.016 1 96.75 296 THR A O 1
ATOM 2344 N N . ALA A 1 297 ? -5.324 0.436 -19.719 1 97.94 297 ALA A N 1
ATOM 2345 C CA . ALA A 1 297 ? -5.883 -0.492 -20.703 1 97.94 297 ALA A CA 1
ATOM 2346 C C . ALA A 1 297 ? -6.207 0.221 -22.016 1 97.94 297 ALA A C 1
ATOM 2348 O O . ALA A 1 297 ? -5.887 -0.278 -23.094 1 97.94 297 ALA A O 1
ATOM 2349 N N . LYS A 1 298 ? -6.801 1.361 -21.875 1 97.38 298 LYS A N 1
ATOM 2350 C CA . LYS A 1 298 ? -7.148 2.146 -23.062 1 97.38 298 LYS A CA 1
ATOM 2351 C C . LYS A 1 298 ? -5.902 2.541 -23.844 1 97.38 298 LYS A C 1
ATOM 2353 O O . LYS A 1 298 ? -5.855 2.387 -25.062 1 97.38 298 LYS A O 1
ATOM 2358 N N . GLU A 1 299 ? -4.938 3.043 -23.188 1 95.38 299 GLU A N 1
ATOM 2359 C CA . GLU A 1 299 ? -3.717 3.518 -23.828 1 95.38 299 GLU A CA 1
ATOM 2360 C C . GLU A 1 299 ? -2.979 2.377 -24.516 1 95.38 299 GLU A C 1
ATOM 2362 O O . GLU A 1 299 ? -2.361 2.574 -25.562 1 95.38 299 GLU A O 1
ATOM 2367 N N . LEU A 1 300 ? -3.068 1.163 -23.906 1 97.06 300 LEU A N 1
ATOM 2368 C CA . LEU A 1 300 ? -2.307 0.035 -24.438 1 97.06 300 LEU A CA 1
ATOM 2369 C C . LEU A 1 300 ? -3.176 -0.833 -25.344 1 97.06 300 LEU A C 1
ATOM 2371 O O . LEU A 1 300 ? -2.701 -1.823 -25.906 1 97.06 300 LEU A O 1
ATOM 2375 N N . GLY A 1 301 ? -4.434 -0.454 -25.484 1 96.44 301 GLY A N 1
ATOM 2376 C CA . GLY A 1 301 ? -5.352 -1.206 -26.328 1 96.44 301 GLY A CA 1
ATOM 2377 C C . GLY A 1 301 ? -5.707 -2.564 -25.766 1 96.44 301 GLY A C 1
ATOM 2378 O O . GLY A 1 301 ? -5.82 -3.545 -26.5 1 96.44 301 GLY A O 1
ATOM 2379 N N . VAL A 1 302 ? -5.797 -2.658 -24.406 1 97.38 302 VAL A N 1
ATOM 2380 C CA . VAL A 1 302 ? -6.148 -3.91 -23.75 1 97.38 302 VAL A CA 1
ATOM 2381 C C . VAL A 1 302 ? -7.648 -3.951 -23.484 1 97.38 302 VAL A C 1
ATOM 2383 O O . VAL A 1 302 ? -8.211 -3.023 -22.891 1 97.38 302 VAL A O 1
ATOM 2386 N N . ALA A 1 303 ? -8.305 -4.98 -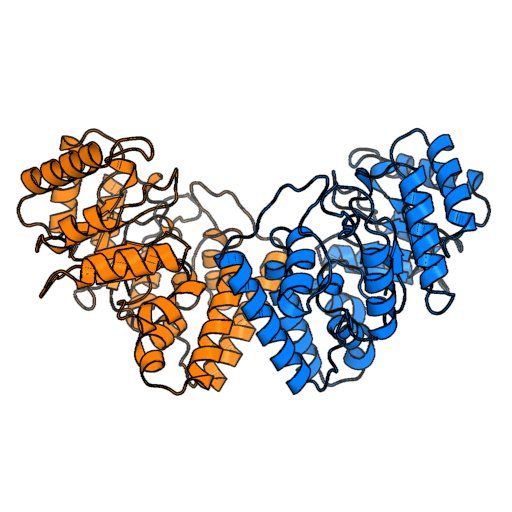23.875 1 96.81 303 ALA A N 1
ATOM 2387 C CA . ALA A 1 303 ? -9.727 -5.141 -23.609 1 96.81 303 ALA A CA 1
ATOM 2388 C C . ALA A 1 303 ? -9.977 -5.582 -22.172 1 96.81 303 ALA A C 1
ATOM 2390 O O . ALA A 1 303 ? -9.328 -6.512 -21.688 1 96.81 303 ALA A O 1
ATOM 2391 N N . ILE A 1 304 ? -10.828 -4.926 -21.516 1 97.25 304 ILE A N 1
ATOM 2392 C CA . ILE A 1 304 ? -11.203 -5.27 -20.156 1 97.25 304 ILE A CA 1
ATOM 2393 C C . ILE A 1 304 ? -12.242 -6.387 -20.172 1 97.25 304 ILE A C 1
ATOM 2395 O O . ILE A 1 304 ? -13.211 -6.328 -20.922 1 97.25 304 ILE A O 1
ATOM 2399 N N . VAL A 1 305 ? -12.078 -7.379 -19.391 1 96.62 305 VAL A N 1
ATOM 2400 C CA . VAL A 1 305 ? -13 -8.508 -19.312 1 96.62 305 VAL A CA 1
ATOM 2401 C C . VAL A 1 305 ? -13.836 -8.414 -18.031 1 96.62 305 VAL A C 1
ATOM 2403 O O . VAL A 1 305 ? -13.305 -8.547 -16.938 1 96.62 305 VAL A O 1
ATOM 2406 N N . ASP A 1 306 ? -15.07 -8.227 -18.172 1 96.19 306 ASP A N 1
ATOM 2407 C CA . ASP A 1 306 ? -16 -8.102 -17.062 1 96.19 306 ASP A CA 1
ATOM 2408 C C . ASP A 1 306 ? -16.266 -9.461 -16.422 1 96.19 306 ASP A C 1
ATOM 2410 O O . ASP A 1 306 ? -16.703 -10.398 -17.094 1 96.19 306 ASP A O 1
ATOM 2414 N N . PRO A 1 307 ? -16.062 -9.57 -15.164 1 93.62 307 PRO A N 1
ATOM 2415 C CA . PRO A 1 307 ? -16.234 -10.875 -14.516 1 93.62 307 PRO A CA 1
ATOM 2416 C C . PRO A 1 307 ? -17.672 -11.359 -14.523 1 93.62 307 PRO A C 1
ATOM 2418 O O . PRO A 1 307 ? -17.938 -12.562 -14.414 1 93.62 307 PRO A O 1
ATOM 2421 N N . THR A 1 308 ? -18.594 -10.516 -14.664 1 93.75 308 THR A N 1
ATOM 2422 C CA . THR A 1 308 ? -19.984 -10.914 -14.516 1 93.75 308 THR A CA 1
ATOM 2423 C C . THR A 1 308 ? -20.688 -10.945 -15.867 1 93.75 308 THR A C 1
ATOM 2425 O O . THR A 1 308 ? -21.891 -11.234 -15.945 1 93.75 308 THR A O 1
ATOM 2428 N N . SER A 1 309 ? -19.938 -10.617 -16.875 1 87.06 309 SER A N 1
ATOM 2429 C CA . SER A 1 309 ? -20.562 -10.664 -18.203 1 87.06 309 SER A CA 1
ATOM 2430 C C . SER A 1 309 ? -20.641 -12.102 -18.719 1 87.06 309 SER A C 1
ATOM 2432 O O . SER A 1 309 ? -19.75 -12.906 -18.453 1 87.06 309 SER A O 1
ATOM 2434 N N . GLN A 1 310 ? -21.859 -12.586 -19.25 1 69 310 GLN A N 1
ATOM 2435 C CA . GLN A 1 310 ? -22.094 -13.906 -19.828 1 69 310 GLN A CA 1
ATOM 2436 C C . GLN A 1 310 ? -21.656 -13.961 -21.281 1 69 310 GLN A C 1
ATOM 2438 O O . GLN A 1 310 ? -21.703 -12.953 -21.984 1 69 310 GLN A O 1
ATOM 2443 N N . MET B 1 1 ? -0.819 24.859 3.393 1 35.31 1 MET B N 1
ATOM 2444 C CA . MET B 1 1 ? -0.56 23.422 3.281 1 35.31 1 MET B CA 1
ATOM 2445 C C . MET B 1 1 ? 0.547 23 4.238 1 35.31 1 MET B C 1
ATOM 2447 O O . MET B 1 1 ? 1.652 23.547 4.203 1 35.31 1 MET B O 1
ATOM 2451 N N . ALA B 1 2 ? 0.011 22.891 5.578 1 39.97 2 ALA B N 1
ATOM 2452 C CA . ALA B 1 2 ? 1.04 22.516 6.543 1 39.97 2 ALA B CA 1
ATOM 2453 C C . ALA B 1 2 ? 1.593 21.125 6.242 1 39.97 2 ALA B C 1
ATOM 2455 O O . ALA B 1 2 ? 0.836 20.203 5.93 1 39.97 2 ALA B O 1
ATOM 2456 N N . ARG B 1 3 ? 2.756 21.062 5.598 1 47.31 3 ARG B N 1
ATOM 2457 C CA . ARG B 1 3 ? 3.457 19.844 5.207 1 47.31 3 ARG B CA 1
ATOM 2458 C C . ARG B 1 3 ? 4.289 19.297 6.363 1 47.31 3 ARG B C 1
ATOM 2460 O O . ARG B 1 3 ? 4.809 20.062 7.176 1 47.31 3 ARG B O 1
ATOM 2467 N N . ASN B 1 4 ? 3.939 18.188 6.887 1 44.91 4 ASN B N 1
ATOM 2468 C CA . ASN B 1 4 ? 4.504 17.438 8 1 44.91 4 ASN B CA 1
ATOM 2469 C C . ASN B 1 4 ? 5.922 16.953 7.699 1 44.91 4 ASN B C 1
ATOM 2471 O O . ASN B 1 4 ? 6.141 16.234 6.727 1 44.91 4 ASN B O 1
ATOM 2475 N N . PHE B 1 5 ? 6.906 17.812 7.812 1 45.03 5 PHE B N 1
ATOM 2476 C CA . PHE B 1 5 ? 8.289 17.594 7.406 1 45.03 5 PHE B CA 1
ATOM 2477 C C . PHE B 1 5 ? 8.922 16.469 8.219 1 45.03 5 PHE B C 1
ATOM 2479 O O . PHE B 1 5 ? 10.094 16.156 8.047 1 45.03 5 PHE B O 1
ATOM 2486 N N . TYR B 1 6 ? 8.445 15.891 9.219 1 42.22 6 TYR B N 1
ATOM 2487 C CA . TYR B 1 6 ? 9.234 15.57 10.406 1 42.22 6 TYR B CA 1
ATOM 2488 C C . TYR B 1 6 ? 10.203 14.43 10.125 1 42.22 6 TYR B C 1
ATOM 2490 O O . TYR B 1 6 ? 11.375 14.508 10.492 1 42.22 6 TYR B O 1
ATOM 2498 N N . SER B 1 7 ? 9.773 13.172 10.219 1 49.38 7 SER B N 1
ATOM 2499 C CA . SER B 1 7 ? 10.414 12.062 10.922 1 49.38 7 SER B CA 1
ATOM 2500 C C . SER B 1 7 ? 11.75 11.703 10.289 1 49.38 7 SER B C 1
ATOM 2502 O O . SER B 1 7 ? 12.438 10.789 10.75 1 49.38 7 SER B O 1
ATOM 2504 N N . VAL B 1 8 ? 12.18 12.406 9.289 1 52.31 8 VAL B N 1
ATOM 2505 C CA . VAL B 1 8 ? 13.297 11.898 8.5 1 52.31 8 VAL B CA 1
ATOM 2506 C C . VAL B 1 8 ? 14.617 12.32 9.148 1 52.31 8 VAL B C 1
ATOM 2508 O O . VAL B 1 8 ? 15.695 12.078 8.594 1 52.31 8 VAL B O 1
ATOM 2511 N N . PHE B 1 9 ? 14.453 12.93 10.453 1 61.94 9 PHE B N 1
ATOM 2512 C CA . PHE B 1 9 ? 15.781 13.539 10.562 1 61.94 9 PHE B CA 1
ATOM 2513 C C . PHE B 1 9 ? 16.641 12.781 11.57 1 61.94 9 PHE B C 1
ATOM 2515 O O . PHE B 1 9 ? 16.672 13.133 12.75 1 61.94 9 PHE B O 1
ATOM 2522 N N . CYS B 1 10 ? 16.656 11.547 11.453 1 66.12 10 CYS B N 1
ATOM 2523 C CA . CYS B 1 10 ? 17.688 10.914 12.266 1 66.12 10 CYS B CA 1
ATOM 2524 C C . CYS B 1 10 ? 18.859 10.469 11.406 1 66.12 10 CYS B C 1
ATOM 2526 O O . CYS B 1 10 ? 18.672 9.922 10.32 1 66.12 10 CYS B O 1
ATOM 2528 N N . ASN B 1 11 ? 20.016 10.914 11.859 1 73.88 11 ASN B N 1
ATOM 2529 C CA . ASN B 1 11 ? 21.188 10.391 11.188 1 73.88 11 ASN B CA 1
ATOM 2530 C C . ASN B 1 11 ? 21.516 8.969 11.617 1 73.88 11 ASN B C 1
ATOM 2532 O O . ASN B 1 11 ? 20.719 8.344 12.336 1 73.88 11 ASN B O 1
ATOM 2536 N N . LYS B 1 12 ? 22.516 8.414 11.195 1 79.81 12 LYS B N 1
ATOM 2537 C CA . LYS B 1 12 ? 22.891 7.023 11.414 1 79.81 12 LYS B CA 1
ATOM 2538 C C . LYS B 1 12 ? 23.047 6.73 12.906 1 79.81 12 LYS B C 1
ATOM 2540 O O . LYS B 1 12 ? 22.859 5.594 13.344 1 79.81 12 LYS B O 1
ATOM 2545 N N . GLU B 1 13 ? 23.359 7.832 13.672 1 82.19 13 GLU B N 1
ATOM 2546 C CA . GLU B 1 13 ? 23.547 7.695 15.117 1 82.19 13 GLU B CA 1
ATOM 2547 C C . GLU B 1 13 ? 22.25 7.945 15.867 1 82.19 13 GLU B C 1
ATOM 2549 O O . GLU B 1 13 ? 22.25 8.055 17.094 1 82.19 13 GLU B O 1
ATOM 2554 N N . LYS B 1 14 ? 21.234 8.164 15.18 1 83.69 14 LYS B N 1
ATOM 2555 C CA . LYS B 1 14 ? 19.891 8.391 15.711 1 83.69 14 LYS B CA 1
ATOM 2556 C C . LYS B 1 14 ? 19.797 9.727 16.438 1 83.69 14 LYS B C 1
ATOM 2558 O O . LYS B 1 14 ? 19.016 9.883 17.375 1 83.69 14 LYS B O 1
ATOM 2563 N N . SER B 1 15 ? 20.719 10.602 16.094 1 88.06 15 SER B N 1
ATOM 2564 C CA . SER B 1 15 ? 20.625 12 16.5 1 88.06 15 SER B CA 1
ATOM 2565 C C . SER B 1 15 ? 19.953 12.852 15.438 1 88.06 15 SER B C 1
ATOM 2567 O O . SER B 1 15 ? 19.75 12.398 14.305 1 88.06 15 SER B O 1
ATOM 2569 N N . ILE B 1 16 ? 19.594 14.078 15.844 1 90.31 16 ILE B N 1
ATOM 2570 C CA . ILE B 1 16 ? 18.906 14.945 14.898 1 90.31 16 ILE B CA 1
ATOM 2571 C C . ILE B 1 16 ? 19.812 15.258 13.711 1 90.31 16 ILE B C 1
ATOM 2573 O O . ILE B 1 16 ? 20.953 15.672 13.891 1 90.31 16 ILE B O 1
ATOM 2577 N N . ASP B 1 17 ? 19.391 15.062 12.539 1 90.56 17 ASP B N 1
ATOM 2578 C CA . ASP B 1 17 ? 20.094 15.414 11.305 1 90.56 17 ASP B CA 1
ATOM 2579 C C . ASP B 1 17 ? 19.781 16.859 10.891 1 90.56 17 ASP B C 1
ATOM 2581 O O . ASP B 1 17 ? 18.969 17.094 10.008 1 90.56 17 ASP B O 1
ATOM 2585 N N . TRP B 1 18 ? 20.562 17.797 11.383 1 92.62 18 TRP B N 1
ATOM 2586 C CA . TRP B 1 18 ? 20.312 19.219 11.18 1 92.62 18 TRP B CA 1
ATOM 2587 C C . TRP B 1 18 ? 20.469 19.594 9.711 1 92.62 18 TRP B C 1
ATOM 2589 O O . TRP B 1 18 ? 19.703 20.391 9.188 1 92.62 18 TRP B O 1
ATOM 2599 N N . LYS B 1 19 ? 21.438 19.047 9.062 1 91.38 19 LYS B N 1
ATOM 2600 C CA . LYS B 1 19 ? 21.641 19.328 7.648 1 91.38 19 LYS B CA 1
ATOM 2601 C C . LYS B 1 19 ? 20.484 18.828 6.805 1 91.38 19 LYS B C 1
ATOM 2603 O O . LYS B 1 19 ? 20.031 19.5 5.883 1 91.38 19 LYS B O 1
ATOM 2608 N N . GLY B 1 20 ? 20.031 17.594 7.082 1 90.88 20 GLY B N 1
ATOM 2609 C CA . GLY B 1 20 ? 18.859 17.078 6.418 1 90.88 20 GLY B CA 1
ATOM 2610 C C . GLY B 1 20 ? 17.609 17.906 6.652 1 90.88 20 GLY B C 1
ATOM 2611 O O . GLY B 1 20 ? 16.828 18.141 5.727 1 90.88 20 GLY B O 1
ATOM 2612 N N . LEU B 1 21 ? 17.516 18.375 7.887 1 92.88 21 LEU B N 1
ATOM 2613 C CA . LEU B 1 21 ? 16.375 19.219 8.242 1 92.88 21 LEU B CA 1
ATOM 2614 C C . LEU B 1 21 ? 16.391 20.516 7.445 1 92.88 21 LEU B C 1
ATOM 2616 O O . LEU B 1 21 ? 15.344 20.953 6.945 1 92.88 21 LEU B O 1
ATOM 2620 N N . ASP B 1 22 ? 17.516 21.094 7.332 1 93.62 22 ASP B N 1
ATOM 2621 C CA . ASP B 1 22 ? 17.656 22.312 6.547 1 93.62 22 ASP B CA 1
ATOM 2622 C C . ASP B 1 22 ? 17.297 22.078 5.082 1 93.62 22 ASP B C 1
ATOM 2624 O O . ASP B 1 22 ? 16.578 22.875 4.473 1 93.62 22 ASP B O 1
ATOM 2628 N N . MET B 1 23 ? 17.781 21.031 4.551 1 93.06 23 MET B N 1
ATOM 2629 C CA . MET B 1 23 ? 17.516 20.688 3.15 1 93.06 23 MET B CA 1
ATOM 2630 C C . MET B 1 23 ? 16.031 20.5 2.9 1 93.06 23 MET B C 1
ATOM 2632 O O . MET B 1 23 ? 15.484 21.031 1.935 1 93.06 23 MET B O 1
ATOM 2636 N N . LEU B 1 24 ? 15.398 19.781 3.777 1 93.19 24 LEU B N 1
ATOM 2637 C CA . LEU B 1 24 ? 13.969 19.5 3.617 1 93.19 24 LEU B CA 1
ATOM 2638 C C . LEU B 1 24 ? 13.156 20.781 3.744 1 93.19 24 LEU B C 1
ATOM 2640 O O . LEU B 1 24 ? 12.211 21 2.977 1 93.19 24 LEU B O 1
ATOM 2644 N N . THR B 1 25 ? 13.492 21.578 4.75 1 94.56 25 THR B N 1
ATOM 2645 C CA . THR B 1 25 ? 12.781 22.828 4.934 1 94.56 25 THR B CA 1
ATOM 2646 C C . THR B 1 25 ? 12.859 23.688 3.672 1 94.56 25 THR B C 1
ATOM 2648 O O . THR B 1 25 ? 11.836 24.172 3.176 1 94.56 25 THR B O 1
ATOM 2651 N N . GLU B 1 26 ? 14.023 23.812 3.145 1 95 26 GLU B N 1
ATOM 2652 C CA . GLU B 1 26 ? 14.211 24.578 1.921 1 95 26 GLU B CA 1
ATOM 2653 C C . GLU B 1 26 ? 13.461 23.953 0.751 1 95 26 GLU B C 1
ATOM 2655 O O . GLU B 1 26 ? 12.844 24.672 -0.049 1 95 26 GLU B O 1
ATOM 2660 N N . TRP B 1 27 ? 13.539 22.672 0.651 1 94.88 27 TRP B N 1
ATOM 2661 C CA . TRP B 1 27 ? 12.875 21.922 -0.417 1 94.88 27 TRP B CA 1
ATOM 2662 C C . TRP B 1 27 ? 11.375 22.188 -0.404 1 94.88 27 TRP B C 1
ATOM 2664 O O . TRP B 1 27 ? 10.773 22.422 -1.452 1 94.88 27 TRP B O 1
ATOM 2674 N N . TYR B 1 28 ? 10.742 22.156 0.768 1 95 28 TYR B N 1
ATOM 2675 C CA . TYR B 1 28 ? 9.312 22.406 0.894 1 95 28 TYR B CA 1
ATOM 2676 C C . TYR B 1 28 ? 8.961 23.828 0.464 1 95 28 TYR B C 1
ATOM 2678 O O . TYR B 1 28 ? 8.008 24.031 -0.289 1 95 28 TYR B O 1
ATOM 2686 N N . ILE B 1 29 ? 9.758 24.734 0.91 1 96 29 ILE B N 1
ATOM 2687 C CA . ILE B 1 29 ? 9.5 26.141 0.599 1 96 29 ILE B CA 1
ATOM 2688 C C . ILE B 1 29 ? 9.648 26.375 -0.904 1 96 29 ILE B C 1
ATOM 2690 O O . ILE B 1 29 ? 8.773 26.984 -1.532 1 96 29 ILE B O 1
ATOM 2694 N N . ARG B 1 30 ? 10.695 25.828 -1.512 1 96.31 30 ARG B N 1
ATOM 2695 C CA . ARG B 1 30 ? 10.906 25.969 -2.949 1 96.31 30 ARG B CA 1
ATOM 2696 C C . ARG B 1 30 ? 9.789 25.281 -3.734 1 96.31 30 ARG B C 1
ATOM 2698 O O . ARG B 1 30 ? 9.484 25.672 -4.863 1 96.31 30 ARG B O 1
ATOM 2705 N N . SER B 1 31 ? 9.164 24.281 -3.145 1 95.75 31 SER B N 1
ATOM 2706 C CA . SER B 1 31 ? 8.086 23.562 -3.803 1 95.75 31 SER B CA 1
ATOM 2707 C C . SER B 1 31 ? 6.781 24.344 -3.754 1 95.75 31 SER B C 1
ATOM 2709 O O . SER B 1 31 ? 5.793 23.969 -4.391 1 95.75 31 SER B O 1
ATOM 2711 N N . GLY B 1 32 ? 6.73 25.375 -2.889 1 96 32 GLY B N 1
ATOM 2712 C CA . GLY B 1 32 ? 5.586 26.266 -2.883 1 96 32 GLY B CA 1
ATOM 2713 C C . GLY B 1 32 ? 4.594 25.969 -1.778 1 96 32 GLY B C 1
ATOM 2714 O O . GLY B 1 32 ? 3.418 26.328 -1.874 1 96 32 GLY B O 1
ATOM 2715 N N . VAL B 1 33 ? 5.012 25.328 -0.724 1 95.31 33 VAL B N 1
ATOM 2716 C CA . VAL B 1 33 ? 4.074 25 0.345 1 95.31 33 VAL B CA 1
ATOM 2717 C C . VAL B 1 33 ? 3.613 26.281 1.043 1 95.31 33 VAL B C 1
ATOM 2719 O O . VAL B 1 33 ? 4.324 27.281 1.041 1 95.31 33 VAL B O 1
ATOM 2722 N N . ALA B 1 34 ? 2.438 26.234 1.635 1 95.12 34 ALA B N 1
ATOM 2723 C CA . ALA B 1 34 ? 1.843 27.406 2.275 1 95.12 34 ALA B CA 1
ATOM 2724 C C . ALA B 1 34 ? 2.311 27.531 3.721 1 95.12 34 ALA B C 1
ATOM 2726 O O . ALA B 1 34 ? 2.186 28.609 4.324 1 95.12 34 ALA B O 1
ATOM 2727 N N . GLY B 1 35 ? 2.842 26.484 4.273 1 95.69 35 GLY B N 1
ATOM 2728 C CA . GLY B 1 35 ? 3.312 26.438 5.648 1 95.69 35 GLY B CA 1
ATOM 2729 C C . GLY B 1 35 ? 3.982 25.125 6 1 95.69 35 GLY B C 1
ATOM 2730 O O . GLY B 1 35 ? 3.961 24.172 5.211 1 95.69 35 GLY B O 1
ATOM 2731 N N . ILE B 1 36 ? 4.637 25.078 7.156 1 95.44 36 ILE B N 1
ATOM 2732 C CA . ILE B 1 36 ? 5.348 23.891 7.613 1 95.44 36 ILE B CA 1
ATOM 2733 C C . ILE B 1 36 ? 4.863 23.516 9.008 1 95.44 36 ILE B C 1
ATOM 2735 O O . ILE B 1 36 ? 4.715 24.375 9.883 1 95.44 36 ILE B O 1
ATOM 2739 N N . PHE B 1 37 ? 4.508 22.297 9.172 1 96 37 PHE B N 1
ATOM 2740 C CA . PHE B 1 37 ? 4.172 21.719 10.477 1 96 37 PHE B CA 1
ATOM 2741 C C . PHE B 1 37 ? 5.363 20.984 11.07 1 96 37 PHE B C 1
ATOM 2743 O O . PHE B 1 37 ? 5.641 19.844 10.703 1 96 37 PHE B O 1
ATOM 2750 N N . SER B 1 38 ? 6.09 21.656 11.984 1 93.88 38 SER B N 1
ATOM 2751 C CA . SER B 1 38 ? 7.246 21.062 12.648 1 93.88 38 SER B CA 1
ATOM 2752 C C . SER B 1 38 ? 6.828 20.297 13.898 1 93.88 38 SER B C 1
ATOM 2754 O O . SER B 1 38 ? 5.777 20.578 14.484 1 93.88 38 SER B O 1
ATOM 2756 N N . VAL B 1 39 ? 7.613 19.281 14.281 1 92.81 39 VAL B N 1
ATOM 2757 C CA . VAL B 1 39 ? 7.367 18.469 15.469 1 92.81 39 VAL B CA 1
ATOM 2758 C C . VAL B 1 39 ? 5.996 17.797 15.359 1 92.81 39 VAL B C 1
ATOM 2760 O O . VAL B 1 39 ? 5.129 18.016 16.203 1 92.81 39 VAL B O 1
ATOM 2763 N N . CYS B 1 40 ? 5.801 17.078 14.344 1 92.19 40 CYS B N 1
ATOM 2764 C CA . CYS B 1 40 ? 4.602 16.297 14.047 1 92.19 40 CYS B CA 1
ATOM 2765 C C . CYS B 1 40 ? 4.895 14.805 14.102 1 92.19 40 CYS B C 1
ATOM 2767 O O . CYS B 1 40 ? 6.008 14.398 14.43 1 92.19 40 CYS B O 1
ATOM 2769 N N . LEU B 1 41 ? 3.928 14.016 13.805 1 86.5 41 LEU B N 1
ATOM 2770 C CA . LEU B 1 41 ? 4.086 12.57 13.914 1 86.5 41 LEU B CA 1
ATOM 2771 C C . LEU B 1 41 ? 5.188 12.07 12.984 1 86.5 41 LEU B C 1
ATOM 2773 O O . LEU B 1 41 ? 5.992 11.219 13.367 1 86.5 41 LEU B O 1
ATOM 2777 N N . SER B 1 42 ? 5.277 12.594 11.758 1 80.12 42 SER B N 1
ATOM 2778 C CA . SER B 1 42 ? 6.301 12.211 10.789 1 80.12 42 SER B CA 1
ATOM 2779 C C . SER B 1 42 ? 7.699 12.539 11.305 1 80.12 42 SER B C 1
ATOM 2781 O O . SER B 1 42 ? 8.688 11.969 10.836 1 80.12 42 SER B O 1
ATOM 2783 N N . SER B 1 43 ? 7.785 13.438 12.242 1 77.12 43 SER B N 1
ATOM 2784 C CA . SER B 1 43 ? 9.055 13.805 12.852 1 77.12 43 SER B CA 1
ATOM 2785 C C . SER B 1 43 ? 9.359 12.93 14.062 1 77.12 43 SER B C 1
ATOM 2787 O O . SER B 1 43 ? 10.312 13.188 14.797 1 77.12 43 SER B O 1
ATOM 2789 N N . GLU B 1 44 ? 8.5 11.984 14.25 1 85.56 44 GLU B N 1
ATOM 2790 C CA . GLU B 1 44 ? 8.633 11.109 15.414 1 85.56 44 GLU B CA 1
ATOM 2791 C C . GLU B 1 44 ? 8.539 11.898 16.719 1 85.56 44 GLU B C 1
ATOM 2793 O O . GLU B 1 44 ? 9.359 11.727 17.609 1 85.56 44 GLU B O 1
ATOM 2798 N N . MET B 1 45 ? 7.59 12.75 16.781 1 89.19 45 MET B N 1
ATOM 2799 C CA . MET B 1 45 ? 7.422 13.766 17.812 1 89.19 45 MET B CA 1
ATOM 2800 C C . MET B 1 45 ? 7.352 13.125 19.203 1 89.19 45 MET B C 1
ATOM 2802 O O . MET B 1 45 ? 7.777 13.727 20.188 1 89.19 45 MET B O 1
ATOM 2806 N N . PHE B 1 46 ? 6.918 11.945 19.328 1 90.25 46 PHE B N 1
ATOM 2807 C CA . PHE B 1 46 ? 6.77 11.305 20.625 1 90.25 46 PHE B CA 1
ATOM 2808 C C . PHE B 1 46 ? 8.102 10.734 21.094 1 90.25 46 PHE B C 1
ATOM 2810 O O . PHE B 1 46 ? 8.242 10.375 22.266 1 90.25 46 PHE B O 1
ATOM 2817 N N . GLN B 1 47 ? 9.078 10.688 20.172 1 88 47 GLN B N 1
ATOM 2818 C CA . GLN B 1 47 ? 10.391 10.164 20.531 1 88 47 GLN B CA 1
ATOM 2819 C C . GLN B 1 47 ? 11.375 11.297 20.812 1 88 47 GLN B C 1
ATOM 2821 O O . GLN B 1 47 ? 12.555 11.047 21.062 1 88 47 GLN B O 1
ATOM 2826 N N . LEU B 1 48 ? 10.922 12.469 20.766 1 90.94 48 LEU B N 1
ATOM 2827 C CA . LEU B 1 48 ? 11.773 13.633 20.984 1 90.94 48 LEU B CA 1
ATOM 2828 C C . LEU B 1 48 ? 11.656 14.125 22.422 1 90.94 48 LEU B C 1
ATOM 2830 O O . LEU B 1 48 ? 10.57 14.078 23.016 1 90.94 48 LEU B O 1
ATOM 2834 N N . THR B 1 49 ? 12.789 14.586 22.953 1 91.31 49 THR B N 1
ATOM 2835 C CA . THR B 1 49 ? 12.742 15.336 24.203 1 91.31 49 THR B CA 1
ATOM 2836 C C . THR B 1 49 ? 12.195 16.734 23.969 1 91.31 49 THR B C 1
ATOM 2838 O O . THR B 1 49 ? 12.188 17.234 22.828 1 91.31 49 THR B O 1
ATOM 2841 N N . ASN B 1 50 ? 11.703 17.406 25.062 1 94.62 50 ASN B N 1
ATOM 2842 C CA . ASN B 1 50 ? 11.227 18.766 24.906 1 94.62 50 ASN B CA 1
ATOM 2843 C C . ASN B 1 50 ? 12.312 19.688 24.375 1 94.62 50 ASN B C 1
ATOM 2845 O O . ASN B 1 50 ? 12.031 20.594 23.578 1 94.62 50 ASN B O 1
ATOM 2849 N N . LYS B 1 51 ? 13.5 19.469 24.812 1 94.94 51 LYS B N 1
ATOM 2850 C CA . LYS B 1 51 ? 14.617 20.266 24.312 1 94.94 51 LYS B CA 1
ATOM 2851 C C . LYS B 1 51 ? 14.773 20.078 22.797 1 94.94 51 LYS B C 1
ATOM 2853 O O . LYS B 1 51 ? 14.922 21.062 22.062 1 94.94 51 LYS B O 1
ATOM 2858 N N . GLU B 1 52 ? 14.742 18.859 22.297 1 92.94 52 GLU B N 1
ATOM 2859 C CA . GLU B 1 52 ? 14.844 18.562 20.875 1 92.94 52 GLU B CA 1
ATOM 2860 C C . GLU B 1 52 ? 13.688 19.203 20.094 1 92.94 52 GLU B C 1
ATOM 2862 O O . GLU B 1 52 ? 13.891 19.734 19 1 92.94 52 GLU B O 1
ATOM 2867 N N . ARG B 1 53 ? 12.508 19.094 20.688 1 95.25 53 ARG B N 1
ATOM 2868 C CA . ARG B 1 53 ? 11.336 19.672 20.047 1 95.25 53 ARG B CA 1
ATOM 2869 C C . ARG B 1 53 ? 11.516 21.172 19.828 1 95.25 53 ARG B C 1
ATOM 2871 O O . ARG B 1 53 ? 11.281 21.672 18.719 1 95.25 53 ARG B O 1
ATOM 2878 N N . ILE B 1 54 ? 11.945 21.844 20.859 1 96.5 54 ILE B N 1
ATOM 2879 C CA . ILE B 1 54 ? 12.141 23.281 20.797 1 96.5 54 ILE B CA 1
ATOM 2880 C C . ILE B 1 54 ? 13.242 23.609 19.781 1 96.5 54 ILE B C 1
ATOM 2882 O O . ILE B 1 54 ? 13.086 24.5 18.953 1 96.5 54 ILE B O 1
ATOM 2886 N N . GLU B 1 55 ? 14.312 22.859 19.797 1 95.44 55 GL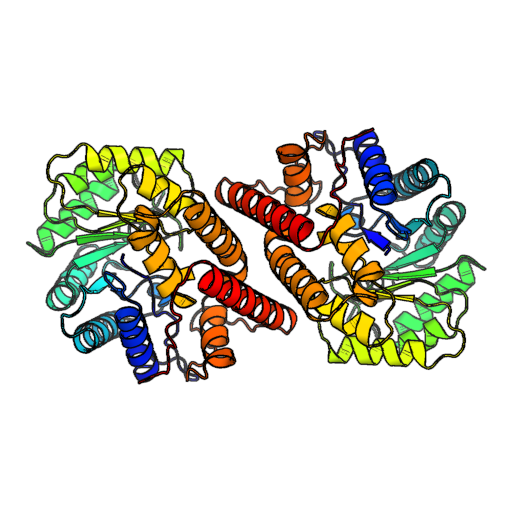U B N 1
ATOM 2887 C CA . GLU B 1 55 ? 15.438 23.109 18.891 1 95.44 55 GLU B CA 1
ATOM 2888 C C . GLU B 1 55 ? 15.055 22.859 17.438 1 95.44 55 GLU B C 1
ATOM 2890 O O . GLU B 1 55 ? 15.461 23.609 16.547 1 95.44 55 GLU B O 1
ATOM 2895 N N . ILE B 1 56 ? 14.32 21.844 17.172 1 94.75 56 ILE B N 1
ATOM 2896 C CA . ILE B 1 56 ? 13.859 21.531 15.828 1 94.75 56 ILE B CA 1
ATOM 2897 C C . ILE B 1 56 ? 12.953 22.641 15.32 1 94.75 56 ILE B C 1
ATOM 2899 O O . ILE B 1 56 ? 13.141 23.141 14.203 1 94.75 56 ILE B O 1
ATOM 2903 N N . ALA B 1 57 ? 11.992 23.031 16.141 1 96.06 57 ALA B N 1
ATOM 2904 C CA . ALA B 1 57 ? 11.094 24.125 15.75 1 96.06 57 ALA B CA 1
ATOM 2905 C C . ALA B 1 57 ? 11.883 25.391 15.445 1 96.06 57 ALA B C 1
ATOM 2907 O O . ALA B 1 57 ? 11.633 26.062 14.43 1 96.06 57 ALA B O 1
ATOM 2908 N N . GLN B 1 58 ? 12.812 25.703 16.328 1 97.38 58 GLN B N 1
ATOM 2909 C CA . GLN B 1 58 ? 13.633 26.891 16.141 1 97.38 58 GLN B CA 1
ATOM 2910 C C . GLN B 1 58 ? 14.414 26.828 14.836 1 97.38 58 GLN B C 1
ATOM 2912 O O . GLN B 1 58 ? 14.461 27.797 14.078 1 97.38 58 GLN B O 1
ATOM 2917 N N . ARG B 1 59 ? 15.039 25.688 14.594 1 96.25 59 ARG B N 1
ATOM 2918 C CA . ARG B 1 59 ? 15.836 25.516 13.383 1 96.25 59 ARG B CA 1
ATOM 2919 C C . ARG B 1 59 ? 14.984 25.688 12.133 1 96.25 59 ARG B C 1
ATOM 2921 O O . ARG B 1 59 ? 15.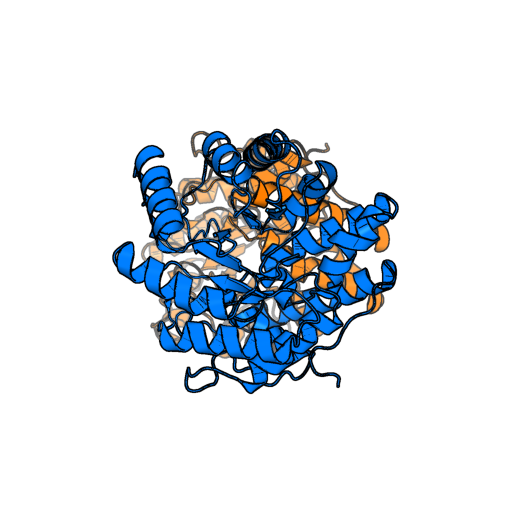414 26.328 11.172 1 96.25 59 ARG B O 1
ATOM 2928 N N . VAL B 1 60 ? 13.789 25.109 12.117 1 95.94 60 VAL B N 1
ATOM 2929 C CA . VAL B 1 60 ? 12.891 25.188 10.969 1 95.94 60 VAL B CA 1
ATOM 2930 C C . VAL B 1 60 ? 12.445 26.625 10.766 1 95.94 60 VAL B C 1
ATOM 2932 O O . VAL B 1 60 ? 12.438 27.125 9.641 1 95.94 60 VAL B O 1
ATOM 2935 N N . VAL B 1 61 ? 12.094 27.328 11.828 1 97.44 61 VAL B N 1
ATOM 2936 C CA . VAL B 1 61 ? 11.672 28.719 11.742 1 97.44 61 VAL B CA 1
ATOM 2937 C C . VAL B 1 61 ? 12.812 29.578 11.195 1 97.44 61 VAL B C 1
ATOM 2939 O O . VAL B 1 61 ? 12.602 30.406 10.312 1 97.44 61 VAL B O 1
ATOM 2942 N N . ASP B 1 62 ? 13.992 29.359 11.75 1 98 62 ASP B N 1
ATOM 2943 C CA . ASP B 1 62 ? 15.156 30.109 11.289 1 98 62 ASP B CA 1
ATOM 2944 C C . ASP B 1 62 ? 15.398 29.891 9.797 1 98 62 ASP B C 1
ATOM 2946 O O . ASP B 1 62 ? 15.641 30.844 9.055 1 98 62 ASP B O 1
ATOM 2950 N N . LYS B 1 63 ? 15.32 28.609 9.398 1 96.19 63 LYS B N 1
ATOM 2951 C CA . LYS B 1 63 ? 15.562 28.266 8 1 96.19 63 LYS B CA 1
ATOM 2952 C C . LYS B 1 63 ? 14.461 28.812 7.098 1 96.19 63 LYS B C 1
ATOM 2954 O O . LYS B 1 63 ? 14.727 29.219 5.961 1 96.19 63 LYS B O 1
ATOM 2959 N N . ALA B 1 64 ? 13.203 28.766 7.562 1 97.06 64 ALA B N 1
ATOM 2960 C CA . ALA B 1 64 ? 12.086 29.312 6.793 1 97.06 64 ALA B CA 1
ATOM 2961 C C . ALA B 1 64 ? 12.242 30.812 6.582 1 97.06 64 ALA B C 1
ATOM 2963 O O . ALA B 1 64 ? 11.766 31.359 5.582 1 97.06 64 ALA B O 1
ATOM 2964 N N . ALA B 1 65 ? 12.805 31.453 7.598 1 98.19 65 ALA B N 1
ATOM 2965 C CA . ALA B 1 65 ? 13.164 32.875 7.496 1 98.19 65 ALA B CA 1
ATOM 2966 C C . ALA B 1 65 ? 11.953 33.719 7.133 1 98.19 65 ALA B C 1
ATOM 2968 O O . ALA B 1 65 ? 12.047 34.625 6.301 1 98.19 65 ALA B O 1
ATOM 2969 N N . GLY B 1 66 ? 10.836 33.375 7.645 1 97.62 66 GLY B N 1
ATOM 2970 C CA . GLY B 1 66 ? 9.641 34.188 7.488 1 97.62 66 GLY B CA 1
ATOM 2971 C C . GLY B 1 66 ? 8.969 34 6.141 1 97.62 66 GLY B C 1
ATOM 2972 O O . GLY B 1 66 ? 7.945 34.625 5.859 1 97.62 66 GLY B O 1
ATOM 2973 N N . ARG B 1 67 ? 9.469 33.156 5.246 1 97.62 67 ARG B N 1
ATOM 2974 C CA . ARG B 1 67 ? 8.906 32.969 3.91 1 97.62 67 ARG B CA 1
ATOM 2975 C C . ARG B 1 67 ? 7.555 32.281 3.977 1 97.62 67 ARG B C 1
ATOM 2977 O O . ARG B 1 67 ? 6.691 32.5 3.127 1 97.62 67 ARG B O 1
ATOM 2984 N N . VAL B 1 68 ? 7.383 31.297 4.965 1 96.88 68 VAL B N 1
ATOM 2985 C CA . VAL B 1 68 ? 6.113 30.641 5.238 1 96.88 68 VAL B CA 1
ATOM 2986 C C . VAL B 1 68 ? 5.926 30.484 6.746 1 96.88 68 VAL B C 1
ATOM 2988 O O . VAL B 1 68 ? 6.902 30.438 7.5 1 96.88 68 VAL B O 1
ATOM 2991 N N . PRO B 1 69 ? 4.672 30.453 7.156 1 96.81 69 PRO B N 1
ATOM 2992 C CA . PRO B 1 69 ? 4.473 30.188 8.578 1 96.81 69 PRO B CA 1
ATOM 2993 C C . PRO B 1 69 ? 4.895 28.766 8.984 1 96.81 69 PRO B C 1
ATOM 2995 O O . PRO B 1 69 ? 4.758 27.828 8.188 1 96.81 69 PRO B O 1
ATOM 2998 N N . VAL B 1 70 ? 5.418 28.641 10.227 1 96.81 70 VAL B N 1
ATOM 2999 C CA . VAL B 1 70 ? 5.777 27.344 10.812 1 96.81 70 VAL B CA 1
ATOM 3000 C C . VAL B 1 70 ? 4.969 27.125 12.094 1 96.81 70 VAL B C 1
ATOM 3002 O O . VAL B 1 70 ? 4.953 27.969 12.984 1 96.81 70 VAL B O 1
ATOM 3005 N N . VAL B 1 71 ? 4.23 26.047 12.133 1 97 71 VAL B N 1
ATOM 3006 C CA . VAL B 1 71 ? 3.541 25.656 13.352 1 97 71 VAL B CA 1
ATOM 3007 C C . VAL B 1 71 ? 4.27 24.484 14 1 97 71 VAL B C 1
ATOM 3009 O O . VAL B 1 71 ? 5.074 23.812 13.352 1 97 71 VAL B O 1
ATOM 3012 N N . ALA B 1 72 ? 4.012 24.25 15.266 1 96.38 72 ALA B N 1
ATOM 3013 C CA . ALA B 1 72 ? 4.773 23.219 15.953 1 96.38 72 ALA B CA 1
ATOM 3014 C C . ALA B 1 72 ? 3.914 22.5 17 1 96.38 72 ALA B C 1
ATOM 3016 O O . ALA B 1 72 ? 3.158 23.141 17.734 1 96.38 72 ALA B O 1
ATOM 3017 N N . GLY B 1 73 ? 4.016 21.219 17.031 1 96.75 73 GLY B N 1
ATOM 3018 C CA . GLY B 1 73 ? 3.391 20.484 18.125 1 96.75 73 GLY B CA 1
ATOM 3019 C C . GLY B 1 73 ? 3.902 20.875 19.484 1 96.75 73 GLY B C 1
ATOM 3020 O O . GLY B 1 73 ? 5.098 21.125 19.672 1 96.75 73 GLY B O 1
ATOM 3021 N N . ALA B 1 74 ? 2.854 20.891 20.484 1 97 74 ALA B N 1
ATOM 3022 C CA . ALA B 1 74 ? 3.334 21.484 21.719 1 97 74 ALA B CA 1
ATOM 3023 C C . ALA B 1 74 ? 2.711 20.812 22.938 1 97 74 ALA B C 1
ATOM 3025 O O . ALA B 1 74 ? 3.035 21.141 24.078 1 97 74 ALA B O 1
ATOM 3026 N N . THR B 1 75 ? 1.815 19.938 22.734 1 97.31 75 THR B N 1
ATOM 3027 C CA . THR B 1 75 ? 1.295 19.203 23.875 1 97.31 75 THR B CA 1
ATOM 3028 C C . THR B 1 75 ? 1.708 17.734 23.812 1 97.31 75 THR B C 1
ATOM 3030 O O . THR B 1 75 ? 1.381 17.031 22.844 1 97.31 75 THR B O 1
ATOM 3033 N N . PHE B 1 76 ? 2.408 17.312 24.828 1 95.19 76 PHE B N 1
ATOM 3034 C CA . PHE B 1 76 ? 2.916 15.953 24.953 1 95.19 76 PHE B CA 1
ATOM 3035 C C . PHE B 1 76 ? 2.723 15.43 26.375 1 95.19 76 PHE B C 1
ATOM 3037 O O . PHE B 1 76 ? 1.904 15.961 27.125 1 95.19 76 PHE B O 1
ATOM 3044 N N . GLU B 1 77 ? 3.266 14.469 26.703 1 90.81 77 GLU B N 1
ATOM 3045 C CA . GLU B 1 77 ? 3.068 13.844 28 1 90.81 77 GLU B CA 1
ATOM 3046 C C . GLU B 1 77 ? 3.336 14.836 29.125 1 90.81 77 GLU B C 1
ATOM 3048 O O . GLU B 1 77 ? 4.012 15.844 28.938 1 90.81 77 GLU B O 1
ATOM 3053 N N . GLY B 1 78 ? 2.789 14.57 30.312 1 93.81 78 GLY B N 1
ATOM 3054 C CA . GLY B 1 78 ? 2.859 15.453 31.469 1 93.81 78 GLY B CA 1
ATOM 3055 C C . GLY B 1 78 ? 1.522 16.062 31.828 1 93.81 78 GLY B C 1
ATOM 3056 O O . GLY B 1 78 ? 0.523 15.844 31.141 1 93.81 78 GLY B O 1
ATOM 3057 N N . ASN B 1 79 ? 1.487 16.766 32.938 1 96.44 79 ASN B N 1
ATOM 3058 C CA . ASN B 1 79 ? 0.257 17.453 33.344 1 96.44 79 ASN B CA 1
ATOM 3059 C C . ASN B 1 79 ? 0.045 18.734 32.531 1 96.44 79 ASN B C 1
ATOM 3061 O O . ASN B 1 79 ? 0.912 19.125 31.75 1 96.44 79 ASN B O 1
ATOM 3065 N N . LEU B 1 80 ? -1.081 19.375 32.625 1 98 80 LEU B N 1
ATOM 3066 C CA . LEU B 1 80 ? -1.461 20.516 31.797 1 98 80 LEU B CA 1
ATOM 3067 C C . LEU B 1 80 ? -0.532 21.703 32.031 1 98 80 LEU B C 1
ATOM 3069 O O . LEU B 1 80 ? -0.25 22.469 31.109 1 98 80 LEU B O 1
ATOM 3073 N N . ASP B 1 81 ? -0.036 21.859 33.25 1 98.31 81 ASP B N 1
ATOM 3074 C CA . ASP B 1 81 ? 0.887 22.969 33.562 1 98.31 81 ASP B CA 1
ATOM 3075 C C . ASP B 1 81 ? 2.197 22.781 32.781 1 98.31 81 ASP B C 1
ATOM 3077 O O . ASP B 1 81 ? 2.752 23.766 32.25 1 98.31 81 ASP B O 1
ATOM 3081 N N . GLU B 1 82 ? 2.666 21.594 32.781 1 98 82 GLU B N 1
ATOM 3082 C CA . GLU B 1 82 ? 3.881 21.281 32.031 1 98 82 GLU B CA 1
ATOM 3083 C C . GLU B 1 82 ? 3.674 21.469 30.531 1 98 82 GLU B C 1
ATOM 3085 O O . GLU B 1 82 ? 4.551 22 29.828 1 98 82 GLU B O 1
ATOM 3090 N N . GLN B 1 83 ? 2.547 21.047 30.062 1 98.44 83 GLN B N 1
ATOM 3091 C CA . GLN B 1 83 ? 2.232 21.234 28.656 1 98.44 83 GLN B CA 1
ATOM 3092 C C . GLN B 1 83 ? 2.086 22.703 28.297 1 98.44 83 GLN B C 1
ATOM 3094 O O . GLN B 1 83 ? 2.533 23.156 27.234 1 98.44 83 GLN B O 1
ATOM 3099 N N . ALA B 1 84 ? 1.479 23.484 29.219 1 98.75 84 ALA B N 1
ATOM 3100 C CA . ALA B 1 84 ? 1.356 24.922 29 1 98.75 84 ALA B CA 1
ATOM 3101 C C . ALA B 1 84 ? 2.73 25.578 28.906 1 98.75 84 ALA B C 1
ATOM 3103 O O . ALA B 1 84 ? 2.932 26.5 28.125 1 98.75 84 ALA B O 1
ATOM 3104 N N . GLN B 1 85 ? 3.592 25.125 29.75 1 98.5 85 GLN B N 1
ATOM 3105 C CA . GLN B 1 85 ? 4.941 25.672 29.703 1 98.5 85 GLN B CA 1
ATOM 3106 C C . GLN B 1 85 ? 5.594 25.406 28.359 1 98.5 85 GLN B C 1
ATOM 3108 O O . GLN B 1 85 ? 6.207 26.312 27.766 1 98.5 85 GLN B O 1
ATOM 3113 N N . LEU B 1 86 ? 5.512 24.234 27.875 1 98.5 86 LEU B N 1
ATOM 3114 C CA . LEU B 1 86 ? 6.055 23.922 26.562 1 98.5 86 LEU B CA 1
ATOM 3115 C C . LEU B 1 86 ? 5.371 24.75 25.484 1 98.5 86 LEU B C 1
ATOM 3117 O O . LEU B 1 86 ? 6.023 25.234 24.547 1 98.5 86 LEU B O 1
ATOM 3121 N N . MET B 1 87 ? 4.047 24.922 25.594 1 98.69 87 MET B N 1
ATOM 3122 C CA . MET B 1 87 ? 3.316 25.766 24.656 1 98.69 87 MET B CA 1
ATOM 3123 C C . MET B 1 87 ? 3.867 27.188 24.656 1 98.69 87 MET B C 1
ATOM 3125 O O . MET B 1 87 ? 4.027 27.797 23.609 1 98.69 87 MET B O 1
ATOM 3129 N N . ARG B 1 88 ? 4.141 27.703 25.812 1 98.69 88 ARG B N 1
ATOM 3130 C CA . ARG B 1 88 ? 4.688 29.047 25.906 1 98.69 88 ARG B CA 1
ATOM 3131 C C . ARG B 1 88 ? 6.07 29.125 25.281 1 98.69 88 ARG B C 1
ATOM 3133 O O .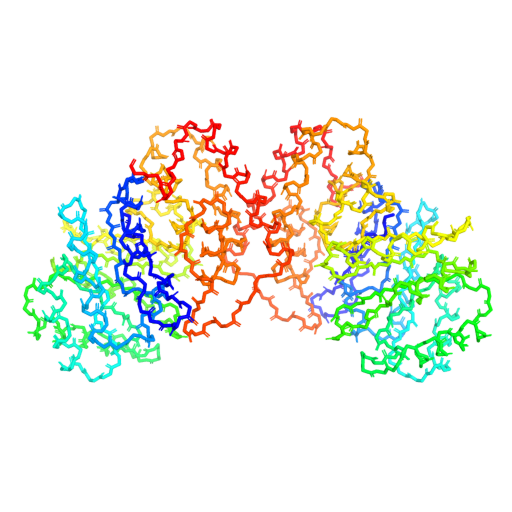 ARG B 1 88 ? 6.367 30.062 24.531 1 98.69 88 ARG B O 1
ATOM 3140 N N . ASP B 1 89 ? 6.875 28.109 25.578 1 98.31 89 ASP B N 1
ATOM 3141 C CA . ASP B 1 89 ? 8.211 28.062 25 1 98.31 89 ASP B CA 1
ATOM 3142 C C . ASP B 1 89 ? 8.141 27.984 23.469 1 98.31 89 ASP B C 1
ATOM 3144 O O . ASP B 1 89 ? 8.836 28.734 22.781 1 98.31 89 ASP B O 1
ATOM 3148 N N . MET B 1 90 ? 7.277 27.172 22.953 1 97.88 90 MET B N 1
ATOM 3149 C CA . MET B 1 90 ? 7.113 26.969 21.516 1 97.88 90 MET B CA 1
ATOM 3150 C C . MET B 1 90 ? 6.465 28.188 20.875 1 97.88 90 MET B C 1
ATOM 3152 O O . MET B 1 90 ? 6.762 28.516 19.719 1 97.88 90 MET B O 1
ATOM 3156 N N . GLY B 1 91 ? 5.598 28.797 21.656 1 98.12 91 GLY B N 1
ATOM 3157 C CA . GLY B 1 91 ? 4.883 29.969 21.156 1 98.12 91 GLY B CA 1
ATOM 3158 C C . GLY B 1 91 ? 5.789 31.156 20.891 1 98.12 91 GLY B C 1
ATOM 3159 O O . GLY B 1 91 ? 5.434 32.062 20.125 1 98.12 91 GLY B O 1
ATOM 3160 N N . GLN B 1 92 ? 6.949 31.156 21.5 1 97.88 92 GLN B N 1
ATOM 3161 C CA . GLN B 1 92 ? 7.934 32.188 21.25 1 97.88 92 GLN B CA 1
ATOM 3162 C C . GLN B 1 92 ? 8.609 32 19.891 1 97.88 92 GLN B C 1
ATOM 3164 O O . GLN B 1 92 ? 9.242 32.938 19.375 1 97.88 92 GLN B O 1
ATOM 3169 N N . ILE B 1 93 ? 8.461 30.844 19.344 1 97.69 93 ILE B N 1
ATOM 3170 C CA . ILE B 1 93 ? 9.203 30.438 18.156 1 97.69 93 ILE B CA 1
ATOM 3171 C C . ILE B 1 93 ? 8.25 30.312 16.969 1 97.69 93 ILE B C 1
ATOM 3173 O O . ILE B 1 93 ? 8.438 30.969 15.938 1 97.69 93 ILE B O 1
ATOM 3177 N N . ALA B 1 94 ? 7.191 29.594 17.078 1 97.56 94 ALA B N 1
ATOM 3178 C CA . ALA B 1 94 ? 6.328 29.156 15.977 1 97.56 94 ALA B CA 1
ATOM 3179 C C . ALA B 1 94 ? 5.152 30.109 15.797 1 97.56 94 ALA B C 1
ATOM 3181 O O . ALA B 1 94 ? 4.746 30.797 16.734 1 97.56 94 ALA B O 1
ATOM 3182 N N . SER B 1 95 ? 4.633 30.156 14.625 1 97.56 95 SER B N 1
ATOM 3183 C CA . SER B 1 95 ? 3.488 31.016 14.312 1 97.56 95 SER B CA 1
ATOM 3184 C C . SER B 1 95 ? 2.24 30.547 15.062 1 97.56 95 SER B C 1
ATOM 3186 O O . SER B 1 95 ? 1.315 31.344 15.281 1 97.56 95 SER B O 1
ATOM 3188 N N . ALA B 1 96 ? 2.156 29.297 15.383 1 98 96 ALA B N 1
ATOM 3189 C CA . ALA B 1 96 ? 1.12 28.703 16.219 1 98 96 ALA B CA 1
ATOM 3190 C C . ALA B 1 96 ? 1.627 27.422 16.875 1 98 96 ALA B C 1
ATOM 3192 O O . ALA B 1 96 ? 2.541 26.766 16.359 1 98 96 ALA B O 1
ATOM 3193 N N . VAL B 1 97 ? 1.054 27.125 18.016 1 98.5 97 VAL B N 1
ATOM 3194 C CA . VAL B 1 97 ? 1.38 25.875 18.703 1 98.5 97 VAL B CA 1
ATOM 3195 C C . VAL B 1 97 ? 0.209 24.906 18.594 1 98.5 97 VAL B C 1
ATOM 3197 O O . VAL B 1 97 ? -0.954 25.312 18.656 1 98.5 97 VAL B O 1
ATOM 3200 N N . ILE B 1 98 ? 0.502 23.641 18.375 1 98.06 98 ILE B N 1
ATOM 3201 C CA . ILE B 1 98 ? -0.525 22.672 18.016 1 98.06 98 ILE B CA 1
ATOM 3202 C C . ILE B 1 98 ? -0.847 21.797 19.234 1 98.06 98 ILE B C 1
ATOM 3204 O O . ILE B 1 98 ? 0.047 21.172 19.812 1 98.06 98 ILE B O 1
ATOM 3208 N N . ILE B 1 99 ? -2.104 21.766 19.562 1 98.5 99 ILE B N 1
ATOM 3209 C CA . ILE B 1 99 ? -2.615 20.844 20.578 1 98.5 99 ILE B CA 1
ATOM 3210 C C . ILE B 1 99 ? -2.832 19.469 19.938 1 98.5 99 ILE B C 1
ATOM 3212 O O . ILE B 1 99 ? -3.611 19.328 19 1 98.5 99 ILE B O 1
ATOM 3216 N N . ILE B 1 100 ? -2.133 18.516 20.5 1 97.75 100 ILE B N 1
ATOM 3217 C CA . ILE B 1 100 ? -2.348 17.125 20.125 1 97.75 100 ILE B CA 1
ATOM 3218 C C . ILE B 1 100 ? -3.506 16.547 20.938 1 97.75 100 ILE B C 1
ATOM 3220 O O . ILE B 1 100 ? -3.387 16.344 22.141 1 97.75 100 ILE B O 1
ATOM 3224 N N . THR B 1 101 ? -4.52 16.203 20.312 1 98.12 101 THR B N 1
ATOM 3225 C CA . THR B 1 101 ? -5.812 16.062 20.969 1 98.12 101 THR B CA 1
ATOM 3226 C C . THR B 1 101 ? -5.766 14.93 22 1 98.12 101 THR B C 1
ATOM 3228 O O . THR B 1 101 ? -6.336 15.055 23.078 1 98.12 101 THR B O 1
ATOM 3231 N N . ASN B 1 102 ? -5.043 13.852 21.672 1 97.19 102 ASN B N 1
ATOM 3232 C CA . ASN B 1 102 ? -5.082 12.688 22.562 1 97.19 102 ASN B CA 1
ATOM 3233 C C . ASN B 1 102 ? -4.113 12.844 23.734 1 97.19 102 ASN B C 1
ATOM 3235 O O . ASN B 1 102 ? -4.027 11.969 24.594 1 97.19 102 ASN B O 1
ATOM 3239 N N . GLN B 1 103 ? -3.41 14 23.781 1 97.31 103 GLN B N 1
ATOM 3240 C CA . GLN B 1 103 ? -2.449 14.234 24.844 1 97.31 103 GLN B CA 1
ATOM 3241 C C . GLN B 1 103 ? -3.066 15.062 25.969 1 97.31 103 GLN B C 1
ATOM 3243 O O . GLN B 1 103 ? -2.488 15.18 27.047 1 97.31 103 GLN B O 1
ATOM 3248 N N . ILE B 1 104 ? -4.285 15.602 25.688 1 98.12 104 ILE B N 1
ATOM 3249 C CA . ILE B 1 104 ? -4.855 16.422 26.75 1 98.12 104 ILE B CA 1
ATOM 3250 C C . ILE B 1 104 ? -6.113 15.75 27.312 1 98.12 104 ILE B C 1
ATOM 3252 O O . ILE B 1 104 ? -6.609 16.125 28.375 1 98.12 104 ILE B O 1
ATOM 3256 N N . ALA B 1 105 ? -6.641 14.852 26.547 1 97.44 105 ALA B N 1
ATOM 3257 C CA . ALA B 1 105 ? -7.73 13.984 26.984 1 97.44 105 ALA B CA 1
ATOM 3258 C C . ALA B 1 105 ? -7.75 12.68 26.188 1 97.44 105 ALA B C 1
ATOM 3260 O O . ALA B 1 105 ? -7.609 12.688 24.969 1 97.44 105 ALA B O 1
ATOM 3261 N N . ALA B 1 106 ? -8 11.547 26.891 1 93.88 106 ALA B N 1
ATOM 3262 C CA . ALA B 1 106 ? -8.016 10.242 26.234 1 93.88 106 ALA B CA 1
ATOM 3263 C C . ALA B 1 106 ? -9.281 10.062 25.391 1 93.88 106 ALA B C 1
ATOM 3265 O O . ALA B 1 106 ? -10.242 10.82 25.547 1 93.88 106 ALA B O 1
ATOM 3266 N N . MET B 1 107 ? -9.25 9.133 24.562 1 91.81 107 MET B N 1
ATOM 3267 C CA . MET B 1 107 ? -10.352 8.844 23.656 1 91.81 107 MET B CA 1
ATOM 3268 C C . MET B 1 107 ? -11.633 8.555 24.422 1 91.81 107 MET B C 1
ATOM 3270 O O . MET B 1 107 ? -12.727 8.922 23.984 1 91.81 107 MET B O 1
ATOM 3274 N N . ASP B 1 108 ? -11.477 7.938 25.578 1 94.56 108 ASP B N 1
ATOM 3275 C CA . ASP B 1 108 ? -12.648 7.504 26.328 1 94.56 108 ASP B CA 1
ATOM 3276 C C . ASP B 1 108 ? -13.109 8.578 27.312 1 94.56 108 ASP B C 1
ATOM 3278 O O . ASP B 1 108 ? -14.172 8.461 27.922 1 94.56 108 ASP B O 1
ATOM 3282 N N . ASP B 1 109 ? -12.328 9.641 27.5 1 96.69 109 ASP B N 1
ATOM 3283 C CA . ASP B 1 109 ? -12.766 10.766 28.312 1 96.69 109 ASP B CA 1
ATOM 3284 C C . ASP B 1 109 ? -13.938 11.5 27.656 1 96.69 109 ASP B C 1
ATOM 3286 O O . ASP B 1 109 ? -14.086 11.461 26.422 1 96.69 109 ASP B O 1
ATOM 3290 N N . SER B 1 110 ? -14.766 12.094 28.453 1 97.75 110 SER B N 1
ATOM 3291 C CA . SER B 1 110 ? -15.891 12.836 27.906 1 97.75 110 SER B CA 1
ATOM 3292 C C . SER B 1 110 ? -15.422 14.078 27.156 1 97.75 110 SER B C 1
ATOM 3294 O O . SER B 1 110 ? -14.297 14.539 27.344 1 97.75 110 SER B O 1
ATOM 3296 N N . ASP B 1 111 ? -16.281 14.602 26.328 1 98.19 111 ASP B N 1
ATOM 3297 C CA . ASP B 1 111 ? -15.992 15.836 25.594 1 98.19 111 ASP B CA 1
ATOM 3298 C C . ASP B 1 111 ? -15.75 17 26.562 1 98.19 111 ASP B C 1
ATOM 3300 O O . ASP B 1 111 ? -14.906 17.859 26.297 1 98.19 111 ASP B O 1
ATOM 3304 N N . GLU B 1 112 ? -16.406 16.984 27.672 1 98.38 112 GLU B N 1
ATOM 3305 C CA . GLU B 1 112 ? -16.281 18.047 28.672 1 98.38 112 GLU B CA 1
ATOM 3306 C C . GLU B 1 112 ? -14.859 18.094 29.234 1 98.38 112 GLU B C 1
ATOM 3308 O O . GLU B 1 112 ? -14.328 19.172 29.5 1 98.38 112 GLU B O 1
ATOM 3313 N N . VAL B 1 113 ? -14.32 16.922 29.391 1 98.5 113 VAL B N 1
ATOM 3314 C CA . VAL B 1 113 ? -12.961 16.844 29.922 1 98.5 113 VAL B CA 1
ATOM 3315 C C . VAL B 1 113 ? -11.984 17.469 28.922 1 98.5 113 VAL B C 1
ATOM 3317 O O . VAL B 1 113 ? -11.125 18.266 29.312 1 98.5 113 VAL B O 1
ATOM 3320 N N . TRP B 1 114 ? -12.125 17.141 27.672 1 98.62 114 TRP B N 1
ATOM 3321 C CA . TRP B 1 114 ? -11.242 17.703 26.656 1 98.62 114 TRP B CA 1
ATOM 3322 C C . TRP B 1 114 ? -11.383 19.219 26.578 1 98.62 114 TRP B C 1
ATOM 3324 O O . TRP B 1 114 ? -10.391 19.938 26.562 1 98.62 114 TRP B O 1
ATOM 3334 N N . LEU B 1 115 ? -12.641 19.656 26.594 1 98.75 115 LEU B N 1
ATOM 3335 C CA . LEU B 1 115 ? -12.906 21.078 26.469 1 98.75 115 LEU B CA 1
ATOM 3336 C C . LEU B 1 115 ? -12.352 21.844 27.672 1 98.75 115 LEU B C 1
ATOM 3338 O O . LEU B 1 115 ? -11.789 22.922 27.516 1 98.75 115 LEU B O 1
ATOM 3342 N N . SER B 1 116 ? -12.516 21.234 28.812 1 98.69 116 SER B N 1
ATOM 3343 C CA . SER B 1 116 ? -11.992 21.859 30.031 1 98.69 116 SER B CA 1
ATOM 3344 C C . SER B 1 116 ? -10.477 21.953 29.984 1 98.69 116 SER B C 1
ATOM 3346 O O . SER B 1 116 ? -9.906 23 30.359 1 98.69 116 SER B O 1
ATOM 3348 N N . ASN B 1 117 ? -9.836 20.891 29.609 1 98.75 117 ASN B N 1
ATOM 3349 C CA . ASN B 1 117 ? -8.383 20.875 29.516 1 98.75 117 ASN B CA 1
ATOM 3350 C C . ASN B 1 117 ? -7.875 21.875 28.484 1 98.75 117 ASN B C 1
ATOM 3352 O O . ASN B 1 117 ? -6.895 22.578 28.719 1 98.75 117 ASN B O 1
ATOM 3356 N N . ALA B 1 118 ? -8.57 21.938 27.344 1 98.75 118 ALA B N 1
ATOM 3357 C CA . ALA B 1 118 ? -8.203 22.891 26.297 1 98.75 118 ALA B CA 1
ATOM 3358 C C . ALA B 1 118 ? -8.352 24.312 26.781 1 98.75 118 ALA B C 1
ATOM 3360 O O . ALA B 1 118 ? -7.477 25.156 26.562 1 98.75 118 ALA B O 1
ATOM 3361 N N . GLN B 1 119 ? -9.445 24.547 27.484 1 98.56 119 GLN B N 1
ATOM 3362 C CA . GLN B 1 119 ? -9.656 25.891 28.031 1 98.56 119 GLN B CA 1
ATOM 3363 C C . GLN B 1 119 ? -8.578 26.25 29.047 1 98.56 119 GLN B C 1
ATOM 3365 O O . GLN B 1 119 ? -8.094 27.391 29.062 1 98.56 119 GLN B O 1
ATOM 3370 N N . LYS B 1 120 ? -8.266 25.312 29.875 1 98.62 120 LYS B N 1
ATOM 3371 C CA . LYS B 1 120 ? -7.207 25.562 30.844 1 98.62 120 LYS B CA 1
ATOM 3372 C C . LYS B 1 120 ? -5.895 25.906 30.156 1 98.62 120 LYS B C 1
ATOM 3374 O O . LYS B 1 120 ? -5.188 26.828 30.562 1 98.62 120 LYS B O 1
ATOM 3379 N N . LEU B 1 121 ? -5.539 25.188 29.125 1 98.75 121 LEU B N 1
ATOM 3380 C CA . LEU B 1 121 ? -4.328 25.484 28.359 1 98.75 121 LEU B CA 1
ATOM 3381 C C . LEU B 1 121 ? -4.383 26.891 27.766 1 98.75 121 LEU B C 1
ATOM 3383 O O . LEU B 1 121 ? -3.387 27.609 27.781 1 98.75 121 LEU B O 1
ATOM 3387 N N . LEU B 1 122 ? -5.547 27.297 27.219 1 98.62 122 LEU B N 1
ATOM 3388 C CA . LEU B 1 122 ? -5.703 28.641 26.672 1 98.62 122 LEU B CA 1
ATOM 3389 C C . LEU B 1 122 ? -5.48 29.703 27.75 1 98.62 122 LEU B C 1
ATOM 3391 O O . LEU B 1 122 ? -4.781 30.688 27.516 1 98.62 122 LEU B O 1
ATOM 3395 N N . ASP B 1 123 ? -6.02 29.406 28.891 1 98.38 123 ASP B N 1
ATOM 3396 C CA . ASP B 1 123 ? -5.891 30.344 29.984 1 98.38 123 ASP B CA 1
ATOM 3397 C C . ASP B 1 123 ? -4.434 30.484 30.422 1 98.38 123 ASP B C 1
ATOM 3399 O O . ASP B 1 123 ? -3.994 31.578 30.797 1 98.38 123 ASP B O 1
ATOM 3403 N N . LEU B 1 124 ? -3.709 29.453 30.375 1 98.44 124 LEU B N 1
ATOM 3404 C CA . LEU B 1 124 ? -2.348 29.406 30.891 1 98.44 124 LEU B CA 1
ATOM 3405 C C . LEU B 1 124 ? -1.354 29.938 29.859 1 98.44 124 LEU B C 1
ATOM 3407 O O . LEU B 1 124 ? -0.183 30.156 30.172 1 98.44 124 LEU B O 1
ATOM 3411 N N . THR B 1 125 ? -1.764 30.188 28.609 1 98.38 125 THR B N 1
ATOM 3412 C CA . THR B 1 125 ? -0.778 30.453 27.562 1 98.38 125 THR B CA 1
ATOM 3413 C C . THR B 1 125 ? -1.062 31.797 26.891 1 98.38 125 THR B C 1
ATOM 3415 O O . THR B 1 125 ? -0.356 32.188 25.953 1 98.38 125 THR B O 1
ATOM 3418 N N . GLY B 1 126 ? -2.066 32.531 27.281 1 94.12 126 GLY B N 1
ATOM 3419 C CA . GLY B 1 126 ? -2.334 33.906 26.812 1 94.12 126 GLY B CA 1
ATOM 3420 C C . GLY B 1 126 ? -2.828 33.938 25.375 1 94.12 126 GLY B C 1
ATOM 3421 O O . GLY B 1 126 ? -3.766 33.219 25.016 1 94.12 126 GLY B O 1
ATOM 3422 N N . ASP B 1 127 ? -2.131 34.719 24.516 1 96.06 127 ASP B N 1
ATOM 3423 C CA . ASP B 1 127 ? -2.66 35 23.188 1 96.06 127 ASP B CA 1
ATOM 3424 C C . ASP B 1 127 ? -1.946 34.188 22.109 1 96.06 127 ASP B C 1
ATOM 3426 O O . ASP B 1 127 ? -2.078 34.469 20.922 1 96.06 127 ASP B O 1
ATOM 3430 N N . ILE B 1 128 ? -1.232 33.188 22.531 1 98.19 128 ILE B N 1
ATOM 3431 C CA . ILE B 1 128 ? -0.524 32.312 21.594 1 98.19 128 ILE B CA 1
ATOM 3432 C C . ILE B 1 128 ? -1.523 31.656 20.641 1 98.19 128 ILE B C 1
ATOM 3434 O O . ILE B 1 128 ? -2.475 31.016 21.094 1 98.19 128 ILE B O 1
ATOM 3438 N N . PRO B 1 129 ? -1.364 31.891 19.344 1 98.69 129 PRO B N 1
ATOM 3439 C CA . PRO B 1 129 ? -2.221 31.141 18.406 1 98.69 129 PRO B CA 1
ATOM 3440 C C . PRO B 1 129 ? -2.064 29.625 18.562 1 98.69 129 PRO B C 1
ATOM 3442 O O . PRO B 1 129 ? -0.956 29.141 18.781 1 98.69 129 PRO B O 1
ATOM 3445 N N . VAL B 1 130 ? -3.207 28.922 18.391 1 98.62 130 VAL B N 1
ATOM 3446 C CA . VAL B 1 130 ? -3.197 27.484 18.656 1 98.62 130 VAL B CA 1
ATOM 3447 C C . VAL B 1 130 ? -3.822 26.734 17.469 1 98.62 130 VAL B C 1
ATOM 3449 O O . VAL B 1 130 ? -4.605 27.312 16.719 1 98.62 130 VAL B O 1
ATOM 3452 N N . GLY B 1 131 ? -3.355 25.516 17.25 1 98.25 131 GLY B N 1
ATOM 3453 C CA . GLY B 1 131 ? -3.965 24.594 16.312 1 98.25 131 GLY B CA 1
ATOM 3454 C C . GLY B 1 131 ? -4.336 23.266 16.938 1 98.25 131 GLY B C 1
ATOM 3455 O O . GLY B 1 131 ? -4.125 23.062 18.141 1 98.25 131 GLY B O 1
ATOM 3456 N N . ILE B 1 132 ? -4.953 22.406 16.109 1 98.44 132 ILE B N 1
ATOM 3457 C CA . ILE B 1 132 ? -5.438 21.094 16.562 1 98.44 132 ILE B CA 1
ATOM 3458 C C . ILE B 1 132 ? -4.934 20.016 15.625 1 98.44 132 ILE B C 1
ATOM 3460 O O . ILE B 1 132 ? -5.02 20.141 14.398 1 98.44 132 ILE B O 1
ATOM 3464 N N . TYR B 1 133 ? -4.391 19.016 16.156 1 97.44 133 TYR B N 1
ATOM 3465 C CA . TYR B 1 133 ? -4 17.828 15.398 1 97.44 133 TYR B CA 1
ATOM 3466 C C . TYR B 1 133 ? -4.59 16.578 16.016 1 97.44 133 TYR B C 1
ATOM 3468 O O . TYR B 1 133 ? -4.25 16.203 17.141 1 97.44 133 TYR B O 1
ATOM 3476 N N . GLU B 1 134 ? -5.438 15.93 15.234 1 97.06 134 GLU B N 1
ATOM 3477 C CA . GLU B 1 134 ? -6.059 14.68 15.664 1 97.06 134 GLU B CA 1
ATOM 3478 C C . GLU B 1 134 ? -5.203 13.477 15.281 1 97.06 134 GLU B C 1
ATOM 3480 O O . GLU B 1 134 ? -5.621 12.648 14.469 1 97.06 134 GLU B O 1
ATOM 3485 N N . THR B 1 135 ? -4.09 13.352 16 1 93.25 135 THR B N 1
ATOM 3486 C CA . THR B 1 135 ? -3.121 12.328 15.656 1 93.25 135 THR B CA 1
ATOM 3487 C C . THR B 1 135 ? -3.705 10.93 15.875 1 93.25 135 THR B C 1
ATOM 3489 O O . THR B 1 135 ? -4.398 10.695 16.859 1 93.25 135 THR B O 1
ATOM 3492 N N . PRO B 1 136 ? -3.408 10.062 14.984 1 89.69 136 PRO B N 1
ATOM 3493 C CA . PRO B 1 136 ? -3.939 8.703 15.133 1 89.69 136 PRO B CA 1
ATOM 3494 C C . PRO B 1 136 ? -3.15 7.867 16.141 1 89.69 136 PRO B C 1
ATOM 3496 O O . PRO B 1 136 ? -3.604 6.793 16.547 1 89.69 136 PRO B O 1
ATOM 3499 N N . ILE B 1 137 ? -1.985 8.359 16.469 1 86.75 137 ILE B N 1
ATOM 3500 C CA . ILE B 1 137 ? -1.108 7.613 17.359 1 86.75 137 ILE B CA 1
ATOM 3501 C C . ILE B 1 137 ? -1.032 8.32 18.719 1 86.75 137 ILE B C 1
ATOM 3503 O O . ILE B 1 137 ? -1.002 9.555 18.766 1 86.75 137 ILE B O 1
ATOM 3507 N N . PRO B 1 138 ? -0.994 7.703 19.672 1 83.88 138 PRO B N 1
ATOM 3508 C CA . PRO B 1 138 ? -1.18 6.254 19.781 1 83.88 138 PRO B CA 1
ATOM 3509 C C . PRO B 1 138 ? -2.623 5.82 19.531 1 83.88 138 PRO B C 1
ATOM 3511 O O . PRO B 1 138 ? -2.867 4.691 19.109 1 83.88 138 PRO B O 1
ATOM 3514 N N . LYS B 1 139 ? -3.623 6.551 20 1 89.31 139 LYS B N 1
ATOM 3515 C CA . LYS B 1 139 ? -5.047 6.383 19.734 1 89.31 139 LYS B CA 1
ATOM 3516 C C . LYS B 1 139 ? -5.711 7.727 19.438 1 89.31 139 LYS B C 1
ATOM 3518 O O . LYS B 1 139 ? -5.504 8.703 20.172 1 89.31 139 LYS B O 1
ATOM 3523 N N . VAL B 1 140 ? -6.531 7.695 18.453 1 93.88 140 VAL B N 1
ATOM 3524 C CA . VAL B 1 140 ? -7.066 8.969 18 1 93.88 140 VAL B CA 1
ATOM 3525 C C . VAL B 1 140 ? -8.117 9.477 18.984 1 93.88 140 VAL B C 1
ATOM 3527 O O . VAL B 1 140 ? -8.953 8.711 19.453 1 93.88 140 VAL B O 1
ATOM 3530 N N . ARG B 1 141 ? -7.988 10.672 19.375 1 96.62 141 ARG B N 1
ATOM 3531 C CA . ARG B 1 141 ? -9.047 11.453 20 1 96.62 141 ARG B CA 1
ATOM 3532 C C . ARG B 1 141 ? -9.664 12.438 19.016 1 96.62 141 ARG B C 1
ATOM 3534 O O . ARG B 1 141 ? -9.188 13.57 18.875 1 96.62 141 ARG B O 1
ATOM 3541 N N . SER B 1 142 ? -10.75 11.977 18.422 1 96.44 142 SER B N 1
ATOM 3542 C CA . SER B 1 142 ? -11.43 12.805 17.438 1 96.44 142 SER B CA 1
ATOM 3543 C C . SER B 1 142 ? -12.344 13.828 18.109 1 96.44 142 SER B C 1
ATOM 3545 O O . SER B 1 142 ? -13.023 13.523 19.078 1 96.44 142 SER B O 1
ATOM 3547 N N . LEU B 1 143 ? -12.328 15 17.547 1 98.25 143 LEU B N 1
ATOM 3548 C CA . LEU B 1 143 ? -13.219 16.047 18.062 1 98.25 143 LEU B CA 1
ATOM 3549 C C . LEU B 1 143 ? -14.547 16.031 17.328 1 98.25 143 LEU B C 1
ATOM 3551 O O . LEU B 1 143 ? -14.594 15.82 16.109 1 98.25 143 LEU B O 1
ATOM 3555 N N . THR B 1 144 ? -15.633 16.266 18.031 1 97.88 144 THR B N 1
ATOM 3556 C CA . THR B 1 144 ? -16.969 16.375 17.438 1 97.88 144 THR B CA 1
ATOM 3557 C C . THR B 1 144 ? -17.141 17.719 16.734 1 97.88 144 THR B C 1
ATOM 3559 O O . THR B 1 144 ? -16.391 18.656 16.984 1 97.88 144 THR B O 1
ATOM 3562 N N . PRO B 1 145 ? -18.172 17.766 15.891 1 98.44 145 PRO B N 1
ATOM 3563 C CA . PRO B 1 145 ? -18.469 19.062 15.266 1 98.44 145 PRO B CA 1
ATOM 3564 C C . PRO B 1 145 ? -18.719 20.172 16.281 1 98.44 145 PRO B C 1
ATOM 3566 O O . PRO B 1 145 ? -18.266 21.297 16.094 1 98.44 145 PRO B O 1
ATOM 3569 N N . ALA B 1 146 ? -19.312 19.859 17.359 1 98.62 146 ALA B N 1
ATOM 3570 C CA . ALA B 1 146 ? -19.594 20.859 18.406 1 98.62 146 ALA B CA 1
ATOM 3571 C C . ALA B 1 146 ? -18.297 21.375 19.031 1 98.62 146 ALA B C 1
ATOM 3573 O O . ALA B 1 146 ? -18.156 22.562 19.297 1 98.62 146 ALA B O 1
ATOM 3574 N N . MET B 1 147 ? -17.391 20.484 19.312 1 98.75 147 MET B N 1
ATOM 3575 C CA . MET B 1 147 ? -16.109 20.859 19.891 1 98.75 147 MET B CA 1
ATOM 3576 C C . MET B 1 147 ? -15.305 21.734 18.922 1 98.75 147 MET B C 1
ATOM 3578 O O . MET B 1 147 ? -14.656 22.703 19.328 1 98.75 147 MET B O 1
ATOM 3582 N N . LEU B 1 148 ? -15.391 21.422 17.641 1 98.81 148 LEU B N 1
ATOM 3583 C CA . LEU B 1 148 ? -14.688 22.219 16.641 1 98.81 148 LEU B CA 1
ATOM 3584 C C . LEU B 1 148 ? -15.336 23.578 16.469 1 98.81 148 LEU B C 1
ATOM 3586 O O . LEU B 1 148 ? -14.648 24.578 16.219 1 98.81 148 LEU B O 1
ATOM 3590 N N . LYS B 1 149 ? -16.656 23.594 16.562 1 98.81 149 LYS B N 1
ATOM 3591 C CA . LYS B 1 149 ? -17.328 24.891 16.547 1 98.81 149 LYS B CA 1
ATOM 3592 C C . LYS B 1 149 ? -16.875 25.766 17.703 1 98.81 149 LYS B C 1
ATOM 3594 O O . LYS B 1 149 ? -16.656 26.969 17.531 1 98.81 149 LYS B O 1
ATOM 3599 N N . TRP B 1 150 ? -16.734 25.141 18.875 1 98.75 150 TRP B N 1
ATOM 3600 C CA . TRP B 1 150 ? -16.203 25.844 20.031 1 98.75 150 TRP B CA 1
ATOM 3601 C C . TRP B 1 150 ? -14.82 26.422 19.719 1 98.75 150 TRP B C 1
ATOM 3603 O O . TRP B 1 150 ? -14.555 27.594 19.984 1 98.75 150 TRP B O 1
ATOM 3613 N N . ALA B 1 151 ? -13.969 25.656 19.141 1 98.81 151 ALA B N 1
ATOM 3614 C CA . ALA B 1 151 ? -12.625 26.109 18.781 1 98.81 151 ALA B CA 1
ATOM 3615 C C . ALA B 1 151 ? -12.688 27.219 17.734 1 98.81 151 ALA B C 1
ATOM 3617 O O . ALA B 1 151 ? -11.992 28.219 17.859 1 98.81 151 ALA B O 1
ATOM 3618 N N . ALA B 1 152 ? -13.562 27 16.766 1 98.69 152 ALA B N 1
ATOM 3619 C CA . ALA B 1 152 ? -13.688 27.953 15.656 1 98.69 152 ALA B CA 1
ATOM 3620 C C . ALA B 1 152 ? -14.156 29.312 16.156 1 98.69 152 ALA B C 1
ATOM 3622 O O . ALA B 1 152 ? -13.898 30.344 15.516 1 98.69 152 ALA B O 1
ATOM 3623 N N . SER B 1 153 ? -14.844 29.297 17.219 1 98.38 153 SER B N 1
ATOM 3624 C CA . SER B 1 153 ? -15.398 30.531 17.766 1 98.38 153 SER B CA 1
ATOM 3625 C C . SER B 1 153 ? -14.344 31.297 18.562 1 98.38 153 SER B C 1
ATOM 3627 O O . SER B 1 153 ? -14.609 32.406 19.047 1 98.38 153 SER B O 1
ATOM 3629 N N . ASN B 1 154 ? -13.234 30.734 18.797 1 97.5 154 ASN B N 1
ATOM 3630 C CA . ASN B 1 154 ? -12.102 31.359 19.484 1 97.5 154 ASN B CA 1
ATOM 3631 C C . ASN B 1 154 ? -11.031 31.812 18.484 1 97.5 154 ASN B C 1
ATOM 3633 O O . ASN B 1 154 ? -10.461 30.984 17.766 1 97.5 154 ASN B O 1
ATOM 3637 N N . ASP B 1 155 ? -10.641 33.031 18.469 1 96.69 155 ASP B N 1
ATOM 3638 C CA . ASP B 1 155 ? -9.766 33.625 17.484 1 96.69 155 ASP B CA 1
ATOM 3639 C C . ASP B 1 155 ? -8.344 33.094 17.594 1 96.69 155 ASP B C 1
ATOM 3641 O O . ASP B 1 155 ? -7.523 33.281 16.688 1 96.69 155 ASP B O 1
ATOM 3645 N N . ARG B 1 156 ? -8.086 32.375 18.609 1 97.88 156 ARG B N 1
ATOM 3646 C CA . ARG B 1 156 ? -6.742 31.828 18.797 1 97.88 156 ARG B CA 1
ATOM 3647 C C . ARG B 1 156 ? -6.535 30.578 17.969 1 97.88 156 ARG B C 1
ATOM 3649 O O . ARG B 1 156 ? -5.398 30.188 17.672 1 97.88 156 ARG B O 1
ATOM 3656 N N . PHE B 1 157 ? -7.602 29.875 17.625 1 98.62 157 PHE B N 1
ATOM 3657 C CA . PHE B 1 157 ? -7.477 28.641 16.859 1 98.62 157 PHE B CA 1
ATOM 3658 C C . PHE B 1 157 ? -7.336 28.938 15.367 1 98.62 157 PHE B C 1
ATOM 3660 O O . PHE B 1 157 ? -8.195 29.594 14.781 1 98.62 157 PHE B O 1
ATOM 3667 N N . VAL B 1 158 ? -6.273 28.375 14.719 1 98.19 158 VAL B N 1
ATOM 3668 C CA . VAL B 1 158 ? -5.988 28.828 13.367 1 98.19 158 VAL B CA 1
ATOM 3669 C C . VAL B 1 158 ? -5.707 27.625 12.461 1 98.19 158 VAL B C 1
ATOM 3671 O O . VAL B 1 158 ? -5.598 27.781 11.242 1 98.19 158 VAL B O 1
ATOM 3674 N N . PHE B 1 159 ? -5.566 26.406 12.953 1 97.88 159 PHE B N 1
ATOM 3675 C CA . PHE B 1 159 ? -5.168 25.234 12.172 1 97.88 159 PHE B CA 1
ATOM 3676 C C . PHE B 1 159 ? -5.828 23.969 12.711 1 97.88 159 PHE B C 1
ATOM 3678 O O . PHE B 1 159 ? -5.816 23.734 13.922 1 97.88 159 PHE B O 1
ATOM 3685 N N . HIS B 1 160 ? -6.438 23.219 11.883 1 98.06 160 HIS B N 1
ATOM 3686 C CA . HIS B 1 160 ? -7 21.922 12.242 1 98.06 160 HIS B CA 1
ATOM 3687 C C . HIS B 1 160 ? -6.582 20.859 11.242 1 98.06 160 HIS B C 1
ATOM 3689 O O . HIS B 1 160 ? -6.887 20.953 10.055 1 98.06 160 HIS B O 1
ATOM 3695 N N . LYS B 1 161 ? -5.887 19.875 11.688 1 96.81 161 LYS B N 1
ATOM 3696 C CA . LYS B 1 161 ? -5.531 18.688 10.914 1 96.81 161 LYS B CA 1
ATOM 3697 C C . LYS B 1 161 ? -6.461 17.516 11.234 1 96.81 161 LYS B C 1
ATOM 3699 O O . LYS B 1 161 ? -6.359 16.906 12.297 1 96.81 161 LYS B O 1
ATOM 3704 N N . ASP B 1 162 ? -7.254 17.234 10.258 1 97 162 ASP B N 1
ATOM 3705 C CA . ASP B 1 162 ? -8.266 16.203 10.406 1 97 162 ASP B CA 1
ATOM 3706 C C . ASP B 1 162 ? -7.738 14.852 9.938 1 97 162 ASP B C 1
ATOM 3708 O O . ASP B 1 162 ? -7.094 14.75 8.891 1 97 162 ASP B O 1
ATOM 3712 N N . THR B 1 163 ? -8.023 13.789 10.766 1 94.88 163 THR B N 1
ATOM 3713 C CA . THR B 1 163 ? -7.617 12.43 10.406 1 94.88 163 THR B CA 1
ATOM 3714 C C . THR B 1 163 ? -8.797 11.469 10.508 1 94.88 163 THR B C 1
ATOM 3716 O O . THR B 1 163 ? -8.625 10.297 10.836 1 94.88 163 THR B O 1
ATOM 3719 N N . SER B 1 164 ? -10.016 11.984 10.344 1 91.94 164 SER B N 1
ATOM 3720 C CA . SER B 1 164 ? -11.219 11.18 10.484 1 91.94 164 SER B CA 1
ATOM 3721 C C . SER B 1 164 ? -11.258 10.047 9.469 1 91.94 164 SER B C 1
ATOM 3723 O O . SER B 1 164 ? -11.797 8.969 9.742 1 91.94 164 SER B O 1
ATOM 3725 N N . LEU B 1 165 ? -10.812 10.195 8.281 1 87.38 165 LEU B N 1
ATOM 3726 C CA . LEU B 1 165 ? -10.758 9.203 7.219 1 87.38 165 LEU B CA 1
ATOM 3727 C C . LEU B 1 165 ? -12.164 8.75 6.832 1 87.38 165 LEU B C 1
ATOM 3729 O O . LEU B 1 165 ? -12.383 7.566 6.566 1 87.38 165 LEU B O 1
ATOM 3733 N N . ASP B 1 166 ? -13.07 9.57 7.031 1 93.06 166 ASP B N 1
ATOM 3734 C CA . ASP B 1 166 ? -14.484 9.398 6.695 1 93.06 166 ASP B CA 1
ATOM 3735 C C . ASP B 1 166 ? -15.078 10.695 6.152 1 93.06 166 ASP B C 1
ATOM 3737 O O . ASP B 1 166 ? -14.992 11.742 6.797 1 93.06 166 ASP B O 1
ATOM 3741 N N . THR B 1 167 ? -15.664 10.555 4.98 1 97.19 167 THR B N 1
ATOM 3742 C CA . THR B 1 167 ? -16.125 11.75 4.285 1 97.19 167 THR B CA 1
ATOM 3743 C C . THR B 1 167 ? -17.219 12.453 5.09 1 97.19 167 THR B C 1
ATOM 3745 O O . THR B 1 167 ? -17.156 13.664 5.297 1 97.19 167 THR B O 1
ATOM 3748 N N . ALA B 1 168 ? -18.203 11.695 5.547 1 97.5 168 ALA B N 1
ATOM 3749 C CA . ALA B 1 168 ? -19.328 12.289 6.262 1 97.5 168 ALA B CA 1
ATOM 3750 C C . ALA B 1 168 ? -18.859 13.008 7.523 1 97.5 168 ALA B C 1
ATOM 3752 O O . ALA B 1 168 ? -19.266 14.141 7.793 1 97.5 168 ALA B O 1
ATOM 3753 N N . THR B 1 169 ? -18 12.375 8.266 1 97.69 169 THR B N 1
ATOM 3754 C CA . THR B 1 169 ? -17.453 12.969 9.492 1 97.69 169 THR B CA 1
ATOM 3755 C C . THR B 1 169 ? -16.656 14.234 9.172 1 97.69 169 THR B C 1
ATOM 3757 O O . THR B 1 169 ? -16.828 15.266 9.828 1 97.69 169 THR B O 1
ATOM 3760 N N . MET B 1 170 ? -15.828 14.164 8.18 1 98.19 170 MET B N 1
ATOM 3761 C CA . MET B 1 170 ? -14.984 15.297 7.797 1 98.19 170 MET B CA 1
ATOM 3762 C C . MET B 1 170 ? -15.836 16.5 7.387 1 98.19 170 MET B C 1
ATOM 3764 O O . MET B 1 170 ? -15.586 17.609 7.832 1 98.19 170 MET B O 1
ATOM 3768 N N . ILE B 1 171 ? -16.875 16.234 6.574 1 98.44 171 ILE B N 1
ATOM 3769 C CA . ILE B 1 171 ? -17.719 17.312 6.059 1 98.44 171 ILE B CA 1
ATOM 3770 C C . ILE B 1 171 ? -18.531 17.922 7.195 1 98.44 171 ILE B C 1
ATOM 3772 O O . ILE B 1 171 ? -18.734 19.125 7.246 1 98.44 171 ILE B O 1
ATOM 3776 N N . ASN B 1 172 ? -19.016 17.062 8.109 1 98.69 172 ASN B N 1
ATOM 3777 C CA . ASN B 1 172 ? -19.75 17.594 9.266 1 98.69 172 ASN B CA 1
ATOM 3778 C C . ASN B 1 172 ? -18.875 18.484 10.125 1 98.69 172 ASN B C 1
ATOM 3780 O O . ASN B 1 172 ? -19.328 19.531 10.594 1 98.69 172 ASN B O 1
ATOM 3784 N N . LYS B 1 173 ? -17.688 18.109 10.344 1 98.75 173 LYS B N 1
ATOM 3785 C CA . LYS B 1 173 ? -16.734 18.922 11.086 1 98.75 173 LYS B CA 1
ATOM 3786 C C . LYS B 1 173 ? -16.469 20.25 10.367 1 98.75 173 LYS B C 1
ATOM 3788 O O . LYS B 1 173 ? -16.469 21.312 10.992 1 98.75 173 LYS B O 1
ATOM 3793 N N . LEU B 1 174 ? -16.266 20.141 9.078 1 98.75 174 LEU B N 1
ATOM 3794 C CA . LEU B 1 174 ? -16 21.328 8.266 1 98.75 174 LEU B CA 1
ATOM 3795 C C . LEU B 1 174 ? -17.172 22.312 8.344 1 98.75 174 LEU B C 1
ATOM 3797 O O . LEU B 1 174 ? -16.953 23.516 8.523 1 98.75 174 LEU B O 1
ATOM 3801 N N . LYS B 1 175 ? -18.328 21.797 8.219 1 98.69 175 LYS B N 1
ATOM 3802 C CA . LYS B 1 175 ? -19.531 22.641 8.273 1 98.69 175 LYS B CA 1
ATOM 3803 C C . LYS B 1 175 ? -19.641 23.344 9.617 1 98.69 175 LYS B C 1
ATOM 3805 O O . LYS B 1 175 ? -20.047 24.5 9.68 1 98.69 175 LYS B O 1
ATOM 3810 N N . ALA B 1 176 ? -19.344 22.625 10.68 1 98.75 176 ALA B N 1
ATOM 3811 C CA . ALA B 1 176 ? -19.359 23.234 12.008 1 98.75 176 ALA B CA 1
ATOM 3812 C C . ALA B 1 176 ? -18.391 24.406 12.086 1 98.75 176 ALA B C 1
ATOM 3814 O O . ALA B 1 176 ? -18.719 25.469 12.625 1 98.75 176 ALA B O 1
ATOM 3815 N N . VAL B 1 177 ? -17.219 24.25 11.547 1 98.75 177 VAL B N 1
ATOM 3816 C CA . VAL B 1 177 ? -16.219 25.312 11.531 1 98.75 177 VAL B CA 1
ATOM 3817 C C . VAL B 1 177 ? -16.703 26.484 10.695 1 98.75 177 VAL B C 1
ATOM 3819 O O . VAL B 1 177 ? -16.641 27.641 11.125 1 98.75 177 VAL B O 1
ATOM 3822 N N . GLN B 1 178 ? -17.281 26.156 9.586 1 98.25 178 GLN B N 1
ATOM 3823 C CA . GLN B 1 178 ? -17.719 27.172 8.625 1 98.25 178 GLN B CA 1
ATOM 3824 C C . GLN B 1 178 ? -18.938 27.922 9.125 1 98.25 178 GLN B C 1
ATOM 3826 O O . GLN B 1 178 ? -19.266 29 8.625 1 98.25 178 GLN B O 1
ATOM 3831 N N . SER B 1 179 ? -19.625 27.328 10.039 1 98.5 179 SER B N 1
ATOM 3832 C CA . SER B 1 179 ? -20.812 27.984 10.586 1 98.5 179 SER B CA 1
ATOM 3833 C C . SER B 1 179 ? -20.438 29.188 11.43 1 98.5 179 SER B C 1
ATOM 3835 O O . SER B 1 179 ? -21.297 30.016 11.766 1 98.5 179 SER B O 1
ATOM 3837 N N . VAL B 1 180 ? -19.219 29.281 11.883 1 98.38 180 VAL B N 1
ATOM 3838 C CA . VAL B 1 180 ? -18.75 30.422 12.648 1 98.38 180 VAL B CA 1
ATOM 3839 C C . VAL B 1 180 ? -18.234 31.5 11.703 1 98.38 180 VAL B C 1
ATOM 3841 O O . VAL B 1 180 ? -17.219 31.312 11.016 1 98.38 180 VAL B O 1
ATOM 3844 N N . GLU B 1 181 ? -18.891 32.594 11.773 1 94.19 181 GLU B N 1
ATOM 3845 C CA . GLU B 1 181 ? -18.531 33.688 10.883 1 94.19 181 GLU B CA 1
ATOM 3846 C C . GLU B 1 181 ? -17.125 34.219 11.164 1 94.19 181 GLU B C 1
ATOM 3848 O O . GLU B 1 181 ? -16.734 34.344 12.32 1 94.19 181 GLU B O 1
ATOM 3853 N N . SER B 1 182 ? -16.328 34.406 10.195 1 94.19 182 SER B N 1
ATOM 3854 C CA . SER B 1 182 ? -15 35.031 10.211 1 94.19 182 SER B CA 1
ATOM 3855 C C . SER B 1 182 ? -14.008 34.188 10.992 1 94.19 182 SER B C 1
ATOM 3857 O O . SER B 1 182 ? -13.039 34.688 11.555 1 94.19 182 SER B O 1
ATOM 3859 N N . THR B 1 183 ? -14.336 32.875 11.25 1 97.81 183 THR B N 1
ATOM 3860 C CA . THR B 1 183 ? -13.398 31.984 11.938 1 97.81 183 THR B CA 1
ATOM 3861 C C . THR B 1 183 ? -12.016 32.062 11.297 1 97.81 183 THR B C 1
ATOM 3863 O O . THR B 1 183 ? -11.898 32.156 10.078 1 97.81 183 THR B O 1
ATOM 3866 N N . LYS B 1 184 ? -11.008 31.938 12.094 1 98.12 184 LYS B N 1
ATOM 3867 C CA . LYS B 1 184 ? -9.625 31.859 11.625 1 98.12 184 LYS B CA 1
ATOM 3868 C C . LYS B 1 184 ? -9.164 30.406 11.5 1 98.12 184 LYS B C 1
ATOM 3870 O O . LYS B 1 184 ? -8.07 30.141 11.008 1 98.12 184 LYS B O 1
ATOM 3875 N N . LEU B 1 185 ? -10.023 29.484 11.93 1 98.5 185 LEU B N 1
ATOM 3876 C CA . LEU B 1 185 ? -9.656 28.078 11.961 1 98.5 185 LEU B CA 1
ATOM 3877 C C . LEU B 1 185 ? -9.695 27.469 10.562 1 98.5 185 LEU B C 1
ATOM 3879 O O . LEU B 1 185 ? -10.773 27.312 9.984 1 98.5 185 LEU B O 1
ATOM 3883 N N . LYS B 1 186 ? -8.523 27.172 10.039 1 97.56 186 LYS B N 1
ATOM 3884 C CA . LYS B 1 186 ? -8.406 26.531 8.734 1 97.56 186 LYS B CA 1
ATOM 3885 C C . LYS B 1 186 ? -8.438 25.016 8.859 1 97.56 186 LYS B C 1
ATOM 3887 O O . LYS B 1 186 ? -7.883 24.453 9.812 1 97.56 186 LYS B O 1
ATOM 3892 N N . PHE B 1 187 ? -9.062 24.375 7.906 1 97.88 187 PHE B N 1
ATOM 3893 C CA . PHE B 1 187 ? -9.359 22.953 7.965 1 97.88 187 PHE B CA 1
ATOM 3894 C C . PHE B 1 187 ? -8.555 22.188 6.922 1 97.88 187 PHE B C 1
ATOM 3896 O O . PHE B 1 187 ? -8.734 22.406 5.719 1 97.88 187 PHE B O 1
ATOM 3903 N N . PHE B 1 188 ? -7.695 21.234 7.348 1 97 188 PHE B N 1
ATOM 3904 C CA . PHE B 1 188 ? -6.844 20.422 6.473 1 97 188 PHE B CA 1
ATOM 3905 C C . PHE B 1 188 ? -7.09 18.938 6.688 1 97 188 PHE B C 1
ATOM 3907 O O . PHE B 1 188 ? -7.383 18.516 7.805 1 97 188 PHE B O 1
ATOM 3914 N N . THR B 1 189 ? -6.996 18.172 5.66 1 96.12 189 THR B N 1
ATOM 3915 C CA . THR B 1 189 ? -7.043 16.734 5.797 1 96.12 189 THR B CA 1
ATOM 3916 C C . THR B 1 189 ? -5.645 16.125 5.676 1 96.12 189 THR B C 1
ATOM 3918 O O . THR B 1 189 ? -4.754 16.734 5.078 1 96.12 189 THR B O 1
ATOM 3921 N N . ALA B 1 190 ? -5.508 14.922 6.191 1 93.56 190 ALA B N 1
ATOM 3922 C CA . ALA B 1 190 ? -4.191 14.289 6.242 1 93.56 190 ALA B CA 1
ATOM 3923 C C . ALA B 1 190 ? -4.039 13.25 5.141 1 93.56 190 ALA B C 1
ATOM 3925 O O . ALA B 1 190 ? -2.934 12.773 4.875 1 93.56 190 ALA B O 1
ATOM 3926 N N . LYS B 1 191 ? -5.121 12.906 4.465 1 93.56 191 LYS B N 1
ATOM 3927 C CA . LYS B 1 191 ? -5.055 11.828 3.477 1 93.56 191 LYS B CA 1
ATOM 3928 C C . LYS B 1 191 ? -5.484 12.32 2.098 1 93.56 191 LYS B C 1
ATOM 3930 O O . LYS B 1 191 ? -6.465 13.062 1.973 1 93.56 191 LYS B O 1
ATOM 3935 N N . THR B 1 192 ? -4.766 11.875 1.158 1 95.12 192 THR B N 1
ATOM 3936 C CA . THR B 1 192 ? -4.902 12.406 -0.196 1 95.12 192 THR B CA 1
ATOM 3937 C C . THR B 1 192 ? -6.262 12.031 -0.784 1 95.12 192 THR B C 1
ATOM 3939 O O . THR B 1 192 ? -6.828 12.789 -1.575 1 95.12 192 THR B O 1
ATOM 3942 N N . GLN B 1 193 ? -6.836 10.922 -0.397 1 95.88 193 GLN B N 1
ATOM 3943 C CA . GLN B 1 193 ? -8.117 10.453 -0.924 1 95.88 193 GLN B CA 1
ATOM 3944 C C . GLN B 1 193 ? -9.227 11.453 -0.632 1 95.88 193 GLN B C 1
ATOM 3946 O O . GLN B 1 193 ? -10.211 11.539 -1.375 1 95.88 193 GLN B O 1
ATOM 3951 N N . PHE B 1 194 ? -9.016 12.312 0.398 1 96.62 194 PHE B N 1
ATOM 3952 C CA . PHE B 1 194 ? -10.102 13.156 0.879 1 96.62 194 PHE B CA 1
ATOM 3953 C C . PHE B 1 194 ? -9.883 14.609 0.472 1 96.62 194 PHE B C 1
ATOM 3955 O O . PHE B 1 194 ? -10.742 15.453 0.693 1 96.62 194 PHE B O 1
ATOM 3962 N N . VAL B 1 195 ? -8.789 14.898 -0.169 1 94.94 195 VAL B N 1
ATOM 3963 C CA . VAL B 1 195 ? -8.398 16.281 -0.419 1 94.94 195 VAL B CA 1
ATOM 3964 C C . VAL B 1 195 ? -9.383 16.922 -1.394 1 94.94 195 VAL B C 1
ATOM 3966 O O . VAL B 1 195 ? -9.852 18.047 -1.16 1 94.94 195 VAL B O 1
ATOM 3969 N N . LYS B 1 196 ? -9.641 16.234 -2.482 1 94.88 196 LYS B N 1
ATOM 3970 C CA . LYS B 1 196 ? -10.539 16.812 -3.482 1 94.88 196 LYS B CA 1
ATOM 3971 C C . LYS B 1 196 ? -11.898 17.141 -2.877 1 94.88 196 LYS B C 1
ATOM 3973 O O . LYS B 1 196 ? -12.422 18.234 -3.07 1 94.88 196 LYS B O 1
ATOM 3978 N N . THR B 1 197 ? -12.438 16.172 -2.119 1 95.81 197 THR B N 1
ATOM 3979 C CA . THR B 1 197 ? -13.734 16.375 -1.482 1 95.81 197 THR B CA 1
ATOM 3980 C C . THR B 1 197 ? -13.68 17.547 -0.493 1 95.81 197 THR B C 1
ATOM 3982 O O . THR B 1 197 ? -14.602 18.359 -0.427 1 95.81 197 THR B O 1
ATOM 3985 N N . LEU B 1 198 ? -12.656 17.609 0.293 1 96.62 198 LEU B N 1
ATOM 3986 C CA . LEU B 1 198 ? -12.516 18.688 1.258 1 96.62 198 LEU B CA 1
ATOM 3987 C C . LEU B 1 198 ? -12.508 20.047 0.556 1 96.62 198 LEU B C 1
ATOM 3989 O O . LEU B 1 198 ? -13.25 20.953 0.944 1 96.62 198 LEU B O 1
ATOM 3993 N N . LEU B 1 199 ? -11.711 20.156 -0.505 1 95.81 199 LEU B N 1
ATOM 3994 C CA . LEU B 1 199 ? -11.586 21.406 -1.24 1 95.81 199 LEU B CA 1
ATOM 3995 C C . LEU B 1 199 ? -12.914 21.797 -1.888 1 95.81 199 LEU B C 1
ATOM 3997 O O . LEU B 1 199 ? -13.312 22.953 -1.848 1 95.81 199 LEU B O 1
ATOM 4001 N N . ASP B 1 200 ? -13.539 20.812 -2.441 1 95.31 200 ASP B N 1
ATOM 4002 C CA . ASP B 1 200 ? -14.805 21.062 -3.121 1 95.31 200 ASP B CA 1
ATOM 4003 C C . ASP B 1 200 ? -15.867 21.547 -2.139 1 95.31 200 ASP B C 1
ATOM 4005 O O . ASP B 1 200 ? -16.875 22.141 -2.545 1 95.31 200 ASP B O 1
ATOM 4009 N N . ASN B 1 201 ? -15.68 21.344 -0.872 1 96.94 201 ASN B N 1
ATOM 4010 C CA . ASN B 1 201 ? -16.625 21.766 0.149 1 96.94 201 ASN B CA 1
ATOM 4011 C C . ASN B 1 201 ? -16.109 22.969 0.933 1 96.94 201 ASN B C 1
ATOM 4013 O O . ASN B 1 201 ? -16.609 23.266 2.016 1 96.94 201 ASN B O 1
ATOM 4017 N N . GLY B 1 202 ? -15.086 23.562 0.463 1 95.81 202 GLY B N 1
ATOM 4018 C CA . GLY B 1 202 ? -14.633 24.812 1.029 1 95.81 202 GLY B CA 1
ATOM 4019 C C . GLY B 1 202 ? -13.516 24.656 2.041 1 95.81 202 GLY B C 1
ATOM 4020 O O . GLY B 1 202 ? -13.141 25.609 2.721 1 95.81 202 GLY B O 1
ATOM 4021 N N . GLY B 1 203 ? -13.016 23.422 2.172 1 96.31 203 GLY B N 1
ATOM 4022 C CA . GLY B 1 203 ? -11.859 23.203 3.031 1 96.31 203 GLY B CA 1
ATOM 4023 C C . GLY B 1 203 ? -10.609 23.891 2.523 1 96.31 203 GLY B C 1
ATOM 4024 O O . GLY B 1 203 ? -10.609 24.469 1.435 1 96.31 203 GLY B O 1
ATOM 4025 N N . ASN B 1 204 ? -9.555 23.812 3.277 1 95.81 204 ASN B N 1
ATOM 4026 C CA . ASN B 1 204 ? -8.445 24.734 3.053 1 95.81 204 ASN B CA 1
ATOM 4027 C C . ASN B 1 204 ? -7.242 24.016 2.443 1 95.81 204 ASN B C 1
ATOM 4029 O O . ASN B 1 204 ? -6.383 24.656 1.833 1 95.81 204 ASN B O 1
ATOM 4033 N N . GLY B 1 205 ? -7.109 22.703 2.693 1 94.94 205 GLY B N 1
ATOM 4034 C CA . GLY B 1 205 ? -5.957 22.094 2.049 1 94.94 205 GLY B CA 1
ATOM 4035 C C . GLY B 1 205 ? -5.57 20.766 2.66 1 94.94 205 GLY B C 1
ATOM 4036 O O . GLY B 1 205 ? -6.438 19.969 3.029 1 94.94 205 GLY B O 1
ATOM 4037 N N . PHE B 1 206 ? -4.227 20.516 2.598 1 95.31 206 PHE B N 1
ATOM 4038 C CA . PHE B 1 206 ? -3.686 19.188 2.908 1 95.31 206 PHE B CA 1
ATOM 4039 C C . PHE B 1 206 ? -2.463 19.312 3.811 1 95.31 206 PHE B C 1
ATOM 4041 O O . PHE B 1 206 ? -1.627 20.203 3.623 1 95.31 206 PHE B O 1
ATOM 4048 N N . SER B 1 207 ? -2.406 18.5 4.832 1 94.62 207 SER B N 1
ATOM 4049 C CA . SER B 1 207 ? -1.235 18.266 5.672 1 94.62 207 SER B CA 1
ATOM 4050 C C . SER B 1 207 ? -1.027 16.766 5.934 1 94.62 207 SER B C 1
ATOM 4052 O O . SER B 1 207 ? -1.642 16.203 6.84 1 94.62 207 SER B O 1
ATOM 4054 N N . GLY B 1 208 ? -0.105 16.172 5.141 1 92.25 208 GLY B N 1
ATOM 4055 C CA . GLY B 1 208 ? 0.02 14.727 5.297 1 92.25 208 GLY B CA 1
ATOM 4056 C C . GLY B 1 208 ? 1.316 14.172 4.734 1 92.25 208 GLY B C 1
ATOM 4057 O O . GLY B 1 208 ? 2.15 14.93 4.23 1 92.25 208 GLY B O 1
ATOM 4058 N N . VAL B 1 209 ? 1.505 12.922 4.766 1 89.12 209 VAL B N 1
ATOM 4059 C CA . VAL B 1 209 ? 2.762 12.203 4.609 1 89.12 209 VAL B CA 1
ATOM 4060 C C . VAL B 1 209 ? 3.217 12.266 3.152 1 89.12 209 VAL B C 1
ATOM 4062 O O . VAL B 1 209 ? 4.418 12.305 2.873 1 89.12 209 VAL B O 1
ATOM 4065 N N . ILE B 1 210 ? 2.334 12.32 2.242 1 91.56 210 ILE B N 1
ATOM 4066 C CA . ILE B 1 210 ? 2.674 12.219 0.828 1 91.56 210 ILE B CA 1
ATOM 4067 C C . ILE B 1 210 ? 3.486 13.438 0.4 1 91.56 210 ILE B C 1
ATOM 4069 O O . ILE B 1 210 ? 4.316 13.352 -0.51 1 91.56 210 ILE B O 1
ATOM 4073 N N . ALA B 1 211 ? 3.34 14.508 1.101 1 92.44 211 ALA B N 1
ATOM 4074 C CA . ALA B 1 211 ? 4.066 15.734 0.797 1 92.44 211 ALA B CA 1
ATOM 4075 C C . ALA B 1 211 ? 5.562 15.562 1.037 1 92.44 211 ALA B C 1
ATOM 4077 O O . ALA B 1 211 ? 6.371 16.375 0.576 1 92.44 211 ALA B O 1
ATOM 4078 N N . ASN B 1 212 ? 5.957 14.508 1.714 1 92.81 212 ASN B N 1
ATOM 4079 C CA . ASN B 1 212 ? 7.367 14.234 1.964 1 92.81 212 ASN B CA 1
ATOM 4080 C C . ASN B 1 212 ? 8.023 13.531 0.78 1 92.81 212 ASN B C 1
ATOM 4082 O O . ASN B 1 212 ? 9.234 13.297 0.782 1 92.81 212 ASN B O 1
ATOM 4086 N N . PHE B 1 213 ? 7.219 13.219 -0.204 1 94.62 213 PHE B N 1
ATOM 4087 C CA . PHE B 1 213 ? 7.73 12.602 -1.42 1 94.62 213 PHE B CA 1
ATOM 4088 C C . PHE B 1 213 ? 7.637 13.562 -2.6 1 94.62 213 PHE B C 1
ATOM 4090 O O . PHE B 1 213 ? 8.594 13.711 -3.363 1 94.62 213 PHE B O 1
ATOM 4097 N N . PHE B 1 214 ? 6.484 14.234 -2.74 1 93.75 214 PHE B N 1
ATOM 4098 C CA . PHE B 1 214 ? 6.25 15.125 -3.865 1 93.75 214 PHE B CA 1
ATOM 4099 C C . PHE B 1 214 ? 5.398 16.312 -3.441 1 93.75 214 PHE B C 1
ATOM 4101 O O . PHE B 1 214 ? 4.27 16.484 -3.91 1 93.75 214 PHE B O 1
ATOM 4108 N N . PRO B 1 215 ? 6.008 17.219 -2.674 1 95.38 215 PRO B N 1
ATOM 4109 C CA . PRO B 1 215 ? 5.25 18.375 -2.209 1 95.38 215 PRO B CA 1
ATOM 4110 C C . PRO B 1 215 ? 4.703 19.234 -3.357 1 95.38 215 PRO B C 1
ATOM 4112 O O . PRO B 1 215 ? 3.607 19.781 -3.256 1 95.38 215 PRO B O 1
ATOM 4115 N N . TRP B 1 216 ? 5.355 19.266 -4.523 1 96 216 TRP B N 1
ATOM 4116 C CA . TRP B 1 216 ? 4.934 20.109 -5.648 1 96 216 TRP B CA 1
ATOM 4117 C C . TRP B 1 216 ? 3.631 19.578 -6.25 1 96 216 TRP B C 1
ATOM 4119 O O . TRP B 1 216 ? 2.818 20.359 -6.758 1 96 216 TRP B O 1
ATOM 4129 N N . MET B 1 217 ? 3.445 18.25 -6.172 1 96.38 217 MET B N 1
ATOM 4130 C CA . MET B 1 217 ? 2.193 17.688 -6.668 1 96.38 217 MET B CA 1
ATOM 4131 C C . MET B 1 217 ? 1.02 18.125 -5.793 1 96.38 217 MET B C 1
ATOM 4133 O O . MET B 1 217 ? -0.055 18.453 -6.305 1 96.38 217 MET B O 1
ATOM 4137 N N . MET B 1 218 ? 1.264 18.125 -4.473 1 95.12 218 MET B N 1
ATOM 4138 C CA . MET B 1 218 ? 0.211 18.547 -3.551 1 95.12 218 MET B CA 1
ATOM 4139 C C . MET B 1 218 ? -0.068 20.047 -3.682 1 95.12 218 MET B C 1
ATOM 4141 O O . MET B 1 218 ? -1.215 20.469 -3.562 1 95.12 218 MET B O 1
ATOM 4145 N N . VAL B 1 219 ? 1.025 20.797 -3.871 1 95.94 219 VAL B N 1
ATOM 4146 C CA . VAL B 1 219 ? 0.866 22.219 -4.098 1 95.94 219 VAL B CA 1
ATOM 4147 C C . VAL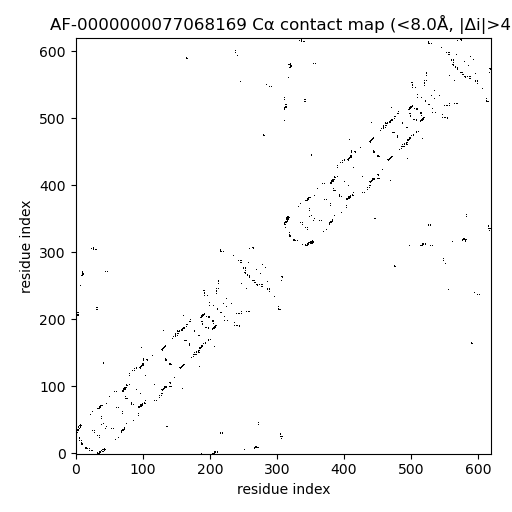 B 1 219 ? -0.008 22.469 -5.328 1 95.94 219 VAL B C 1
ATOM 4149 O O . VAL B 1 219 ? -0.92 23.297 -5.297 1 95.94 219 VAL B O 1
ATOM 4152 N N . TRP B 1 220 ? 0.258 21.719 -6.348 1 96.44 220 TRP B N 1
ATOM 4153 C CA . TRP B 1 220 ? -0.552 21.828 -7.559 1 96.44 220 TRP B CA 1
ATOM 4154 C C . TRP B 1 220 ? -2.012 21.5 -7.266 1 96.44 220 TRP B C 1
ATOM 4156 O O . TRP B 1 220 ? -2.914 22.234 -7.656 1 96.44 220 TRP B O 1
ATOM 4166 N N . MET B 1 221 ? -2.324 20.422 -6.57 1 95.62 221 MET B N 1
ATOM 4167 C CA . MET B 1 221 ? -3.678 19.969 -6.277 1 95.62 221 MET B CA 1
ATOM 4168 C C . MET B 1 221 ? -4.438 21 -5.449 1 95.62 221 MET B C 1
ATOM 4170 O O . MET B 1 221 ? -5.617 21.25 -5.695 1 95.62 221 MET B O 1
ATOM 4174 N N . THR B 1 222 ? -3.76 21.609 -4.492 1 94.56 222 THR B N 1
ATOM 4175 C CA . THR B 1 222 ? -4.434 22.5 -3.551 1 94.56 222 THR B CA 1
ATOM 4176 C C . THR B 1 222 ? -4.426 23.938 -4.062 1 94.56 222 THR B C 1
ATOM 4178 O O . THR B 1 222 ? -5.098 24.797 -3.5 1 94.56 222 THR B O 1
ATOM 4181 N N . GLY B 1 223 ? -3.67 24.219 -5.082 1 93 223 GLY B N 1
ATOM 4182 C CA . GLY B 1 223 ? -3.625 25.531 -5.703 1 93 223 GLY B CA 1
ATOM 4183 C C . GLY B 1 223 ? -4.246 25.547 -7.086 1 93 223 GLY B C 1
ATOM 4184 O O . GLY B 1 223 ? -5.461 25.703 -7.223 1 93 223 GLY B O 1
ATOM 4185 N N . LYS B 1 224 ? -3.373 25.25 -8.109 1 87.44 224 LYS B N 1
ATOM 4186 C CA . LYS B 1 224 ? -3.787 25.234 -9.508 1 87.44 224 LYS B CA 1
ATOM 4187 C C . LYS B 1 224 ? -4.93 24.25 -9.742 1 87.44 224 LYS B C 1
ATOM 4189 O O . LYS B 1 224 ? -5.793 24.484 -10.594 1 87.44 224 LYS B O 1
ATOM 4194 N N . GLY B 1 225 ? -4.922 23.219 -9.023 1 88.19 225 GLY B N 1
ATOM 4195 C CA . GLY B 1 225 ? -5.938 22.188 -9.172 1 88.19 225 GLY B CA 1
ATOM 4196 C C . GLY B 1 225 ? -7.348 22.688 -8.938 1 88.19 225 GLY B C 1
ATOM 4197 O O . GLY B 1 225 ? -8.32 22.062 -9.375 1 88.19 225 GLY B O 1
ATOM 4198 N N . ARG B 1 226 ? -7.434 23.828 -8.289 1 87.62 226 ARG B N 1
ATOM 4199 C CA . ARG B 1 226 ? -8.742 24.406 -8.008 1 87.62 226 ARG B CA 1
ATOM 4200 C C . ARG B 1 226 ? -9.273 25.172 -9.211 1 87.62 226 ARG B C 1
ATOM 4202 O O . ARG B 1 226 ? -10.453 25.5 -9.273 1 87.62 226 ARG B O 1
ATOM 4209 N N . GLU B 1 227 ? -8.391 25.453 -10.164 1 89.12 227 GLU B N 1
ATOM 4210 C CA . GLU B 1 227 ? -8.734 26.344 -11.266 1 89.12 227 GLU B CA 1
ATOM 4211 C C . GLU B 1 227 ? -8.727 25.609 -12.602 1 89.12 227 GLU B C 1
ATOM 4213 O O . GLU B 1 227 ? -8.992 26.203 -13.648 1 89.12 227 GLU B O 1
ATOM 4218 N N . VAL B 1 228 ? -8.383 24.391 -12.586 1 88.94 228 VAL B N 1
ATOM 4219 C CA . VAL B 1 228 ? -8.25 23.641 -13.836 1 88.94 228 VAL B CA 1
ATOM 4220 C C . VAL B 1 228 ? -9.516 22.828 -14.086 1 88.94 228 VAL B C 1
ATOM 4222 O O . VAL B 1 228 ? -10.445 22.844 -13.289 1 88.94 228 VAL B O 1
ATOM 4225 N N . GLY B 1 229 ? -9.492 22.188 -15.273 1 87.19 229 GLY B N 1
ATOM 4226 C CA . GLY B 1 229 ? -10.617 21.344 -15.641 1 87.19 229 GLY B CA 1
ATOM 4227 C C . GLY B 1 229 ? -10.695 20.062 -14.828 1 87.19 229 GLY B C 1
ATOM 4228 O O . GLY B 1 229 ? -9.695 19.625 -14.258 1 87.19 229 GLY B O 1
ATOM 4229 N N . GLU B 1 230 ? -11.859 19.5 -14.781 1 92.69 230 GLU B N 1
ATOM 4230 C CA . GLU B 1 230 ? -12.148 18.312 -13.969 1 92.69 230 GLU B CA 1
ATOM 4231 C C . GLU B 1 230 ? -11.281 17.141 -14.383 1 92.69 230 GLU B C 1
ATOM 4233 O O . GLU B 1 230 ? -10.867 16.344 -13.539 1 92.69 230 GLU B O 1
ATOM 4238 N N . LYS B 1 231 ? -10.992 17.094 -15.633 1 94.06 231 LYS B N 1
ATOM 4239 C CA . LYS B 1 231 ? -10.195 15.969 -16.125 1 94.06 231 LYS B CA 1
ATOM 4240 C C . LYS B 1 231 ? -8.797 15.984 -15.516 1 94.06 231 LYS B C 1
ATOM 4242 O O . LYS B 1 231 ? -8.312 14.961 -15.031 1 94.06 231 LYS B O 1
ATOM 4247 N N . GLU B 1 232 ? -8.141 17.141 -15.555 1 95.62 232 GLU B N 1
ATOM 4248 C CA . GLU B 1 232 ? -6.801 17.297 -14.992 1 95.62 232 GLU B CA 1
ATOM 4249 C C . GLU B 1 232 ? -6.809 17.062 -13.484 1 95.62 232 GLU B C 1
ATOM 4251 O O . GLU B 1 232 ? -5.922 16.406 -12.945 1 95.62 232 GLU B O 1
ATOM 4256 N N . ARG B 1 233 ? -7.824 17.609 -12.883 1 95.5 233 ARG B N 1
ATOM 4257 C CA . ARG B 1 233 ? -7.949 17.469 -11.43 1 95.5 233 ARG B CA 1
ATOM 4258 C C . ARG B 1 233 ? -8.148 16.016 -11.023 1 95.5 233 ARG B C 1
ATOM 4260 O O . ARG B 1 233 ? -7.559 15.555 -10.047 1 95.5 233 ARG B O 1
ATOM 4267 N N . GLU B 1 234 ? -8.945 15.359 -11.758 1 94.88 234 GLU B N 1
ATOM 4268 C CA . GLU B 1 234 ? -9.203 13.945 -11.484 1 94.88 234 GLU B CA 1
ATOM 4269 C C . GLU B 1 234 ? -7.953 13.102 -11.703 1 94.88 234 GLU B C 1
ATOM 4271 O O . GLU B 1 234 ? -7.711 12.141 -10.961 1 94.88 234 GLU B O 1
ATOM 4276 N N . LYS B 1 235 ? -7.211 13.438 -12.695 1 95.5 235 LYS B N 1
ATOM 4277 C CA . LYS B 1 235 ? -5.961 12.727 -12.953 1 95.5 235 LYS B CA 1
ATOM 4278 C C . LYS B 1 235 ? -5.004 12.867 -11.773 1 95.5 235 LYS B C 1
ATOM 4280 O O . LYS B 1 235 ? -4.422 11.883 -11.32 1 95.5 235 LYS B O 1
ATOM 4285 N N . MET B 1 236 ? -4.875 14.094 -11.273 1 96.69 236 MET B N 1
ATOM 4286 C CA . MET B 1 236 ? -4.02 14.336 -10.117 1 96.69 236 MET B CA 1
ATOM 4287 C C . MET B 1 236 ? -4.547 13.602 -8.891 1 96.69 236 MET B C 1
ATOM 4289 O O . MET B 1 236 ? -3.783 12.961 -8.164 1 96.69 236 MET B O 1
ATOM 4293 N N . HIS B 1 237 ? -5.84 13.695 -8.695 1 95.56 237 HIS B N 1
ATOM 4294 C CA . HIS B 1 237 ? -6.453 13.047 -7.547 1 95.56 237 HIS B CA 1
ATOM 4295 C C . HIS B 1 237 ? -6.207 11.539 -7.57 1 95.56 237 HIS B C 1
ATOM 4297 O O . HIS B 1 237 ? -5.887 10.945 -6.539 1 95.56 237 HIS B O 1
ATOM 4303 N N . ARG B 1 238 ? -6.367 10.93 -8.68 1 95 238 ARG B N 1
ATOM 4304 C CA . ARG B 1 238 ? -6.125 9.5 -8.844 1 95 238 ARG B CA 1
ATOM 4305 C C . ARG B 1 238 ? -4.676 9.148 -8.523 1 95 238 ARG B C 1
ATOM 4307 O O . ARG B 1 238 ? -4.414 8.203 -7.781 1 95 238 ARG B O 1
ATOM 4314 N N . PHE B 1 239 ? -3.773 9.891 -9.078 1 95.88 239 PHE B N 1
ATOM 4315 C CA . PHE B 1 239 ? -2.354 9.68 -8.82 1 95.88 239 PHE B CA 1
ATOM 4316 C C . PHE B 1 239 ? -2.057 9.766 -7.328 1 95.88 239 PHE B C 1
ATOM 4318 O O . PHE B 1 239 ? -1.418 8.867 -6.77 1 95.88 239 PHE B O 1
ATOM 4325 N N . LEU B 1 240 ? -2.557 10.789 -6.727 1 95.75 240 LEU B N 1
ATOM 4326 C CA . LEU B 1 240 ? -2.275 11.016 -5.312 1 95.75 240 LEU B CA 1
ATOM 4327 C C . LEU B 1 240 ? -2.895 9.922 -4.449 1 95.75 240 LEU B C 1
ATOM 4329 O O . LEU B 1 240 ? -2.285 9.477 -3.477 1 95.75 240 LEU B O 1
ATOM 4333 N N . SER B 1 241 ? -4.078 9.516 -4.805 1 94.06 241 SER B N 1
ATOM 4334 C CA . SER B 1 241 ? -4.77 8.469 -4.062 1 94.06 241 SER B CA 1
ATOM 4335 C C . SER B 1 241 ? -4.012 7.148 -4.133 1 94.06 241 SER B C 1
ATOM 4337 O O . SER B 1 241 ? -3.842 6.469 -3.117 1 94.06 241 SER B O 1
ATOM 4339 N N . VAL B 1 242 ? -3.51 6.82 -5.266 1 93.75 242 VAL B N 1
ATOM 4340 C CA . VAL B 1 242 ? -2.748 5.598 -5.488 1 93.75 242 VAL B CA 1
ATOM 4341 C C . VAL B 1 242 ? -1.4 5.691 -4.773 1 93.75 242 VAL B C 1
ATOM 4343 O O . VAL B 1 242 ? -0.949 4.727 -4.156 1 93.75 242 VAL B O 1
ATOM 4346 N N . SER B 1 243 ? -0.826 6.809 -4.82 1 93.81 243 SER B N 1
ATOM 4347 C CA . SER B 1 243 ? 0.504 7.008 -4.254 1 93.81 243 SER B CA 1
ATOM 4348 C C . SER B 1 243 ? 0.487 6.867 -2.734 1 93.81 243 SER B C 1
ATOM 4350 O O . SER B 1 243 ? 1.459 6.402 -2.139 1 93.81 243 SER B O 1
ATOM 4352 N N . ASP B 1 244 ? -0.594 7.277 -2.145 1 91.25 244 ASP B N 1
ATOM 4353 C CA . ASP B 1 244 ? -0.71 7.277 -0.689 1 91.25 244 ASP B CA 1
ATOM 4354 C C . ASP B 1 244 ? -0.455 5.887 -0.115 1 91.25 244 ASP B C 1
ATOM 4356 O O . ASP B 1 244 ? 0.34 5.73 0.813 1 91.25 244 ASP B O 1
ATOM 4360 N N . ARG B 1 245 ? -0.959 4.895 -0.731 1 87.75 245 ARG B N 1
ATOM 4361 C CA . ARG B 1 245 ? -0.852 3.525 -0.234 1 87.75 245 ARG B CA 1
ATOM 4362 C C . ARG B 1 245 ? 0.551 2.971 -0.458 1 87.75 245 ARG B C 1
ATOM 4364 O O . ARG B 1 245 ? 1.094 2.273 0.402 1 87.75 245 ARG B O 1
ATOM 4371 N N . VAL B 1 246 ? 1.126 3.293 -1.526 1 92.12 246 VAL B N 1
ATOM 4372 C CA . VAL B 1 246 ? 2.432 2.754 -1.894 1 92.12 246 VAL B CA 1
ATOM 4373 C C . VAL B 1 246 ? 3.52 3.412 -1.05 1 92.12 246 VAL B C 1
ATOM 4375 O O . VAL B 1 246 ? 4.344 2.727 -0.444 1 92.12 246 VAL B O 1
ATOM 4378 N N . LEU B 1 247 ? 3.352 4.668 -0.896 1 91.5 247 LEU B N 1
ATOM 4379 C CA . LEU B 1 247 ? 4.445 5.438 -0.314 1 91.5 247 LEU B CA 1
ATOM 4380 C C . LEU B 1 247 ? 4.371 5.426 1.209 1 91.5 247 LEU B C 1
ATOM 4382 O O . LEU B 1 247 ? 5.383 5.602 1.888 1 91.5 247 LEU B O 1
ATOM 4386 N N . ALA B 1 248 ? 3.186 5.207 1.73 1 88.19 248 ALA B N 1
ATOM 4387 C CA . ALA B 1 248 ? 3.021 5.152 3.18 1 88.19 248 ALA B CA 1
ATOM 4388 C C . ALA B 1 248 ? 3.562 3.844 3.748 1 88.19 248 ALA B C 1
ATOM 4390 O O . ALA B 1 248 ? 3.789 3.73 4.953 1 88.19 248 ALA B O 1
ATOM 4391 N N . HIS B 1 249 ? 3.746 2.859 2.848 1 89.94 249 HIS B N 1
ATOM 4392 C CA . HIS B 1 249 ? 4.305 1.584 3.281 1 89.94 249 HIS B CA 1
ATOM 4393 C C . HIS B 1 249 ? 5.719 1.757 3.82 1 89.94 249 HIS B C 1
ATOM 4395 O O . HIS B 1 249 ? 6.617 2.188 3.092 1 89.94 249 HIS B O 1
ATOM 4401 N N . LYS B 1 250 ? 5.953 1.425 5.176 1 89.62 250 LYS B N 1
ATOM 4402 C CA . LYS B 1 250 ? 7.234 1.503 5.871 1 89.62 250 LYS B CA 1
ATOM 4403 C C . LYS B 1 250 ? 7.684 2.953 6.039 1 89.62 250 LYS B C 1
ATOM 4405 O O . LYS B 1 250 ? 8.883 3.242 6.027 1 89.62 250 LYS B O 1
ATOM 4410 N N . TYR B 1 251 ? 6.711 3.914 6.023 1 89.12 251 TYR B N 1
ATOM 4411 C CA . TYR B 1 251 ? 6.973 5.305 6.371 1 89.12 251 TYR B CA 1
ATOM 4412 C C . TYR B 1 251 ? 7.344 5.441 7.844 1 89.12 251 TYR B C 1
ATOM 4414 O O . TYR B 1 251 ? 6.805 4.727 8.695 1 89.12 251 TYR B O 1
ATOM 4422 N N . PRO B 1 252 ? 8.352 6.223 8.086 1 88.75 252 PRO B N 1
ATOM 4423 C CA . PRO B 1 252 ? 8.984 7.293 7.309 1 88.75 252 PRO B CA 1
ATOM 4424 C C . PRO B 1 252 ? 10.234 6.824 6.578 1 88.75 252 PRO B C 1
ATOM 4426 O O . PRO B 1 252 ? 10.805 7.57 5.773 1 88.75 252 PRO B O 1
ATOM 4429 N N . THR B 1 253 ? 10.742 5.652 6.828 1 90.06 253 THR B N 1
ATOM 4430 C CA . THR B 1 253 ? 11.961 5.148 6.203 1 90.06 253 THR B CA 1
ATOM 4431 C C . THR B 1 253 ? 11.836 5.164 4.684 1 90.06 253 THR B C 1
ATOM 4433 O O . THR B 1 253 ? 12.789 5.496 3.979 1 90.06 253 THR B O 1
ATOM 4436 N N . SER B 1 254 ? 10.664 4.895 4.195 1 92.88 254 SER B N 1
ATOM 4437 C CA . SER B 1 254 ? 10.438 4.898 2.754 1 92.88 254 SER B CA 1
ATOM 4438 C C . SER B 1 254 ? 10.719 6.27 2.15 1 92.88 254 SER B C 1
ATOM 4440 O O . SER B 1 254 ? 11.281 6.371 1.061 1 92.88 254 SER B O 1
ATOM 4442 N N . ALA B 1 255 ? 10.312 7.328 2.859 1 92.94 255 ALA B N 1
ATOM 4443 C CA . ALA B 1 255 ? 10.547 8.672 2.348 1 92.94 255 ALA B CA 1
ATOM 4444 C C . ALA B 1 255 ? 12.039 8.992 2.295 1 92.94 255 ALA B C 1
ATOM 4446 O O . ALA B 1 255 ? 12.516 9.586 1.327 1 92.94 255 ALA B O 1
ATOM 4447 N N . LYS B 1 256 ? 12.758 8.617 3.32 1 91.62 256 LYS B N 1
ATOM 4448 C CA . LYS B 1 256 ? 14.203 8.836 3.354 1 91.62 256 LYS B CA 1
ATOM 4449 C C . LYS B 1 256 ? 14.898 8.07 2.232 1 91.62 256 LYS B C 1
ATOM 4451 O O . LYS B 1 256 ? 15.766 8.625 1.547 1 91.62 256 LYS B O 1
ATOM 4456 N N . VAL B 1 257 ? 14.5 6.848 2.092 1 93.44 257 VAL B N 1
ATOM 4457 C CA . VAL B 1 257 ? 15.094 6.004 1.058 1 93.44 257 VAL B CA 1
ATOM 4458 C C . VAL B 1 257 ? 14.75 6.559 -0.322 1 93.44 257 VAL B C 1
ATOM 4460 O O . VAL B 1 257 ? 15.609 6.621 -1.206 1 93.44 257 VAL B O 1
ATOM 4463 N N . TYR B 1 258 ? 13.531 6.98 -0.522 1 96.12 258 TYR B N 1
ATOM 4464 C CA . TYR B 1 258 ? 13.094 7.555 -1.788 1 96.12 258 TYR B CA 1
ATOM 4465 C C . TYR B 1 258 ? 13.945 8.758 -2.168 1 96.12 258 TYR B C 1
ATOM 4467 O O . TYR B 1 258 ? 14.477 8.828 -3.281 1 96.12 258 TYR B O 1
ATOM 4475 N N . LEU B 1 259 ? 14.133 9.672 -1.229 1 95.06 259 LEU B N 1
ATOM 4476 C CA . LEU B 1 259 ? 14.883 10.898 -1.497 1 95.06 259 LEU B CA 1
ATOM 4477 C C . LEU B 1 259 ? 16.359 10.609 -1.678 1 95.06 259 LEU B C 1
ATOM 4479 O O . LEU B 1 259 ? 17.031 11.242 -2.498 1 95.06 259 LEU B O 1
ATOM 4483 N N . ASN B 1 260 ? 16.844 9.703 -0.893 1 94.38 260 ASN B N 1
ATOM 4484 C CA . ASN B 1 260 ? 18.25 9.32 -1.034 1 94.38 260 ASN B CA 1
ATOM 4485 C C . ASN B 1 260 ? 18.516 8.633 -2.371 1 94.38 260 ASN B C 1
ATOM 4487 O O . ASN B 1 260 ? 19.391 9.047 -3.125 1 94.38 260 ASN B O 1
ATOM 4491 N N . LYS B 1 261 ? 17.75 7.68 -2.703 1 95.88 261 LYS B N 1
ATOM 4492 C CA . LYS B 1 261 ? 17.953 6.836 -3.875 1 95.88 261 LYS B CA 1
ATOM 4493 C C . LYS B 1 261 ? 17.766 7.629 -5.164 1 95.88 261 LYS B C 1
ATOM 4495 O O . LYS B 1 261 ? 18.531 7.477 -6.117 1 95.88 261 LYS B O 1
ATOM 4500 N N . PHE B 1 262 ? 16.766 8.508 -5.168 1 96.81 262 PHE B N 1
ATOM 4501 C CA . PHE B 1 262 ? 16.375 9.055 -6.465 1 96.81 262 PHE B CA 1
ATOM 4502 C C . PHE B 1 262 ? 16.859 10.492 -6.613 1 96.81 262 PHE B C 1
ATOM 4504 O O . PHE B 1 262 ? 16.875 11.023 -7.723 1 96.81 262 PHE B O 1
ATOM 4511 N N . TYR B 1 263 ? 17.25 11.086 -5.488 1 95.81 263 TYR B N 1
ATOM 4512 C CA . TYR B 1 263 ? 17.672 12.484 -5.578 1 95.81 263 TYR B CA 1
ATOM 4513 C C . TYR B 1 263 ? 19 12.695 -4.875 1 95.81 263 TYR B C 1
ATOM 4515 O O . TYR B 1 263 ? 19.438 13.836 -4.699 1 95.81 263 TYR B O 1
ATOM 4523 N N . ASN B 1 264 ? 19.609 11.656 -4.355 1 95 264 ASN B N 1
ATOM 4524 C CA . ASN B 1 264 ? 20.906 11.688 -3.674 1 95 264 ASN B CA 1
ATOM 4525 C C . ASN B 1 264 ? 20.859 12.555 -2.418 1 95 264 ASN B C 1
ATOM 4527 O O . ASN B 1 264 ? 21.828 13.234 -2.084 1 95 264 ASN B O 1
ATOM 4531 N N . ALA B 1 265 ? 19.688 12.633 -1.811 1 93.38 265 ALA B N 1
ATOM 4532 C CA . ALA B 1 265 ? 19.594 13.352 -0.541 1 93.38 265 ALA B CA 1
ATOM 4533 C C . ALA B 1 265 ? 20.375 12.633 0.554 1 93.38 265 ALA B C 1
ATOM 4535 O O . ALA B 1 265 ? 20.312 11.406 0.67 1 93.38 265 ALA B O 1
ATOM 4536 N N . PRO B 1 266 ? 21.156 13.391 1.259 1 89.75 266 PRO B N 1
ATOM 4537 C CA . PRO B 1 266 ? 21.984 12.766 2.297 1 89.75 266 PRO B CA 1
ATOM 4538 C C . PRO B 1 266 ? 21.188 12.414 3.549 1 89.75 266 PRO B C 1
ATOM 4540 O O . PRO B 1 266 ? 21.5 12.898 4.641 1 89.75 266 PRO B O 1
ATOM 4543 N N . LEU B 1 267 ? 20.188 11.531 3.43 1 90.5 267 LEU B N 1
ATOM 4544 C CA . LEU B 1 267 ? 19.328 11.086 4.52 1 90.5 267 LEU B CA 1
ATOM 4545 C C . LEU B 1 267 ? 19.562 9.617 4.84 1 90.5 267 LEU B C 1
ATOM 4547 O O . LEU B 1 267 ? 19.562 8.773 3.941 1 90.5 267 LEU B O 1
ATOM 4551 N N . ALA B 1 268 ? 19.844 9.352 6.062 1 88.69 268 ALA B N 1
ATOM 4552 C CA . ALA B 1 268 ? 20.031 7.973 6.504 1 88.69 268 ALA B CA 1
ATOM 4553 C C . ALA B 1 268 ? 18.688 7.273 6.695 1 88.69 268 ALA B C 1
ATOM 4555 O O . ALA B 1 268 ? 17.75 7.863 7.234 1 88.69 268 ALA B O 1
ATOM 4556 N N . PRO B 1 269 ? 18.578 6.074 6.184 1 88.69 269 PRO B N 1
ATOM 4557 C CA . PRO B 1 269 ? 17.312 5.352 6.348 1 88.69 269 PRO B CA 1
ATOM 4558 C C . PRO B 1 269 ? 17.141 4.789 7.758 1 88.69 269 PRO B C 1
ATOM 4560 O O . PRO B 1 269 ? 16.906 3.588 7.926 1 88.69 269 PRO B O 1
ATOM 4563 N N . VAL B 1 270 ? 17.172 5.656 8.727 1 86.19 270 VAL B N 1
ATOM 4564 C CA . VAL B 1 270 ? 17.125 5.289 10.141 1 86.19 270 VAL B CA 1
ATOM 4565 C C . VAL B 1 270 ? 16 6.059 10.828 1 86.19 270 VAL B C 1
ATOM 4567 O O . VAL B 1 270 ? 15.695 7.195 10.453 1 86.19 270 VAL B O 1
ATOM 4570 N N . SER B 1 271 ? 15.32 5.41 11.688 1 83.31 271 SER B N 1
ATOM 4571 C CA . SER B 1 271 ? 14.297 5.988 12.547 1 83.31 271 SER B CA 1
ATOM 4572 C C . SER B 1 271 ? 14.492 5.57 14 1 83.31 271 SER B C 1
ATOM 4574 O O . SER B 1 271 ? 15.102 4.535 14.281 1 83.31 271 SER B O 1
ATOM 4576 N N . ARG B 1 272 ? 14.117 6.367 14.938 1 83 272 ARG B N 1
ATOM 4577 C CA . ARG B 1 272 ? 14.242 6.023 16.344 1 83 272 ARG B CA 1
ATOM 4578 C C . ARG B 1 272 ? 13.234 4.949 16.75 1 83 272 ARG B C 1
ATOM 4580 O O . ARG B 1 272 ? 13.469 4.184 17.688 1 83 272 ARG B O 1
ATOM 4587 N N . ILE B 1 273 ? 12.094 4.848 16.109 1 75.38 273 ILE B N 1
ATOM 4588 C CA . ILE B 1 273 ? 11.039 3.934 16.531 1 75.38 273 ILE B CA 1
ATOM 4589 C C . ILE B 1 273 ? 10.867 2.82 15.508 1 75.38 273 ILE B C 1
ATOM 4591 O O . ILE B 1 273 ? 10.484 1.7 15.852 1 75.38 273 ILE B O 1
ATOM 4595 N N . PHE B 1 274 ? 11.172 3.234 14.32 1 73 274 PHE B N 1
ATOM 4596 C CA . PHE B 1 274 ? 10.867 2.266 13.273 1 73 274 PHE B CA 1
ATOM 4597 C C . PHE B 1 274 ? 12.141 1.617 12.75 1 73 274 PHE B C 1
ATOM 4599 O O . PHE B 1 274 ? 13 2.293 12.18 1 73 274 PHE B O 1
ATOM 4606 N N . ASP B 1 275 ? 12.367 0.5 13.164 1 79.81 275 ASP B N 1
ATOM 4607 C CA . ASP B 1 275 ? 13.484 -0.259 12.609 1 79.81 275 ASP B CA 1
ATOM 4608 C C . ASP B 1 275 ? 13.031 -1.134 11.445 1 79.81 275 ASP B C 1
ATOM 4610 O O . ASP B 1 275 ? 12.789 -2.33 11.617 1 79.81 275 ASP B O 1
ATOM 4614 N N . VAL B 1 276 ? 12.914 -0.451 10.344 1 85.88 276 VAL B N 1
ATOM 4615 C CA . VAL B 1 276 ? 12.414 -1.159 9.172 1 85.88 276 VAL B CA 1
ATOM 4616 C C . VAL B 1 276 ? 13.375 -0.976 8 1 85.88 276 VAL B C 1
ATOM 4618 O O . VAL B 1 276 ? 14.008 0.076 7.867 1 85.88 276 VAL B O 1
ATOM 4621 N N . THR B 1 277 ? 13.562 -1.979 7.262 1 90.12 277 THR B N 1
ATOM 4622 C CA . THR B 1 277 ? 14.367 -1.954 6.039 1 90.12 277 THR B CA 1
ATOM 4623 C C . THR B 1 277 ? 13.492 -2.229 4.816 1 90.12 277 THR B C 1
ATOM 4625 O O . THR B 1 277 ? 12.531 -2.994 4.895 1 90.12 277 THR B O 1
ATOM 4628 N N . LEU B 1 278 ? 13.805 -1.533 3.801 1 93.38 278 LEU B N 1
ATOM 4629 C CA . LEU B 1 278 ? 13.117 -1.783 2.541 1 93.38 278 LEU B CA 1
ATOM 4630 C C . LEU B 1 278 ? 13.797 -2.9 1.758 1 93.38 278 LEU B C 1
ATOM 4632 O O . LEU B 1 278 ? 15.023 -2.9 1.61 1 93.38 278 LEU B O 1
ATOM 4636 N N . ASN B 1 279 ? 13.031 -3.846 1.351 1 93.12 279 ASN B N 1
ATOM 4637 C CA . ASN B 1 279 ? 13.562 -4.891 0.484 1 93.12 279 ASN B CA 1
ATOM 4638 C C . ASN B 1 279 ? 13.469 -4.5 -0.988 1 93.12 279 ASN B C 1
ATOM 4640 O O . ASN B 1 279 ? 13.062 -3.385 -1.314 1 93.12 279 ASN B O 1
ATOM 4644 N N . GLU B 1 280 ? 13.859 -5.367 -1.859 1 95.31 280 GLU B N 1
ATOM 4645 C CA . GLU B 1 280 ? 13.914 -5.043 -3.281 1 95.31 280 GLU B CA 1
ATOM 4646 C C . GLU B 1 280 ? 12.523 -4.75 -3.836 1 95.31 280 GLU B C 1
ATOM 4648 O O . GLU B 1 280 ? 12.367 -3.865 -4.68 1 95.31 280 GLU B O 1
ATOM 4653 N N . GLN B 1 281 ? 11.57 -5.504 -3.418 1 93.56 281 GLN B N 1
ATOM 4654 C CA . GLN B 1 281 ? 10.203 -5.25 -3.859 1 93.56 281 GLN B CA 1
ATOM 4655 C C . GLN B 1 281 ? 9.766 -3.834 -3.496 1 93.56 281 GLN B C 1
ATOM 4657 O O . GLN B 1 281 ? 9.125 -3.15 -4.305 1 93.56 281 GLN B O 1
ATOM 4662 N N . ASP B 1 282 ? 10.078 -3.441 -2.252 1 94.38 282 ASP B N 1
ATOM 4663 C CA . ASP B 1 282 ? 9.766 -2.09 -1.802 1 94.38 282 ASP B CA 1
ATOM 4664 C C . ASP B 1 282 ? 10.422 -1.042 -2.695 1 94.38 282 ASP B C 1
ATOM 4666 O O . ASP B 1 282 ? 9.773 -0.084 -3.121 1 94.38 282 ASP B O 1
ATOM 4670 N N . LEU B 1 283 ? 11.703 -1.287 -2.984 1 95.69 283 LEU B N 1
ATOM 4671 C CA . LEU B 1 283 ? 12.477 -0.332 -3.775 1 95.69 283 LEU B CA 1
ATOM 4672 C C . LEU B 1 283 ? 11.914 -0.222 -5.188 1 95.69 283 LEU B C 1
ATOM 4674 O O . LEU B 1 283 ? 11.812 0.878 -5.738 1 95.69 283 LEU B O 1
ATOM 4678 N N . MET B 1 284 ? 11.5 -1.302 -5.734 1 95.12 284 MET B N 1
ATOM 4679 C CA . MET B 1 284 ? 10.93 -1.306 -7.078 1 95.12 284 MET B CA 1
ATOM 4680 C C . MET B 1 284 ? 9.586 -0.589 -7.098 1 95.12 284 MET B C 1
ATOM 4682 O O . MET B 1 284 ? 9.25 0.083 -8.07 1 95.12 284 MET B O 1
ATOM 4686 N N . SER B 1 285 ? 8.836 -0.75 -6.059 1 95 285 SER B N 1
ATOM 4687 C CA . SER B 1 285 ? 7.566 -0.043 -5.953 1 95 285 SER B CA 1
ATOM 4688 C C . SER B 1 285 ? 7.773 1.466 -5.887 1 95 285 SER B C 1
ATOM 4690 O O . SER B 1 285 ? 7.031 2.229 -6.504 1 95 285 SER B O 1
ATOM 4692 N N . LEU B 1 286 ? 8.789 1.862 -5.145 1 96.44 286 LEU B N 1
ATOM 4693 C CA . LEU B 1 286 ? 9.109 3.283 -5.059 1 96.44 286 LEU B CA 1
ATOM 4694 C C . LEU B 1 286 ? 9.555 3.824 -6.414 1 96.44 286 LEU B C 1
ATOM 4696 O O . LEU B 1 286 ? 9.195 4.945 -6.789 1 96.44 286 LEU B O 1
ATOM 4700 N N . GLU B 1 287 ? 10.297 3.043 -7.105 1 96.62 287 GLU B N 1
ATOM 4701 C CA . GLU B 1 287 ? 10.758 3.447 -8.43 1 96.62 287 GLU B CA 1
ATOM 4702 C C . GLU B 1 287 ? 9.586 3.617 -9.391 1 96.62 287 GLU B C 1
ATOM 4704 O O . GLU B 1 287 ? 9.523 4.598 -10.141 1 96.62 287 GLU B O 1
ATOM 4709 N N . SER B 1 288 ? 8.711 2.689 -9.367 1 95.75 288 SER B N 1
ATOM 4710 C CA . SER B 1 288 ? 7.535 2.771 -10.227 1 95.75 288 SER B CA 1
ATOM 4711 C C . SER B 1 288 ? 6.684 3.988 -9.883 1 95.75 288 SER B C 1
ATOM 4713 O O . SER B 1 288 ? 6.117 4.629 -10.766 1 95.75 288 SER B O 1
ATOM 4715 N N . MET B 1 289 ? 6.594 4.266 -8.602 1 96.12 289 MET B N 1
ATOM 4716 C CA . MET B 1 289 ? 5.828 5.434 -8.172 1 96.12 289 MET B CA 1
ATOM 4717 C C . MET B 1 289 ? 6.492 6.723 -8.648 1 96.12 289 MET B C 1
ATOM 4719 O O . MET B 1 289 ? 5.809 7.676 -9.031 1 96.12 289 MET B O 1
ATOM 4723 N N . LYS B 1 290 ? 7.812 6.766 -8.594 1 97.12 290 LYS B N 1
ATOM 4724 C CA . LYS B 1 290 ? 8.531 7.93 -9.109 1 97.12 290 LYS B CA 1
ATOM 4725 C C . LYS B 1 290 ? 8.234 8.148 -10.586 1 97.12 290 LYS B C 1
ATOM 4727 O O . LYS B 1 290 ? 7.977 9.273 -11.016 1 97.12 290 LYS B O 1
ATOM 4732 N N . GLU B 1 291 ? 8.258 7.086 -11.32 1 96.44 291 GLU B N 1
ATOM 4733 C CA . GLU B 1 291 ? 7.988 7.188 -12.75 1 96.44 291 GLU B CA 1
ATOM 4734 C C . GLU B 1 291 ? 6.551 7.633 -13.016 1 96.44 291 GLU B C 1
ATOM 4736 O O . GLU B 1 291 ? 6.301 8.438 -13.922 1 96.44 291 GLU B O 1
ATOM 4741 N N . TYR B 1 292 ? 5.684 7.047 -12.281 1 95.62 292 TYR B N 1
ATOM 4742 C CA . TYR B 1 292 ? 4.289 7.461 -12.391 1 95.62 292 TYR B CA 1
ATOM 4743 C C . TYR B 1 292 ? 4.133 8.945 -12.07 1 95.62 292 TYR B C 1
ATOM 4745 O O . TYR B 1 292 ? 3.395 9.656 -12.758 1 95.62 292 TYR B O 1
ATOM 4753 N N . MET B 1 293 ? 4.805 9.43 -11.062 1 97.25 293 MET B N 1
ATOM 4754 C CA . MET B 1 293 ? 4.797 10.844 -10.711 1 97.25 293 MET B CA 1
ATOM 4755 C C . MET B 1 293 ? 5.336 11.695 -11.852 1 97.25 293 MET B C 1
ATOM 4757 O O . MET B 1 293 ? 4.734 12.703 -12.219 1 97.25 293 MET B O 1
ATOM 4761 N N . GLU B 1 294 ? 6.41 11.297 -12.438 1 97.44 294 GLU B N 1
ATOM 4762 C CA . GLU B 1 294 ? 7.023 12.047 -13.531 1 97.44 294 GLU B CA 1
ATOM 4763 C C . GLU B 1 294 ? 6.094 12.133 -14.734 1 97.44 294 GLU B C 1
ATOM 4765 O O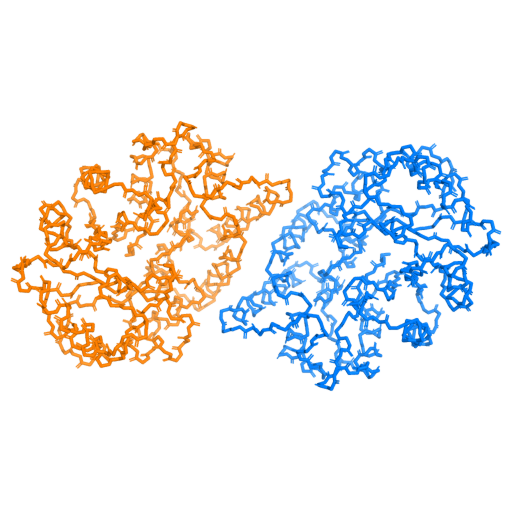 . GLU B 1 294 ? 5.977 13.188 -15.359 1 97.44 294 GLU B O 1
ATOM 4770 N N . GLU B 1 295 ? 5.473 11.023 -15.016 1 95.25 295 GLU B N 1
ATOM 4771 C CA . GLU B 1 295 ? 4.523 11.008 -16.125 1 95.25 295 GLU B CA 1
ATOM 4772 C C . GLU B 1 295 ? 3.346 11.938 -15.859 1 95.25 295 GLU B C 1
ATOM 4774 O O . GLU B 1 295 ? 2.945 12.703 -16.734 1 95.25 295 GLU B O 1
ATOM 4779 N N . THR B 1 296 ? 2.777 11.867 -14.672 1 96.81 296 THR B N 1
ATOM 4780 C CA . THR B 1 296 ? 1.642 12.703 -14.305 1 96.81 296 THR B CA 1
ATOM 4781 C C . THR B 1 296 ? 2.031 14.18 -14.312 1 96.81 296 THR B C 1
ATOM 4783 O O . THR B 1 296 ? 1.289 15.016 -14.828 1 96.81 296 THR B O 1
ATOM 4786 N N . ALA B 1 297 ? 3.234 14.477 -13.773 1 98 297 ALA B N 1
ATOM 4787 C CA . ALA B 1 297 ? 3.729 15.852 -13.75 1 98 297 ALA B CA 1
ATOM 4788 C C . ALA B 1 297 ? 3.865 16.406 -15.164 1 98 297 ALA B C 1
ATOM 4790 O O . ALA B 1 297 ? 3.453 17.531 -15.438 1 98 297 ALA B O 1
ATOM 4791 N N . LYS B 1 298 ? 4.406 15.602 -16.016 1 97.44 298 LYS B N 1
ATOM 4792 C CA . LYS B 1 298 ? 4.582 16.016 -17.406 1 97.44 298 LYS B CA 1
ATOM 4793 C C . LYS B 1 298 ? 3.234 16.281 -18.078 1 97.44 298 LYS B C 1
ATOM 4795 O O . LYS B 1 298 ? 3.061 17.312 -18.734 1 97.44 298 LYS B O 1
ATOM 4800 N N . GLU B 1 299 ? 2.324 15.406 -17.938 1 95.38 299 GLU B N 1
ATOM 4801 C CA . GLU B 1 299 ? 1.017 15.523 -18.578 1 95.38 299 GLU B CA 1
ATOM 4802 C C . GLU B 1 299 ? 0.266 16.75 -18.062 1 95.38 299 GLU B C 1
ATOM 4804 O O . GLU B 1 299 ? -0.474 17.391 -18.812 1 95.38 299 GLU B O 1
ATOM 4809 N N . LEU B 1 300 ? 0.485 17.078 -16.766 1 97.06 300 LEU B N 1
ATOM 4810 C CA . LEU B 1 300 ? -0.271 18.172 -16.156 1 97.06 300 LEU B CA 1
ATOM 4811 C C . LEU B 1 300 ? 0.537 19.469 -16.172 1 97.06 300 LEU B C 1
ATOM 4813 O O . LEU B 1 300 ? 0.054 20.5 -15.719 1 97.06 300 LEU B O 1
ATOM 4817 N N . GLY B 1 301 ? 1.752 19.406 -16.688 1 96.5 301 GLY B N 1
ATOM 4818 C CA . GLY B 1 301 ? 2.605 20.578 -16.75 1 96.5 301 GLY B CA 1
ATOM 4819 C C . GLY B 1 301 ? 3.092 21.031 -15.391 1 96.5 301 GLY B C 1
ATOM 4820 O O . GLY B 1 301 ? 3.168 22.234 -15.125 1 96.5 301 GLY B O 1
ATOM 4821 N N . VAL B 1 302 ? 3.336 20.078 -14.469 1 97.44 302 VAL B N 1
ATOM 4822 C CA . VAL B 1 302 ? 3.822 20.406 -13.133 1 97.44 302 VAL B CA 1
ATOM 4823 C C . VAL B 1 302 ? 5.348 20.297 -13.102 1 97.44 302 VAL B C 1
ATOM 4825 O O . VAL B 1 302 ? 5.914 19.281 -13.477 1 97.44 302 VAL B O 1
ATOM 4828 N N . ALA B 1 303 ? 6 21.312 -12.641 1 96.75 303 ALA B N 1
ATOM 4829 C CA . ALA B 1 303 ? 7.453 21.281 -12.508 1 96.75 303 ALA B CA 1
ATOM 4830 C C . ALA B 1 303 ? 7.879 20.484 -11.281 1 96.75 303 ALA B C 1
ATOM 4832 O O . ALA B 1 303 ? 7.348 20.688 -10.188 1 96.75 303 ALA B O 1
ATOM 4833 N N . ILE B 1 304 ? 8.758 19.594 -11.461 1 97.31 304 ILE B N 1
ATOM 4834 C CA . ILE B 1 304 ? 9.297 18.797 -10.367 1 97.31 304 ILE B CA 1
ATOM 4835 C C . ILE B 1 304 ? 10.383 19.594 -9.641 1 97.31 304 ILE B C 1
ATOM 4837 O O . ILE B 1 304 ? 11.266 20.172 -10.281 1 97.31 304 ILE B O 1
ATOM 4841 N N . VAL B 1 305 ? 10.367 19.609 -8.359 1 96.5 305 VAL B N 1
ATOM 4842 C CA . VAL B 1 305 ? 11.344 20.344 -7.559 1 96.5 305 VAL B CA 1
ATOM 4843 C C . VAL B 1 305 ? 12.312 19.344 -6.906 1 96.5 305 VAL B C 1
ATOM 4845 O O . VAL B 1 305 ? 11.914 18.562 -6.039 1 96.5 305 VAL B O 1
ATOM 4848 N N . ASP B 1 306 ? 13.508 19.391 -7.273 1 96.12 306 ASP B N 1
ATOM 4849 C CA . ASP B 1 306 ? 14.547 18.516 -6.754 1 96.12 306 ASP B CA 1
ATOM 4850 C C . ASP B 1 306 ? 14.953 18.922 -5.34 1 96.12 306 ASP B C 1
ATOM 4852 O O . ASP B 1 306 ? 15.359 20.062 -5.105 1 96.12 306 ASP B O 1
ATOM 4856 N N . PRO B 1 307 ? 14.898 18.031 -4.426 1 93.56 307 PRO B N 1
ATOM 4857 C CA . PRO B 1 307 ? 15.203 18.391 -3.041 1 93.56 307 PRO B CA 1
ATOM 4858 C C . PRO B 1 307 ? 16.672 18.781 -2.842 1 93.56 307 PRO B C 1
ATOM 4860 O O . PRO B 1 307 ? 16.984 19.5 -1.89 1 93.56 307 PRO B O 1
ATOM 4863 N N . THR B 1 308 ? 17.516 18.406 -3.676 1 93.69 308 THR B N 1
ATOM 4864 C CA . THR B 1 308 ? 18.938 18.609 -3.439 1 93.69 308 THR B CA 1
ATOM 4865 C C . THR B 1 308 ? 19.484 19.703 -4.355 1 93.69 308 THR B C 1
ATOM 4867 O O . THR B 1 308 ? 20.672 20.016 -4.316 1 93.69 308 THR B O 1
ATOM 4870 N N . SER B 1 309 ? 18.609 20.203 -5.168 1 87.25 309 SER B N 1
ATOM 4871 C CA . SER B 1 309 ? 19.094 21.281 -6.047 1 87.25 309 SER B CA 1
ATOM 4872 C C . SER B 1 309 ? 19.156 22.609 -5.309 1 87.25 309 SER B C 1
ATOM 4874 O O . SER B 1 309 ? 18.344 22.875 -4.422 1 87.25 309 SER B O 1
ATOM 4876 N N . GLN B 1 310 ? 20.328 23.391 -5.406 1 69.5 310 GLN B N 1
ATOM 4877 C CA . GLN B 1 310 ? 20.562 24.703 -4.801 1 69.5 310 GLN B CA 1
ATOM 4878 C C . GLN B 1 310 ? 19.953 25.812 -5.652 1 69.5 310 GLN B C 1
ATOM 4880 O O . GLN B 1 310 ? 19.891 25.703 -6.879 1 69.5 310 GLN B O 1
#

Secondary structure (DSSP, 8-state):
-EEE--GGGB-TTSSB-HHHHHHHHHHHHHTT-SEEEESSGGGTGGGS-HHHHHHHHHHHHHHHTTSS-EEEE---SS-HHHHHHHHHHHHTTSSEEEEEHHHHS-TTS-HHHHHHHHHHHHHHHTT--EEEE---SSS--PPPHHHHHHHHTSTTEEEEEE----HHHHHHHHHHHHTSTT---EEEESSGGGHHHHHHTT--EE-SGGGGT-HHHHHHHHTGGGTS-HHHHHHHHHHHHHHHHHHHTTTTHHHHHHHHHHH-----S--SS------HHHHHHHHHHHHHHHHHHHHHTPPP--TT--/-EEE-GGG-B-TTSSB-HHHHHHHHHHHHHTT-SEEEESSGGGTGGGS-HHHHHHHHHHHHHHHTTSS-EEEE---SS-HHHHHHHHHHHHTTSSEEEEEHHHHS-TTS-HHHHHHHHHHHHHHHTT--EEEE---SSS--PPPHHHHHHHHTSTTEEEEEE----HHHHHHHHHHHHTSTT---EEEESSGGGHHHHHHTT--EE-SGGGGT-HHHHHHHHTGGGTS-HHHHHHHHHHHHHHHHHHHTTTTHHHHHHHHHHH-----S--SS------HHHHHHHHHHHHHHHHHHHHHTPPP--TT--

Nearest PDB structures (foldseek):
  8u92-assembly1_B  TM=8.635E-01  e=4.344E-14  Klebsiella aerogenes KCTC 2190
  7c0d-assembly1_A  TM=8.358E-01  e=1.182E-10  Azospirillum brasilense
  2r8w-assembly1_A  TM=8.230E-01  e=1.723E-10  Agrobacterium fabrum str. C58
  7c0c-assembly1_B  TM=8.462E-01  e=4.790E-10  Azospirillum brasilense
  3fkk-assembly1_A  TM=8.183E-01  e=1.651E-09  Azospirillum brasilense

InterPro domains:
  IPR002220 DapA-like [PF00701] (11-257)
  IPR002220 DapA-like [PTHR12128] (11-262)
  IPR002220 DapA-like [SM01130] (4-293)
  IPR013785 Aldolase-type TIM barrel [G3DSA:3.20.20.70] (6-299)